Protein AF-0000000078813719 (afdb_homodimer)

Organism: NCBI:txid997873

pLDDT: mean 93.17, std 9.55, range [30.31, 98.88]

Nearest PDB structures (foldseek):
  2gb5-assembly1_B  TM=8.847E-01  e=6.668E-25  Escherichia coli K-12
  5isy-assembly1_C  TM=8.793E-01  e=5.304E-25  Escherichia coli K-12
  5isy-assembly1_A  TM=8.763E-01  e=8.263E-24  Escherichia coli K-12
  6o3p-assembly1_B  TM=8.408E-01  e=9.809E-20  Mus musculus
  6scx-assembly2_C-2  TM=8.408E-01  e=3.261E-19  Homo sapiens

Sequence (524 aa):
MNKTTQSWWFVFYKDQLLLEKKENGTFALPYGEIPPITIKEKTTVHTITTLEGKTCKSFSLSSPFEESAQYVMTGLRASYDYLPLSHYQAAGKAHEILHWDRNSRFCSACGTPMEQKEDIMKRCPKCGREVYPSISTAILVLVRKEDSLLLVHARNFKGTFNSLVAGFLETGETLEECVAREVKEETGLDVTNITYFGNQAWPYPSGLMVGFIADYAGGEIKLQEEELSSGDFYTRDNLPELPRKLSLARKMIDWWLECSHKMNKTTQSWWFVFYKDQLLLEKKENGTFALPYGEIPPITIKEKTTVHTITTLEGKTCKSFSLSSPFEESAQYVMTGLRASYDYLPLSHYQAAGKAHEILHWDRNSRFCSACGTPMEQKEDIMKRCPKCGREVYPSISTAILVLVRKEDSLLLVHARNFKGTFNSLVAGFLETGETLEECVAREVKEETGLDVTNITYFGNQAWPYPSGLMVGFIADYAGGEIKLQEEELSSGDFYTRDNLPELPRKLSLARKMIDWWLECSHK

InterPro domains:
  IPR000086 NUDIX hydrolase domain [PF00293] (138-255)
  IPR000086 NUDIX hydrolase domain [PS51462] (132-258)
  IPR015375 NADH pyrophosphatase-like, N-terminal [PF09296] (7-100)
  IPR015376 Zinc ribbon, NADH pyrophosphatase [PF09297] (102-132)
  IPR015797 NUDIX hydrolase-like domain superfamily [SSF55811] (2-105)
  IPR015797 NUDIX hydrolase-like domain superfamily [SSF55811] (89-255)
  IPR020084 NUDIX hydrolase, conserved site [PS00893] (167-188)
  IPR049734 NADH pyrophosphatase-like, C-terminal domain [cd03429] (136-257)
  IPR050241 NAD-capped RNA hydrolase NudC subfamily [PTHR42904] (69-241)

Foldseek 3Di:
DPPLFKEFEWEDAQQKTKWWQDPVRATHTDIGSDDPDDDDPPWDKFFFDDDPNGTYIYTYDPDDDDDDPTMDIDGLVVCPVGDDPSRSVVSLRRLLQRVQVVVQQADPVPGAGWADDDRFWIAHPPPGDIDGRDAWEKEFEWEDDQQWTKWFAWPPDPDPATFTQMDTDDPPDDNVVRVQVSCCQAFVFGWDPKAWDAKDFDPPPHYIYTYIYTYTDDGGTDGDVNTTDDMDIDGLVGHGHHDDPPDPRNVVVVVSNPPPSD/DPPLFKEFEWEDAQQKTKWWQDPVRATHTDIGSDDPDDDDPPWDKFFFDDDPNGTYIYTYDPDDDDDDPTMDIDGLVVCPVGDDPSRSVVSLRRLLQRVQVVVQQADPVPGAGWADDDRFWIAHPPPGDIDGRDAWEKEFEWEDDQQWTKWFAWPPDPDPATFTQMDTDDPPDDNVVRVQVSCCQAFVFGWDPKAWDAKDFDPPPHYIYTYIYIYTDDGGGDGDVNTTDDMDIDGLVGHGHHDDPPDPRNVVVVVSNPPPSD

Structure (mmCIF, N/CA/C/O backbone):
data_AF-0000000078813719-model_v1
#
loop_
_entity.id
_entity.type
_entity.pdbx_description
1 polymer 'NAD(+) diphosphatase'
#
loop_
_atom_site.group_PDB
_atom_site.id
_atom_site.type_symbol
_atom_site.label_atom_id
_atom_site.label_alt_id
_atom_site.label_comp_id
_atom_site.label_asym_id
_atom_site.label_entity_id
_atom_site.label_seq_id
_atom_site.pdbx_PDB_ins_code
_atom_site.Cartn_x
_atom_site.Cartn_y
_atom_site.Cartn_z
_atom_site.occupancy
_atom_site.B_iso_or_equiv
_atom_site.auth_seq_id
_atom_site.auth_comp_id
_atom_site.auth_asym_id
_atom_site.auth_atom_id
_atom_site.pdbx_PDB_model_num
ATOM 1 N N . MET A 1 1 ? -0.763 -40.312 16.656 1 30.31 1 MET A N 1
ATOM 2 C CA . MET A 1 1 ? -0.772 -40.5 15.219 1 30.31 1 MET A CA 1
ATOM 3 C C . MET A 1 1 ? -0.385 -39.219 14.492 1 30.31 1 MET A C 1
ATOM 5 O O . MET A 1 1 ? -1.029 -38.188 14.672 1 30.31 1 MET A O 1
ATOM 9 N N . ASN A 1 2 ? 0.839 -38.938 14.305 1 39.69 2 ASN A N 1
ATOM 10 C CA . ASN A 1 2 ? 1.366 -37.75 13.641 1 39.69 2 ASN A CA 1
ATOM 11 C C . ASN A 1 2 ? 0.624 -37.438 12.344 1 39.69 2 ASN A C 1
ATOM 13 O O . ASN A 1 2 ? 0.678 -38.25 11.398 1 39.69 2 ASN A O 1
ATOM 17 N N . LYS A 1 3 ? -0.653 -37 12.383 1 46.72 3 LYS A N 1
ATOM 18 C CA . LYS A 1 3 ? -1.603 -36.906 11.273 1 46.72 3 LYS A CA 1
ATOM 19 C C . LYS A 1 3 ? -0.916 -36.406 9.992 1 46.72 3 LYS A C 1
ATOM 21 O O . LYS A 1 3 ? -0.443 -35.281 9.922 1 46.72 3 LYS A O 1
ATOM 26 N N . THR A 1 4 ? -0.165 -37.25 9.352 1 57.34 4 THR A N 1
ATOM 27 C CA . THR A 1 4 ? 0.45 -37 8.055 1 57.34 4 THR A CA 1
ATOM 28 C C . THR A 1 4 ? -0.486 -36.188 7.16 1 57.34 4 THR A C 1
ATOM 30 O O . THR A 1 4 ? -1.502 -36.688 6.688 1 57.34 4 THR A O 1
ATOM 33 N N . THR A 1 5 ? -0.629 -34.812 7.258 1 81.25 5 THR A N 1
ATOM 34 C CA . THR A 1 5 ? -1.616 -33.969 6.602 1 81.25 5 THR A CA 1
ATOM 35 C C . THR A 1 5 ? -1.159 -33.594 5.191 1 81.25 5 THR A C 1
ATOM 37 O O . THR A 1 5 ? 0 -33.219 4.984 1 81.25 5 THR A O 1
ATOM 40 N N . GLN A 1 6 ? -1.973 -34.062 4.211 1 93.44 6 GLN A N 1
ATOM 41 C CA . GLN A 1 6 ? -1.755 -33.688 2.812 1 93.44 6 GLN A CA 1
ATOM 42 C C . GLN A 1 6 ? -1.818 -32.188 2.607 1 93.44 6 GLN A C 1
ATOM 44 O O . GLN A 1 6 ? -2.617 -31.5 3.25 1 93.44 6 GLN A O 1
ATOM 49 N N . SER A 1 7 ? -0.863 -31.688 1.796 1 96.38 7 SER A N 1
ATOM 50 C CA . SER A 1 7 ? -0.8 -30.25 1.528 1 96.38 7 SER A CA 1
ATOM 51 C C . SER A 1 7 ? -0.636 -29.969 0.038 1 96.38 7 SER A C 1
ATOM 53 O O . SER A 1 7 ? -0.148 -30.828 -0.707 1 96.38 7 SER A O 1
ATOM 55 N N . TRP A 1 8 ? -1.208 -28.875 -0.358 1 97.44 8 TRP A N 1
ATOM 56 C CA . TRP A 1 8 ? -0.778 -28.297 -1.631 1 97.44 8 TRP A CA 1
ATOM 57 C C . TRP A 1 8 ? 0.646 -27.766 -1.534 1 97.44 8 TRP A C 1
ATOM 59 O O . TRP A 1 8 ? 0.998 -27.094 -0.561 1 97.44 8 TRP A O 1
ATOM 69 N N . TRP A 1 9 ? 1.458 -28.094 -2.52 1 97.69 9 TRP A N 1
ATOM 70 C CA . TRP A 1 9 ? 2.85 -27.656 -2.492 1 97.69 9 TRP A CA 1
ATOM 71 C C . TRP A 1 9 ? 3.111 -26.609 -3.57 1 97.69 9 TRP A C 1
ATOM 73 O O . TRP A 1 9 ? 2.859 -26.844 -4.754 1 97.69 9 TRP A O 1
ATOM 83 N N . PHE A 1 10 ? 3.59 -25.484 -3.178 1 98.19 10 PHE A N 1
ATOM 84 C CA . PHE A 1 10 ? 4.016 -24.406 -4.062 1 98.19 10 PHE A CA 1
ATOM 85 C C . PHE A 1 10 ? 5.531 -24.266 -4.055 1 98.19 10 PHE A C 1
ATOM 87 O O . PHE A 1 10 ? 6.098 -23.641 -3.156 1 98.19 10 PHE A O 1
ATOM 94 N N . VAL A 1 11 ? 6.184 -24.812 -5.055 1 98.06 11 VAL A N 1
ATOM 95 C CA . VAL A 1 11 ? 7.641 -24.844 -5.129 1 98.06 11 VAL A CA 1
ATOM 96 C C . VAL A 1 11 ? 8.125 -23.891 -6.23 1 98.06 11 VAL A C 1
ATOM 98 O O . VAL A 1 11 ? 7.699 -24.016 -7.383 1 98.06 11 VAL A O 1
ATOM 101 N N . PHE A 1 12 ? 9.023 -23.016 -5.84 1 98 12 PHE A N 1
ATOM 102 C CA . PHE A 1 12 ? 9.453 -22 -6.797 1 98 12 PHE A CA 1
ATOM 103 C C . PHE A 1 12 ? 10.961 -22.047 -7 1 98 12 PHE A C 1
ATOM 105 O O . PHE A 1 12 ? 11.719 -22.281 -6.055 1 98 12 PHE A O 1
ATOM 112 N N . TYR A 1 13 ? 11.398 -21.844 -8.156 1 96.94 13 TYR A N 1
ATOM 113 C CA . TYR A 1 13 ? 12.719 -21.312 -8.484 1 96.94 13 TYR A CA 1
ATOM 114 C C . TYR A 1 13 ? 12.602 -19.938 -9.148 1 96.94 13 TYR A C 1
ATOM 116 O O . TYR A 1 13 ? 12.164 -19.844 -10.297 1 96.94 13 TYR A O 1
ATOM 124 N N . LYS A 1 14 ? 13.016 -18.922 -8.422 1 94.38 14 LYS A N 1
ATOM 125 C CA . LYS A 1 14 ? 12.734 -17.562 -8.859 1 94.38 14 LYS A CA 1
ATOM 126 C C . LYS A 1 14 ? 11.242 -17.359 -9.125 1 94.38 14 LYS A C 1
ATOM 128 O O . LYS A 1 14 ? 10.422 -17.531 -8.219 1 94.38 14 LYS A O 1
ATOM 133 N N . ASP A 1 15 ? 10.875 -17.125 -10.32 1 95.25 15 ASP A N 1
ATOM 134 C CA . ASP A 1 15 ? 9.461 -16.891 -10.609 1 95.25 15 ASP A CA 1
ATOM 135 C C . ASP A 1 15 ? 8.844 -18.109 -11.297 1 95.25 15 ASP A C 1
ATOM 137 O O . ASP A 1 15 ? 7.707 -18.062 -11.766 1 95.25 15 ASP A O 1
ATOM 141 N N . GLN A 1 16 ? 9.586 -19.25 -11.336 1 97.12 16 GLN A N 1
ATOM 142 C CA . GLN A 1 16 ? 9.102 -20.469 -11.961 1 97.12 16 GLN A CA 1
ATOM 143 C C . GLN A 1 16 ? 8.406 -21.359 -10.945 1 97.12 16 GLN A C 1
ATOM 145 O O . GLN A 1 16 ? 9.008 -21.766 -9.945 1 97.12 16 GLN A O 1
ATOM 150 N N . LEU A 1 17 ? 7.176 -21.703 -11.195 1 98.12 17 LEU A N 1
ATOM 151 C CA . LEU A 1 17 ? 6.336 -22.531 -10.336 1 98.12 17 LEU A CA 1
ATOM 152 C C . LEU A 1 17 ? 6.355 -23.984 -10.797 1 98.12 17 LEU A C 1
ATOM 154 O O . LEU A 1 17 ? 6.191 -24.25 -11.984 1 98.12 17 LEU A O 1
ATOM 158 N N . LEU A 1 18 ? 6.57 -24.891 -9.898 1 98 18 LEU A N 1
ATOM 159 C CA . LEU A 1 18 ? 6.559 -26.312 -10.203 1 98 18 LEU A CA 1
ATOM 160 C C . LEU A 1 18 ? 5.133 -26.828 -10.367 1 98 18 LEU A C 1
ATOM 162 O O . LEU A 1 18 ? 4.293 -26.625 -9.484 1 98 18 LEU A O 1
ATOM 166 N N . LEU A 1 19 ? 4.848 -27.453 -11.508 1 97.94 19 LEU A N 1
ATOM 167 C CA . LEU A 1 19 ? 3.551 -28.062 -11.766 1 97.94 19 LEU A CA 1
ATOM 168 C C . LEU A 1 19 ? 3.701 -29.562 -12.031 1 97.94 19 LEU A C 1
ATOM 170 O O . LEU A 1 19 ? 4.73 -30 -12.547 1 97.94 19 LEU A O 1
ATOM 174 N N . GLU A 1 20 ? 2.705 -30.281 -11.656 1 97.31 20 GLU A N 1
ATOM 175 C CA . GLU A 1 20 ? 2.627 -31.719 -11.938 1 97.31 20 GLU A CA 1
ATOM 176 C C . GLU A 1 20 ? 1.92 -31.969 -13.266 1 97.31 20 GLU A C 1
ATOM 178 O O . GLU A 1 20 ? 0.861 -31.406 -13.531 1 97.31 20 GLU A O 1
ATOM 183 N N . LYS A 1 21 ? 2.557 -32.844 -14.039 1 95.38 21 LYS A N 1
ATOM 184 C CA . LYS A 1 21 ? 1.933 -33.281 -15.289 1 95.38 21 LYS A CA 1
ATOM 185 C C . LYS A 1 21 ? 0.921 -34.375 -15.047 1 95.38 21 LYS A C 1
ATOM 187 O O . LYS A 1 21 ? 1.258 -35.406 -14.469 1 95.38 21 LYS A O 1
ATOM 192 N N . LYS A 1 22 ? -0.236 -34.156 -15.531 1 94.19 22 LYS A N 1
ATOM 193 C CA . LYS A 1 22 ? -1.257 -35.188 -15.406 1 94.19 22 LYS A CA 1
ATOM 194 C C . LYS A 1 22 ? -1.312 -36.062 -16.656 1 94.19 22 LYS A C 1
ATOM 196 O O . LYS A 1 22 ? -0.848 -35.656 -17.719 1 94.19 22 LYS A O 1
ATOM 201 N N . GLU A 1 23 ? -1.932 -37.188 -16.5 1 91.06 23 GLU A N 1
ATOM 202 C CA . GLU A 1 23 ? -2.014 -38.156 -17.578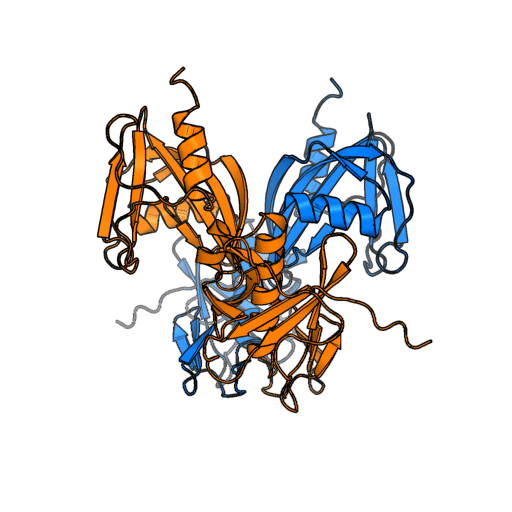 1 91.06 23 GLU A CA 1
ATOM 203 C C . GLU A 1 23 ? -2.809 -37.594 -18.766 1 91.06 23 GLU A C 1
ATOM 205 O O . GLU A 1 23 ? -2.529 -37.906 -19.922 1 91.06 23 GLU A O 1
ATOM 210 N N . ASN A 1 24 ? -3.707 -36.688 -18.484 1 92.5 24 ASN A N 1
ATOM 211 C CA . ASN A 1 24 ? -4.574 -36.156 -19.531 1 92.5 24 ASN A CA 1
ATOM 212 C C . ASN A 1 24 ? -3.936 -34.938 -20.219 1 92.5 24 ASN A C 1
ATOM 214 O O . ASN A 1 24 ? -4.586 -34.281 -21.016 1 92.5 24 ASN A O 1
ATOM 218 N N . GLY A 1 25 ? -2.695 -34.656 -19.828 1 90.38 25 GLY A N 1
ATOM 219 C CA . GLY A 1 25 ? -1.973 -33.594 -20.469 1 90.38 25 GLY A CA 1
ATOM 220 C C . GLY A 1 25 ? -2.156 -32.25 -19.781 1 90.38 25 GLY A C 1
ATOM 221 O O . GLY A 1 25 ? -1.637 -31.234 -20.25 1 90.38 25 GLY A O 1
ATOM 222 N N . THR A 1 26 ? -2.895 -32.281 -18.703 1 94.19 26 THR A N 1
ATOM 223 C CA . THR A 1 26 ? -3.113 -31.047 -17.969 1 94.19 26 THR A CA 1
ATOM 224 C C . THR A 1 26 ? -2.08 -30.891 -16.859 1 94.19 26 THR A C 1
ATOM 226 O O . THR A 1 26 ? -1.252 -31.781 -16.641 1 94.19 26 THR A O 1
ATOM 229 N N . PHE A 1 27 ? -2.107 -29.719 -16.281 1 96.5 27 PHE A N 1
ATOM 230 C CA . PHE A 1 27 ? -1.169 -29.422 -15.211 1 96.5 27 PHE A CA 1
ATOM 231 C C . PHE A 1 27 ? -1.911 -29.109 -13.914 1 96.5 27 PHE A C 1
ATOM 233 O O . PHE A 1 27 ? -3.041 -28.609 -13.945 1 96.5 27 PHE A O 1
ATOM 240 N N . ALA A 1 28 ? -1.252 -29.484 -12.844 1 96.88 28 ALA A N 1
ATOM 241 C CA . ALA A 1 28 ? -1.82 -29.203 -11.523 1 96.88 28 ALA A CA 1
ATOM 242 C C . ALA A 1 28 ? -0.726 -28.891 -10.508 1 96.88 28 ALA A C 1
ATOM 244 O O . ALA A 1 28 ? 0.449 -29.172 -10.742 1 96.88 28 ALA A O 1
ATOM 245 N N . LEU A 1 29 ? -1.163 -28.281 -9.461 1 97.44 29 LEU A N 1
ATOM 246 C CA . LEU A 1 29 ? -0.251 -28.141 -8.328 1 97.44 29 LEU A CA 1
ATOM 247 C C . LEU A 1 29 ? 0.015 -29.5 -7.676 1 97.44 29 LEU A C 1
ATOM 249 O O . LEU A 1 29 ? -0.9 -30.312 -7.527 1 97.44 29 LEU A O 1
ATOM 253 N N . PRO A 1 30 ? 1.304 -29.688 -7.305 1 97.25 30 PRO A N 1
ATOM 254 C CA . PRO A 1 30 ? 1.562 -30.906 -6.547 1 97.25 30 PRO A CA 1
ATOM 255 C C . PRO A 1 30 ? 0.772 -30.984 -5.242 1 97.25 30 PRO A C 1
ATOM 257 O O . PRO A 1 30 ? 0.613 -29.969 -4.562 1 97.25 30 PRO A O 1
ATOM 260 N N . TYR A 1 31 ? 0.268 -32.125 -5.02 1 96.44 31 TYR A N 1
ATOM 261 C CA . TYR A 1 31 ? -0.511 -32.406 -3.812 1 96.44 31 TYR A CA 1
ATOM 262 C C . TYR A 1 31 ? -0.101 -33.719 -3.168 1 96.44 31 TYR A C 1
ATOM 264 O O . TYR A 1 31 ? 0.052 -34.719 -3.855 1 96.44 31 TYR A O 1
ATOM 272 N N . GLY A 1 32 ? 0.22 -33.688 -1.808 1 95.31 32 GLY A N 1
ATOM 273 C CA . GLY A 1 32 ? 0.574 -34.906 -1.115 1 95.31 32 GLY A CA 1
ATOM 274 C C . GLY A 1 32 ? 1.182 -34.656 0.254 1 95.31 32 GLY A C 1
ATOM 275 O O . GLY A 1 32 ? 1.364 -33.531 0.666 1 95.31 32 GLY A O 1
ATOM 276 N N . GLU A 1 33 ? 1.46 -35.688 0.936 1 94.19 33 GLU A N 1
ATOM 277 C CA . GLU A 1 33 ? 2.084 -35.625 2.254 1 94.19 33 GLU A CA 1
ATOM 278 C C . GLU A 1 33 ? 3.566 -35.281 2.148 1 94.19 33 GLU A C 1
ATOM 280 O O . GLU A 1 33 ? 4.094 -34.531 2.969 1 94.19 33 GLU A O 1
ATOM 285 N N . ILE A 1 34 ? 4.062 -35.844 1.1 1 93.88 34 ILE A N 1
ATOM 286 C CA . ILE A 1 34 ? 5.488 -35.625 0.856 1 93.88 34 ILE A CA 1
ATOM 287 C C . ILE A 1 34 ? 5.68 -34.531 -0.19 1 93.88 34 ILE A C 1
ATOM 289 O O . ILE A 1 34 ? 4.965 -34.5 -1.193 1 93.88 34 ILE A O 1
ATOM 293 N N . PRO A 1 35 ? 6.68 -33.656 0.04 1 95.12 35 PRO A N 1
ATOM 294 C CA . PRO A 1 35 ? 6.961 -32.656 -0.988 1 95.12 35 PRO A CA 1
ATOM 295 C C . PRO A 1 35 ? 7.359 -33.281 -2.326 1 95.12 35 PRO A C 1
ATOM 297 O O . PRO A 1 35 ? 7.949 -34.344 -2.357 1 95.12 35 PRO A O 1
ATOM 300 N N . PRO A 1 36 ? 6.996 -32.625 -3.369 1 94.75 36 PRO A N 1
ATOM 301 C CA . PRO A 1 36 ? 7.316 -33.156 -4.695 1 94.75 36 PRO A CA 1
ATOM 302 C C . PRO A 1 36 ? 8.82 -33.219 -4.961 1 94.75 36 PRO A C 1
ATOM 304 O O . PRO A 1 36 ? 9.266 -34 -5.793 1 94.75 36 PRO A O 1
ATOM 307 N N . ILE A 1 37 ? 9.57 -32.312 -4.414 1 93.44 37 ILE A N 1
ATOM 308 C CA . ILE A 1 37 ? 11.031 -32.25 -4.496 1 93.44 37 ILE A CA 1
ATOM 309 C C . ILE A 1 37 ? 11.625 -32.281 -3.092 1 93.44 37 ILE A C 1
ATOM 311 O O . ILE A 1 37 ? 11.109 -31.641 -2.176 1 93.44 37 ILE A O 1
ATOM 315 N N . THR A 1 38 ? 12.703 -32.969 -2.98 1 92.19 38 THR A N 1
ATOM 316 C CA . THR A 1 38 ? 13.375 -33.062 -1.686 1 92.19 38 THR A CA 1
ATOM 317 C C . THR A 1 38 ? 13.773 -31.672 -1.197 1 92.19 38 THR A C 1
ATOM 319 O O . THR A 1 38 ? 14.359 -30.891 -1.947 1 92.19 38 THR A O 1
ATOM 322 N N . ILE A 1 39 ? 13.484 -31.422 -0.002 1 93.38 39 ILE A N 1
ATOM 323 C CA . ILE A 1 39 ? 13.805 -30.141 0.608 1 93.38 39 ILE A CA 1
ATOM 324 C C . ILE A 1 39 ? 15.227 -30.156 1.153 1 93.38 39 ILE A C 1
ATOM 326 O O . ILE A 1 39 ? 15.562 -31 1.995 1 93.38 39 ILE A O 1
ATOM 330 N N . LYS A 1 40 ? 16 -29.281 0.653 1 91.56 40 LYS A N 1
ATOM 331 C CA . LYS A 1 40 ? 17.391 -29.188 1.118 1 91.56 40 LYS A CA 1
ATOM 332 C C . LYS A 1 40 ? 17.453 -28.719 2.568 1 91.56 40 LYS A C 1
ATOM 334 O O . LYS A 1 40 ? 16.531 -28.062 3.053 1 91.56 40 LYS A O 1
ATOM 339 N N . GLU A 1 41 ? 18.625 -28.922 3.1 1 89.25 41 GLU A N 1
ATOM 340 C CA . GLU A 1 41 ? 18.859 -28.5 4.477 1 89.25 41 GLU A CA 1
ATOM 341 C C . GLU A 1 41 ? 18.781 -26.984 4.605 1 89.25 41 GLU A C 1
ATOM 343 O O . GLU A 1 41 ? 19.234 -26.25 3.715 1 89.25 41 GLU A O 1
ATOM 348 N N . LYS A 1 42 ? 18.125 -26.453 5.613 1 87.94 42 LYS A N 1
ATOM 349 C CA . LYS A 1 42 ? 18.062 -25.031 5.973 1 87.94 42 LYS A CA 1
ATOM 350 C C . LYS A 1 42 ? 17.031 -24.297 5.133 1 87.94 42 LYS A C 1
ATOM 352 O O . LYS A 1 42 ? 16.906 -23.078 5.23 1 87.94 42 LYS A O 1
ATOM 357 N N . THR A 1 43 ? 16.391 -25.094 4.203 1 91.56 43 THR A N 1
ATOM 358 C CA . THR A 1 43 ? 15.312 -24.469 3.438 1 91.56 43 THR A CA 1
ATOM 359 C C . THR A 1 43 ? 14.109 -24.203 4.328 1 91.56 43 THR A C 1
ATOM 361 O O . THR A 1 43 ? 13.648 -25.078 5.055 1 91.56 43 THR A O 1
ATOM 364 N N . THR A 1 44 ? 13.664 -22.984 4.289 1 91.56 44 THR A N 1
ATOM 365 C CA . THR A 1 44 ? 12.477 -22.625 5.047 1 91.56 44 THR A CA 1
ATOM 366 C C . THR A 1 44 ? 11.211 -23.016 4.293 1 91.56 44 THR A C 1
ATOM 368 O O . THR A 1 44 ? 11.039 -22.641 3.129 1 91.56 44 THR A O 1
ATOM 371 N N . VAL A 1 45 ? 10.352 -23.781 4.891 1 94.81 45 VAL A N 1
ATOM 372 C CA . VAL A 1 45 ? 9.039 -24.109 4.352 1 94.81 45 VAL A CA 1
ATOM 373 C C . VAL A 1 45 ? 7.969 -23.281 5.047 1 94.81 45 VAL A C 1
ATOM 375 O O . VAL A 1 45 ? 7.871 -23.281 6.273 1 94.81 45 VAL A O 1
ATOM 378 N N . HIS A 1 46 ? 7.191 -22.578 4.266 1 95.56 46 HIS A N 1
ATOM 379 C CA . HIS A 1 46 ? 6.156 -21.719 4.824 1 95.56 46 HIS A CA 1
ATOM 380 C C . HIS A 1 46 ? 4.777 -22.359 4.703 1 95.56 46 HIS A C 1
ATOM 382 O O . HIS A 1 46 ? 4.461 -22.953 3.674 1 95.56 46 HIS A O 1
ATOM 388 N N . THR A 1 47 ? 3.994 -22.281 5.703 1 93.5 47 THR A N 1
ATOM 389 C CA . THR A 1 47 ? 2.555 -22.5 5.598 1 93.5 47 THR A CA 1
ATOM 390 C C . THR A 1 47 ? 1.833 -21.188 5.27 1 93.5 47 THR A C 1
ATOM 392 O O . THR A 1 47 ? 1.825 -20.266 6.078 1 93.5 47 THR A O 1
ATOM 395 N N . ILE A 1 48 ? 1.214 -21.078 4.195 1 90.12 48 ILE A N 1
ATOM 396 C CA . ILE A 1 48 ? 0.828 -19.781 3.678 1 90.12 48 ILE A CA 1
ATOM 397 C C . ILE A 1 48 ? -0.677 -19.578 3.842 1 90.12 48 ILE A C 1
ATOM 399 O O . ILE A 1 48 ? -1.126 -18.531 4.293 1 90.12 48 ILE A O 1
ATOM 403 N N . THR A 1 49 ? -1.466 -20.453 3.4 1 85.06 49 THR A N 1
ATOM 404 C CA . THR A 1 49 ? -2.92 -20.344 3.412 1 85.06 49 THR A CA 1
ATOM 405 C C . THR A 1 49 ? -3.58 -21.703 3.299 1 85.06 49 THR A C 1
ATOM 407 O O . THR A 1 49 ? -2.91 -22.734 3.414 1 85.06 49 THR A O 1
ATOM 410 N N . THR A 1 50 ? -4.887 -21.609 3.254 1 90.56 50 THR A N 1
ATOM 411 C CA . THR A 1 50 ? -5.676 -22.812 2.965 1 90.56 50 THR A CA 1
ATOM 412 C C . THR A 1 50 ? -6.363 -22.688 1.608 1 90.56 50 THR A C 1
ATOM 414 O O . THR A 1 50 ? -6.805 -21.594 1.226 1 90.56 50 THR A O 1
ATOM 417 N N . LEU A 1 51 ? -6.234 -23.688 0.897 1 93.06 51 LEU A N 1
ATOM 418 C CA . LEU A 1 51 ? -6.906 -23.781 -0.394 1 93.06 51 LEU A CA 1
ATOM 419 C C . LEU A 1 51 ? -7.77 -25.047 -0.458 1 93.06 51 LEU A C 1
ATOM 421 O O . LEU A 1 51 ? -7.266 -26.156 -0.297 1 93.06 51 LEU A O 1
ATOM 425 N N . GLU A 1 52 ? -9.023 -24.766 -0.65 1 92.44 52 GLU A N 1
ATOM 426 C CA . GLU A 1 52 ? -9.969 -25.875 -0.703 1 92.44 52 GLU A CA 1
ATOM 427 C C . GLU A 1 52 ? -9.883 -26.734 0.556 1 92.44 52 GLU A C 1
ATOM 429 O O . GLU A 1 52 ? -9.852 -27.969 0.473 1 92.44 52 GLU A O 1
ATOM 434 N N . GLY A 1 53 ? -9.727 -26.062 1.615 1 91.12 53 GLY A N 1
ATOM 435 C CA . GLY A 1 53 ? -9.734 -26.719 2.918 1 91.12 53 GLY A CA 1
ATOM 436 C C . GLY A 1 53 ? -8.43 -27.406 3.248 1 91.12 53 GLY A C 1
ATOM 437 O O . GLY A 1 53 ? -8.312 -28.047 4.297 1 91.12 53 GLY A O 1
ATOM 438 N N . LYS A 1 54 ? -7.484 -27.328 2.396 1 94.75 54 LYS A N 1
ATOM 439 C CA . LYS A 1 54 ? -6.199 -28 2.607 1 94.75 54 LYS A CA 1
ATOM 440 C C . LYS A 1 54 ? -5.086 -26.969 2.83 1 94.75 54 LYS A C 1
ATOM 442 O O . LYS A 1 54 ? -5.117 -25.875 2.27 1 94.75 54 LYS A O 1
ATOM 447 N N . THR A 1 55 ? -4.145 -27.422 3.572 1 95.19 55 THR A N 1
ATOM 448 C CA . THR A 1 55 ? -3.006 -26.562 3.877 1 95.19 55 THR A CA 1
ATOM 449 C C . THR A 1 55 ? -2.15 -26.344 2.633 1 95.19 55 THR A C 1
ATOM 451 O O . THR A 1 55 ? -1.984 -27.25 1.814 1 95.19 55 THR A O 1
ATOM 454 N N . CYS A 1 56 ? -1.649 -25.156 2.521 1 96.81 56 CYS A N 1
ATOM 455 C CA . CYS A 1 56 ? -0.722 -24.797 1.454 1 96.81 56 CYS A CA 1
ATOM 456 C C . CYS A 1 56 ? 0.68 -24.562 2.004 1 96.81 56 CYS A C 1
ATOM 458 O O . CYS A 1 56 ? 0.864 -23.766 2.932 1 96.81 56 CYS A O 1
ATOM 460 N N . LYS A 1 57 ? 1.618 -25.234 1.462 1 96.88 57 LYS A N 1
ATOM 461 C CA . LYS A 1 57 ? 3.016 -25.078 1.848 1 96.88 57 LYS A CA 1
ATOM 462 C C . LYS A 1 57 ? 3.861 -24.609 0.668 1 96.88 57 LYS A C 1
ATOM 464 O O . LYS A 1 57 ? 3.578 -24.953 -0.481 1 96.88 57 LYS A O 1
ATOM 469 N N . SER A 1 58 ? 4.887 -23.844 0.96 1 97.5 58 SER A N 1
ATOM 470 C CA . SER A 1 58 ? 5.691 -23.266 -0.112 1 97.5 58 SER A CA 1
ATOM 471 C C . SER A 1 58 ? 7.164 -23.188 0.277 1 97.5 58 SER A C 1
ATOM 473 O O . SER A 1 58 ? 7.496 -22.938 1.436 1 97.5 58 SER A O 1
ATOM 475 N N . PHE A 1 59 ? 8.031 -23.391 -0.659 1 97.38 59 PHE A N 1
ATOM 476 C CA . PHE A 1 59 ? 9.453 -23.172 -0.461 1 97.38 59 PHE A CA 1
ATOM 477 C C . PHE A 1 59 ? 10.148 -22.891 -1.788 1 97.38 59 PHE A C 1
ATOM 479 O O . PHE A 1 59 ? 9.578 -23.125 -2.855 1 97.38 59 PHE A O 1
ATOM 486 N N . SER A 1 60 ? 11.32 -22.391 -1.692 1 97.06 60 SER A N 1
ATOM 487 C CA . SER A 1 60 ? 12.094 -22.016 -2.871 1 97.06 60 SER A CA 1
ATOM 488 C C . SER A 1 60 ? 13.266 -22.969 -3.084 1 97.06 60 SER A C 1
ATOM 490 O O . SER A 1 60 ? 13.898 -23.422 -2.121 1 97.06 60 SER A O 1
ATOM 492 N N . LEU A 1 61 ? 13.523 -23.219 -4.34 1 95.81 61 LEU A N 1
ATOM 493 C CA . LEU A 1 61 ? 14.719 -23.953 -4.715 1 95.81 61 LEU A CA 1
ATOM 494 C C . LEU A 1 61 ? 15.914 -23.016 -4.863 1 95.81 61 LEU A C 1
ATOM 496 O O . LEU A 1 61 ? 15.758 -21.875 -5.305 1 95.81 61 LEU A O 1
ATOM 500 N N . SER A 1 62 ? 17.094 -23.516 -4.566 1 92.56 62 SER A N 1
ATOM 501 C CA . SER A 1 62 ? 18.312 -22.719 -4.672 1 92.56 62 SER A CA 1
ATOM 502 C C . SER A 1 62 ? 18.953 -22.875 -6.047 1 92.56 62 SER A C 1
ATOM 504 O O . SER A 1 62 ? 19.859 -22.109 -6.41 1 92.56 62 SER A O 1
ATOM 506 N N . SER A 1 63 ? 18.531 -23.875 -6.801 1 92.44 63 SER A N 1
ATOM 507 C CA . SER A 1 63 ? 19.031 -24.141 -8.148 1 92.44 63 SER A CA 1
ATOM 508 C C . SER A 1 63 ? 17.891 -24.516 -9.094 1 92.44 63 SER A C 1
ATOM 510 O O . SER A 1 63 ? 16.812 -24.922 -8.648 1 92.44 63 SER A O 1
ATOM 512 N N . PRO A 1 64 ? 18.141 -24.375 -10.328 1 91.62 64 PRO A N 1
ATOM 513 C CA . PRO A 1 64 ? 17.094 -24.719 -11.297 1 91.62 64 PRO A CA 1
ATOM 514 C C . PRO A 1 64 ? 16.672 -26.188 -11.219 1 91.62 64 PRO A C 1
ATOM 516 O O . PRO A 1 64 ? 17.5 -27.062 -10.93 1 91.62 64 PRO A O 1
ATOM 519 N N . PHE A 1 65 ? 15.453 -26.375 -11.438 1 90.69 65 PHE A N 1
ATOM 520 C CA . PHE A 1 65 ? 14.898 -27.719 -11.484 1 90.69 65 PHE A CA 1
ATOM 521 C C . PHE A 1 65 ? 14.914 -28.25 -12.906 1 90.69 65 PHE A C 1
ATOM 523 O O . PHE A 1 65 ? 14.5 -27.562 -13.844 1 90.69 65 PHE A O 1
ATOM 530 N N . GLU A 1 66 ? 15.477 -29.469 -13.031 1 89 66 GLU A N 1
ATOM 531 C CA . GLU A 1 66 ? 15.414 -30.141 -14.328 1 89 66 GLU A CA 1
ATOM 532 C C . GLU A 1 66 ? 14.07 -30.828 -14.531 1 89 66 GLU A C 1
ATOM 534 O O . GLU A 1 66 ? 13.633 -31.625 -13.695 1 89 66 GLU A O 1
ATOM 539 N N . GLU A 1 67 ? 13.484 -30.422 -15.625 1 87.19 67 GLU A N 1
ATOM 540 C CA . GLU A 1 67 ? 12.18 -31 -15.93 1 87.19 67 GLU A CA 1
ATOM 541 C C . GLU A 1 67 ? 12.234 -32.531 -15.945 1 87.19 67 GLU A C 1
ATOM 543 O O . GLU A 1 67 ? 13.227 -33.125 -16.391 1 87.19 67 GLU A O 1
ATOM 548 N N . SER A 1 68 ? 11.125 -33.125 -15.367 1 90.06 68 SER A N 1
ATOM 549 C CA . SER A 1 68 ? 10.977 -34.594 -15.352 1 90.06 68 SER A CA 1
ATOM 550 C C . SER A 1 68 ? 9.688 -35.031 -16.047 1 90.06 68 SER A C 1
ATOM 552 O O . SER A 1 68 ? 8.969 -34.188 -16.594 1 90.06 68 SER A O 1
ATOM 554 N N . ALA A 1 69 ? 9.469 -36.344 -16.078 1 91.31 69 ALA A N 1
ATOM 555 C CA . ALA A 1 69 ? 8.227 -36.875 -16.641 1 91.31 69 ALA A CA 1
ATOM 556 C C . ALA A 1 69 ? 7.02 -36.469 -15.812 1 91.31 69 ALA A C 1
ATOM 558 O O . ALA A 1 69 ? 5.91 -36.344 -16.344 1 91.31 69 ALA A O 1
ATOM 559 N N . GLN A 1 70 ? 7.32 -36.094 -14.602 1 94.38 70 GLN A N 1
ATOM 560 C CA . GLN A 1 70 ? 6.215 -35.844 -13.688 1 94.38 70 GLN A CA 1
ATOM 561 C C . GLN A 1 70 ? 6.035 -34.344 -13.43 1 94.38 70 GLN A C 1
ATOM 563 O O . GLN A 1 70 ? 4.918 -33.906 -13.188 1 94.38 70 GLN A O 1
ATOM 568 N N . TYR A 1 71 ? 7.133 -33.656 -13.453 1 96.12 71 TYR A N 1
ATOM 569 C CA . TYR A 1 71 ? 7.078 -32.25 -13.023 1 96.12 71 TYR A CA 1
ATOM 570 C C . TYR A 1 71 ? 7.695 -31.328 -14.07 1 96.12 71 TYR A C 1
ATOM 572 O O . TYR A 1 71 ? 8.664 -31.703 -14.734 1 96.12 71 TYR A O 1
ATOM 580 N N . VAL A 1 72 ? 7.109 -30.172 -14.195 1 95.75 72 VAL A N 1
ATOM 581 C CA . VAL A 1 72 ? 7.613 -29.125 -15.086 1 95.75 72 VAL A CA 1
ATOM 582 C C . VAL A 1 72 ? 7.547 -27.766 -14.383 1 95.75 72 VAL A C 1
ATOM 584 O O . VAL A 1 72 ? 6.766 -27.594 -13.445 1 95.75 72 VAL A O 1
ATOM 587 N N . MET A 1 73 ? 8.352 -26.875 -14.789 1 96.19 73 MET A N 1
ATOM 588 C CA . MET A 1 73 ? 8.297 -25.516 -14.258 1 96.19 73 MET A CA 1
ATOM 589 C C . MET A 1 73 ? 7.707 -24.547 -15.289 1 96.19 73 MET A C 1
ATOM 591 O O . MET A 1 73 ? 7.996 -24.656 -16.484 1 96.19 73 MET A O 1
ATOM 595 N N . THR A 1 74 ? 6.891 -23.703 -14.836 1 95.75 74 THR A N 1
ATOM 596 C CA . THR A 1 74 ? 6.312 -22.641 -15.656 1 95.75 74 THR A CA 1
ATOM 597 C C . THR A 1 74 ? 6.32 -21.312 -14.906 1 95.75 74 THR A C 1
ATOM 599 O O . THR A 1 74 ? 6.25 -21.281 -13.672 1 95.75 74 THR A O 1
ATOM 602 N N . GLY A 1 75 ? 6.492 -20.172 -15.633 1 96.38 75 GLY A N 1
ATOM 603 C CA . GLY A 1 75 ? 6.383 -18.875 -14.977 1 96.38 75 GLY A CA 1
ATOM 604 C C . GLY A 1 75 ? 5.07 -18.703 -14.242 1 96.38 75 GLY A C 1
ATOM 605 O O . GLY A 1 75 ? 4.02 -19.156 -14.703 1 96.38 75 GLY A O 1
ATOM 606 N N . LEU A 1 76 ? 5.133 -18 -13.125 1 96.81 76 LEU A N 1
ATOM 607 C CA . LEU A 1 76 ? 3.924 -17.781 -12.344 1 96.81 76 LEU A CA 1
ATOM 608 C C . LEU A 1 76 ? 2.832 -17.141 -13.195 1 96.81 76 LEU A C 1
ATOM 610 O O . LEU A 1 76 ? 1.686 -17.594 -13.18 1 96.81 76 LEU A O 1
ATOM 614 N N . ARG A 1 77 ? 3.154 -16.141 -13.961 1 93.44 77 ARG A N 1
ATOM 615 C CA . ARG A 1 77 ? 2.152 -15.477 -14.781 1 93.44 77 ARG A CA 1
ATOM 616 C C . ARG A 1 77 ? 1.562 -16.438 -15.812 1 93.44 77 ARG A C 1
ATOM 618 O O . ARG A 1 77 ? 0.344 -16.484 -16 1 93.44 77 ARG A O 1
ATOM 625 N N . ALA A 1 78 ? 2.416 -17.203 -16.453 1 93.69 78 ALA A N 1
ATOM 626 C CA . ALA A 1 78 ? 2 -18.156 -17.484 1 93.69 78 ALA A CA 1
ATOM 627 C C . ALA A 1 78 ? 1.146 -19.266 -16.875 1 93.69 78 ALA A C 1
ATOM 629 O O . ALA A 1 78 ? 0.305 -19.844 -17.562 1 93.69 78 ALA A O 1
ATOM 630 N N . SER A 1 79 ? 1.315 -19.578 -15.641 1 96.31 79 SER A N 1
ATOM 631 C CA . SER A 1 79 ? 0.591 -20.656 -14.984 1 96.31 79 SER A CA 1
ATOM 632 C C . SER A 1 79 ? -0.907 -20.375 -14.938 1 96.31 79 SER A C 1
ATOM 634 O O . SER A 1 79 ? -1.71 -21.281 -14.711 1 96.31 79 SER A O 1
ATOM 636 N N . TYR A 1 80 ? -1.275 -19.141 -15.141 1 94.19 80 TYR A N 1
ATOM 637 C CA . TYR A 1 80 ? -2.678 -18.75 -15.195 1 94.19 80 TYR A CA 1
ATOM 638 C C . TYR A 1 80 ? -3.43 -19.547 -16.25 1 94.19 80 TYR A C 1
ATOM 640 O O . TYR A 1 80 ? -4.605 -19.875 -16.062 1 94.19 80 TYR A O 1
ATOM 648 N N . ASP A 1 81 ? -2.75 -19.859 -17.328 1 93.44 81 ASP A N 1
ATOM 649 C CA . ASP A 1 81 ? -3.365 -20.562 -18.453 1 93.44 81 ASP A CA 1
ATOM 650 C C . ASP A 1 81 ? -3.615 -22.031 -18.109 1 93.44 81 ASP A C 1
ATOM 652 O O . ASP A 1 81 ? -4.359 -22.719 -18.812 1 93.44 81 ASP A O 1
ATOM 656 N N . TYR A 1 82 ? -3.029 -22.5 -17 1 94.75 82 TYR A N 1
ATOM 657 C CA . TYR A 1 82 ? -3.039 -23.938 -16.75 1 94.75 82 TYR A CA 1
ATOM 658 C C . TYR A 1 82 ? -3.795 -24.266 -15.469 1 94.75 82 TYR A C 1
ATOM 660 O O . TYR A 1 82 ? -4.301 -25.375 -15.305 1 94.75 82 TYR A O 1
ATOM 668 N N . LEU A 1 83 ? -3.893 -23.312 -14.586 1 96.69 83 LEU A N 1
ATOM 669 C CA . LEU A 1 83 ? -4.445 -23.578 -13.258 1 96.69 83 LEU A CA 1
ATOM 670 C C . LEU A 1 83 ? -5.824 -22.938 -13.109 1 96.69 83 LEU A C 1
ATOM 672 O O . LEU A 1 83 ? -6.094 -21.891 -13.703 1 96.69 83 LEU A O 1
ATOM 676 N N . PRO A 1 84 ? -6.648 -23.656 -12.297 1 95.31 84 PRO A N 1
ATOM 677 C CA . PRO A 1 84 ? -7.828 -22.906 -11.859 1 95.31 84 PRO A CA 1
ATOM 678 C C . PRO A 1 84 ? -7.477 -21.594 -11.164 1 95.31 84 PRO A C 1
ATOM 680 O O . PRO A 1 84 ? -6.41 -21.484 -10.547 1 95.31 84 PRO A O 1
ATOM 683 N N . LEU A 1 85 ? -8.359 -20.641 -11.242 1 94.12 85 LEU A N 1
ATOM 684 C CA . LEU A 1 85 ? -8.109 -19.297 -10.742 1 94.12 85 LEU A CA 1
ATOM 685 C C . LEU A 1 85 ? -7.684 -19.328 -9.273 1 94.12 85 LEU A C 1
ATOM 687 O O . LEU A 1 85 ? -6.727 -18.656 -8.891 1 94.12 85 LEU A O 1
ATOM 691 N N . SER A 1 86 ? -8.344 -20.094 -8.445 1 95.19 86 SER A N 1
ATOM 692 C CA . SER A 1 86 ? -8.039 -20.141 -7.02 1 95.19 86 SER A CA 1
ATOM 693 C C . SER A 1 86 ? -6.633 -20.672 -6.773 1 95.19 86 SER A C 1
ATOM 695 O O . SER A 1 86 ? -5.941 -20.219 -5.863 1 95.19 86 SER A O 1
ATOM 697 N N . HIS A 1 87 ? -6.207 -21.641 -7.594 1 97.12 87 HIS A N 1
ATOM 698 C CA . HIS A 1 87 ? -4.863 -22.203 -7.48 1 97.12 87 HIS A CA 1
ATOM 699 C C . HIS A 1 87 ? -3.807 -21.188 -7.91 1 97.12 87 HIS A C 1
ATOM 701 O O . HIS A 1 87 ? -2.775 -21.047 -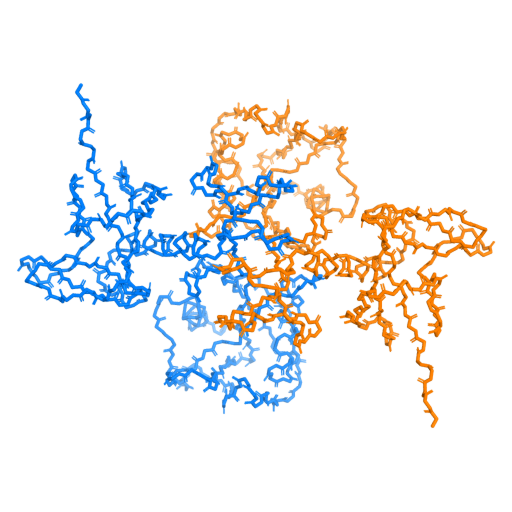7.25 1 97.12 87 HIS A O 1
ATOM 707 N N . TYR A 1 88 ? -4.145 -20.531 -8.984 1 96.38 88 TYR A N 1
ATOM 708 C CA . TYR A 1 88 ? -3.258 -19.484 -9.477 1 96.38 88 TYR A CA 1
ATOM 709 C C . TYR A 1 88 ? -3.082 -18.391 -8.43 1 96.38 88 TYR A C 1
ATOM 711 O O . TYR A 1 88 ? -1.963 -17.938 -8.172 1 96.38 88 TYR A O 1
ATOM 719 N N . GLN A 1 89 ? -4.152 -17.969 -7.812 1 95.62 89 GLN A N 1
ATOM 720 C CA . GLN A 1 89 ? -4.129 -16.922 -6.801 1 95.62 89 GLN A CA 1
ATOM 721 C C . GLN A 1 89 ? -3.346 -17.359 -5.566 1 95.62 89 GLN A C 1
ATOM 723 O O . GLN A 1 89 ? -2.582 -16.578 -4.996 1 95.62 89 GLN A O 1
ATOM 728 N N . ALA A 1 90 ? -3.516 -18.594 -5.172 1 96.81 90 ALA A N 1
ATOM 729 C CA . ALA A 1 90 ? -2.75 -19.125 -4.055 1 96.81 90 ALA A CA 1
ATOM 730 C C . ALA A 1 90 ? -1.259 -19.156 -4.375 1 96.81 90 ALA A C 1
ATOM 732 O O . ALA A 1 90 ? -0.424 -18.891 -3.508 1 96.81 90 ALA A O 1
ATOM 733 N N . ALA A 1 91 ? -0.947 -19.531 -5.59 1 97.88 91 ALA A N 1
ATOM 734 C CA . ALA A 1 91 ? 0.447 -19.531 -6.027 1 97.88 91 ALA A CA 1
ATOM 735 C C . ALA A 1 91 ? 1.036 -18.125 -5.949 1 97.88 91 ALA A C 1
ATOM 737 O O . ALA A 1 91 ? 2.191 -17.953 -5.555 1 97.88 91 ALA A O 1
ATOM 738 N N . GLY A 1 92 ? 0.215 -17.172 -6.367 1 97.44 92 GLY A N 1
ATOM 739 C CA . GLY A 1 92 ? 0.65 -15.789 -6.242 1 97.44 92 GLY A CA 1
ATOM 740 C C . GLY A 1 92 ? 0.975 -15.391 -4.816 1 97.44 92 GLY A C 1
ATOM 741 O O . GLY A 1 92 ? 2.014 -14.781 -4.555 1 97.44 92 GLY A O 1
ATOM 742 N N . LYS A 1 93 ? 0.129 -15.742 -3.939 1 97.25 93 LYS A N 1
ATOM 743 C CA . LYS A 1 93 ? 0.351 -15.461 -2.523 1 97.25 93 LYS A CA 1
ATOM 744 C C . LYS A 1 93 ? 1.631 -16.125 -2.027 1 97.25 93 LYS A C 1
ATOM 746 O O . LYS A 1 93 ? 2.414 -15.516 -1.3 1 97.25 93 LYS A O 1
ATOM 751 N N . ALA A 1 94 ? 1.822 -17.359 -2.41 1 97.31 94 ALA A N 1
ATOM 752 C CA . ALA A 1 94 ? 3.031 -18.094 -2.039 1 97.31 94 ALA A CA 1
ATOM 753 C C . ALA A 1 94 ? 4.281 -17.375 -2.527 1 97.31 94 ALA A C 1
ATOM 755 O O . ALA A 1 94 ? 5.254 -17.219 -1.783 1 97.31 94 ALA A O 1
ATOM 756 N N . HIS A 1 95 ? 4.199 -16.938 -3.746 1 97.88 95 HIS A N 1
ATOM 757 C CA . HIS A 1 95 ? 5.328 -16.234 -4.336 1 97.88 95 HIS A CA 1
ATOM 758 C C . HIS A 1 95 ? 5.648 -14.969 -3.559 1 97.88 95 HIS A C 1
ATOM 760 O O . HIS A 1 95 ? 6.82 -14.656 -3.322 1 97.88 95 HIS A O 1
ATOM 766 N N . GLU A 1 96 ? 4.645 -14.242 -3.178 1 97.69 96 GLU A N 1
ATOM 767 C CA . GLU A 1 96 ? 4.82 -13.016 -2.41 1 97.69 96 GLU A CA 1
ATOM 768 C C . GLU A 1 96 ? 5.469 -13.297 -1.059 1 97.69 96 GLU A C 1
ATOM 770 O O . GLU A 1 96 ? 6.348 -12.555 -0.618 1 97.69 96 GLU A O 1
ATOM 775 N N . ILE A 1 97 ? 5.055 -14.344 -0.403 1 96.94 97 ILE A N 1
ATOM 776 C CA . ILE A 1 97 ? 5.59 -14.703 0.904 1 96.94 97 ILE A CA 1
ATOM 777 C C . ILE A 1 97 ? 7.059 -15.109 0.767 1 96.94 97 ILE A C 1
ATOM 779 O O . ILE A 1 97 ? 7.895 -14.719 1.587 1 96.94 97 ILE A O 1
ATOM 783 N N . LEU A 1 98 ? 7.367 -15.875 -0.251 1 97 98 LEU A N 1
ATOM 784 C CA . LEU A 1 98 ? 8.75 -16.266 -0.486 1 97 98 LEU A CA 1
ATOM 785 C C . LEU A 1 98 ? 9.617 -15.055 -0.791 1 97 98 LEU A C 1
ATOM 787 O O . LEU A 1 98 ? 10.773 -14.984 -0.359 1 97 98 LEU A O 1
ATOM 791 N N . HIS A 1 99 ? 9.062 -14.156 -1.56 1 96.88 99 HIS A N 1
ATOM 792 C CA . HIS A 1 99 ? 9.758 -12.906 -1.83 1 96.88 99 HIS A CA 1
ATOM 793 C C . HIS A 1 99 ? 10.07 -12.156 -0.539 1 96.88 99 HIS A C 1
ATOM 795 O O . HIS A 1 99 ? 11.203 -11.703 -0.335 1 96.88 99 HIS A O 1
ATOM 801 N N . TRP A 1 100 ? 9.117 -12.039 0.287 1 97 100 TRP A N 1
ATOM 802 C CA . TRP A 1 100 ? 9.289 -11.398 1.586 1 97 100 TRP A CA 1
ATOM 803 C C . TRP A 1 100 ? 10.375 -12.102 2.4 1 97 100 TRP A C 1
ATOM 805 O O . TRP A 1 100 ? 11.234 -11.453 2.99 1 97 100 TRP A O 1
ATOM 815 N N . ASP A 1 101 ? 10.273 -13.383 2.432 1 96.19 101 ASP A N 1
ATOM 816 C CA . ASP A 1 101 ? 11.227 -14.156 3.221 1 96.19 101 ASP A CA 1
ATOM 817 C C . ASP A 1 101 ? 12.664 -13.867 2.785 1 96.19 101 ASP A C 1
ATOM 819 O O . ASP A 1 101 ? 13.531 -13.617 3.623 1 96.19 101 ASP A O 1
ATOM 823 N N . ARG A 1 102 ? 12.906 -13.82 1.537 1 95.31 102 ARG A N 1
ATOM 824 C CA . ARG A 1 102 ? 14.258 -13.625 1.009 1 95.31 102 ARG A CA 1
ATOM 825 C C . ARG A 1 102 ? 14.719 -12.188 1.188 1 95.31 102 ARG A C 1
ATOM 827 O O . ARG A 1 102 ? 15.914 -11.906 1.183 1 95.31 102 ARG A O 1
ATOM 834 N N . ASN A 1 103 ? 13.75 -11.297 1.407 1 96.19 103 ASN A N 1
ATOM 835 C CA . ASN A 1 103 ? 14.078 -9.875 1.477 1 96.19 103 ASN A CA 1
ATOM 836 C C . ASN A 1 103 ? 13.891 -9.328 2.887 1 96.19 103 ASN A C 1
ATOM 838 O O . ASN A 1 103 ? 13.719 -8.117 3.07 1 96.19 103 ASN A O 1
ATOM 842 N N . SER A 1 104 ? 13.844 -10.156 3.855 1 97.44 104 SER A N 1
ATOM 843 C CA . SER A 1 104 ? 13.734 -9.75 5.25 1 97.44 104 SER A CA 1
ATOM 844 C C . SER A 1 104 ? 14.672 -10.555 6.145 1 97.44 104 SER A C 1
ATOM 846 O O . SER A 1 104 ? 14.328 -10.883 7.281 1 97.44 104 SER A O 1
ATOM 848 N N . ARG A 1 105 ? 15.789 -10.883 5.617 1 97.62 105 ARG A N 1
ATOM 849 C CA . ARG A 1 105 ? 16.75 -11.711 6.332 1 97.62 105 ARG A CA 1
ATOM 850 C C . ARG A 1 105 ? 17.547 -10.891 7.344 1 97.62 105 ARG A C 1
ATOM 852 O O . ARG A 1 105 ? 18 -11.422 8.359 1 97.62 105 ARG A O 1
ATOM 859 N N . PHE A 1 106 ? 17.734 -9.664 7.043 1 98.75 106 PHE A N 1
ATOM 860 C CA . PHE A 1 106 ? 18.453 -8.75 7.93 1 98.75 106 PHE A CA 1
ATOM 861 C C . PHE A 1 106 ? 17.578 -7.531 8.258 1 98.75 106 PHE A C 1
ATOM 863 O O . PHE A 1 106 ? 16.766 -7.105 7.441 1 98.75 106 PHE A O 1
ATOM 870 N N . CYS A 1 107 ? 17.828 -7.02 9.445 1 98.56 107 CYS A N 1
ATOM 871 C CA . CYS A 1 107 ? 17.125 -5.805 9.852 1 98.56 107 CYS A CA 1
ATOM 872 C C . CYS A 1 107 ? 17.594 -4.605 9.031 1 98.56 107 CYS A C 1
ATOM 874 O O . CYS A 1 107 ? 18.781 -4.285 9.031 1 98.56 107 CYS A O 1
ATOM 876 N N . SER A 1 108 ? 16.719 -3.932 8.398 1 98.31 108 SER A N 1
ATOM 877 C CA . SER A 1 108 ? 17.078 -2.818 7.531 1 98.31 108 SER A CA 1
ATOM 878 C C . SER A 1 108 ? 17.484 -1.594 8.344 1 98.31 108 SER A C 1
ATOM 880 O O . SER A 1 108 ? 18.078 -0.65 7.801 1 98.31 108 SER A O 1
ATOM 882 N N . ALA A 1 109 ? 17.219 -1.568 9.617 1 97.75 109 ALA A N 1
ATOM 883 C CA . ALA A 1 109 ? 17.562 -0.44 10.477 1 97.75 109 ALA A CA 1
ATOM 884 C C . ALA A 1 109 ? 18.938 -0.624 11.094 1 97.75 109 ALA A C 1
ATOM 886 O O . ALA A 1 109 ? 19.688 0.344 11.266 1 97.75 109 ALA A O 1
ATOM 887 N N . CYS A 1 110 ? 19.375 -1.903 11.422 1 98.19 110 CYS A N 1
ATOM 888 C CA . CYS A 1 110 ? 20.594 -2.025 12.195 1 98.19 110 CYS A CA 1
ATOM 889 C C . CYS A 1 110 ? 21.484 -3.133 11.633 1 98.19 110 CYS A C 1
ATOM 891 O O . CYS A 1 110 ? 22.562 -3.398 12.172 1 98.19 110 CYS A O 1
ATOM 893 N N . GLY A 1 111 ? 21 -3.906 10.672 1 98.19 111 GLY A N 1
ATOM 894 C CA . GLY A 1 111 ? 21.844 -4.863 9.977 1 98.19 111 GLY A CA 1
ATOM 895 C C . GLY A 1 111 ? 21.875 -6.23 10.633 1 98.19 111 GLY A C 1
ATOM 896 O O . GLY A 1 111 ? 22.5 -7.16 10.117 1 98.19 111 GLY A O 1
ATOM 897 N N . THR A 1 112 ? 21.125 -6.359 11.734 1 98.62 112 THR A N 1
ATOM 898 C CA . THR A 1 112 ? 21.109 -7.609 12.484 1 98.62 112 THR A CA 1
ATOM 899 C C . THR A 1 112 ? 20.266 -8.664 11.766 1 98.62 112 THR A C 1
ATOM 901 O O . THR A 1 112 ? 19.203 -8.352 11.219 1 98.62 112 THR A O 1
ATOM 904 N N . PRO A 1 113 ? 20.75 -9.961 11.711 1 98.38 113 PRO A N 1
ATOM 905 C CA . PRO A 1 113 ? 19.906 -11.016 11.148 1 98.38 113 PRO A CA 1
ATOM 906 C C . PRO A 1 113 ? 18.547 -11.117 11.844 1 98.38 113 PRO A C 1
ATOM 908 O O . PRO A 1 113 ? 18.484 -11.102 13.078 1 98.38 113 PRO A O 1
ATOM 911 N N . MET A 1 114 ? 17.547 -11.289 11.078 1 98.12 114 MET A N 1
ATOM 912 C CA . MET A 1 114 ? 16.188 -11.32 11.602 1 98.12 114 MET A CA 1
ATOM 913 C C . MET A 1 114 ? 15.82 -12.719 12.094 1 98.12 114 MET A C 1
ATOM 915 O O . MET A 1 114 ? 16.422 -13.703 11.656 1 98.12 114 MET A O 1
ATOM 919 N N . GLU A 1 115 ? 14.852 -12.758 12.977 1 97.69 115 GLU A N 1
ATOM 920 C CA . GLU A 1 115 ? 14.328 -14.023 13.477 1 97.69 115 GLU A CA 1
ATOM 921 C C . GLU A 1 115 ? 12.859 -14.195 13.102 1 97.69 115 GLU A C 1
ATOM 923 O O . GLU A 1 115 ? 12.055 -13.281 13.281 1 97.69 115 GLU A O 1
ATOM 928 N N . GLN A 1 116 ? 12.523 -15.383 12.617 1 95.31 116 GLN A N 1
ATOM 929 C CA . GLN A 1 116 ? 11.125 -15.703 12.336 1 95.31 116 GLN A CA 1
ATOM 930 C C . GLN A 1 116 ? 10.32 -15.836 13.625 1 95.31 116 GLN A C 1
ATOM 932 O O . GLN A 1 116 ? 10.656 -16.641 14.492 1 95.31 116 GLN A O 1
ATOM 937 N N . LYS A 1 117 ? 9.258 -15.055 13.781 1 94.75 117 LYS A N 1
ATOM 938 C CA . LYS A 1 117 ? 8.43 -15.117 14.992 1 94.75 117 LYS A CA 1
ATOM 939 C C . LYS A 1 117 ? 7.051 -15.688 14.68 1 94.75 117 LYS A C 1
ATOM 941 O O . LYS A 1 117 ? 6.465 -16.375 15.516 1 94.75 117 LYS A O 1
ATOM 946 N N . GLU A 1 118 ? 6.473 -15.359 13.586 1 91.62 118 GLU A N 1
ATOM 947 C CA . GLU A 1 118 ? 5.211 -15.883 13.078 1 91.62 118 GLU A CA 1
ATOM 948 C C . GLU A 1 118 ? 5.32 -16.234 11.594 1 91.62 118 GLU A C 1
ATOM 950 O O . GLU A 1 118 ? 6.344 -15.977 10.961 1 91.62 118 GLU A O 1
ATOM 955 N N . ASP A 1 119 ? 4.293 -16.859 11.102 1 88.31 119 ASP A N 1
ATOM 956 C CA . ASP A 1 119 ? 4.297 -17.297 9.711 1 88.31 119 ASP A CA 1
ATOM 957 C C . ASP A 1 119 ? 4.633 -16.141 8.766 1 88.31 119 ASP A C 1
ATOM 959 O O . ASP A 1 119 ? 5.305 -16.328 7.754 1 88.31 119 ASP A O 1
ATOM 963 N N . ILE A 1 120 ? 4.191 -15 9.164 1 92.31 120 ILE A N 1
ATOM 964 C CA . ILE A 1 120 ? 4.387 -13.883 8.242 1 92.31 120 ILE A CA 1
ATOM 965 C C . ILE A 1 120 ? 4.988 -12.695 8.984 1 92.31 120 ILE A C 1
ATOM 967 O O . ILE A 1 120 ? 4.621 -11.547 8.734 1 92.31 120 ILE A O 1
ATOM 971 N N . MET A 1 121 ? 5.824 -12.938 9.992 1 96 121 MET A N 1
ATOM 972 C CA . MET A 1 121 ? 6.434 -11.852 10.742 1 96 121 MET A CA 1
ATOM 973 C C . MET A 1 121 ? 7.832 -12.234 11.219 1 96 121 MET A C 1
ATOM 975 O O . MET A 1 121 ? 8.031 -13.336 11.742 1 96 121 MET A O 1
ATOM 979 N N . LYS A 1 122 ? 8.758 -11.406 11.008 1 97.81 122 LYS A N 1
ATOM 980 C CA . LYS A 1 122 ? 10.109 -11.516 11.555 1 97.81 122 LYS A CA 1
ATOM 981 C C . LYS A 1 122 ? 10.414 -10.352 12.492 1 97.81 122 LYS A C 1
ATOM 983 O O . LYS A 1 122 ? 9.828 -9.273 12.367 1 97.81 122 LYS A O 1
ATOM 988 N N . ARG A 1 123 ? 11.242 -10.562 13.398 1 98.38 123 ARG A N 1
ATOM 989 C CA . ARG A 1 123 ? 11.602 -9.547 14.383 1 98.38 123 ARG A CA 1
ATOM 990 C C . ARG A 1 123 ? 13.109 -9.477 14.578 1 98.38 123 ARG A C 1
ATOM 992 O O . ARG A 1 123 ? 13.781 -10.508 14.633 1 98.38 123 ARG A O 1
ATOM 999 N N . CYS A 1 124 ? 13.656 -8.312 14.633 1 98.56 124 CYS A N 1
ATOM 1000 C CA . CYS A 1 124 ? 15.07 -8.125 14.945 1 98.56 124 CYS A CA 1
ATOM 1001 C C . CYS A 1 124 ? 15.328 -8.352 16.438 1 98.56 124 CYS A C 1
ATOM 1003 O O . CYS A 1 124 ? 14.75 -7.684 17.281 1 98.56 124 CYS A O 1
ATOM 1005 N N . PRO A 1 125 ? 16.141 -9.242 16.734 1 98.38 125 PRO A N 1
ATOM 1006 C CA . PRO A 1 125 ? 16.406 -9.492 18.156 1 98.38 125 PRO A CA 1
ATOM 1007 C C . PRO A 1 125 ? 17.188 -8.359 18.812 1 98.38 125 PRO A C 1
ATOM 1009 O O . PRO A 1 125 ? 17.266 -8.289 20.047 1 98.38 125 PRO A O 1
ATOM 1012 N N . LYS A 1 126 ? 17.766 -7.539 18.047 1 98.12 126 LYS A N 1
ATOM 1013 C CA . LYS A 1 126 ? 18.578 -6.457 18.594 1 98.12 126 LYS A CA 1
ATOM 1014 C C . LYS A 1 126 ? 17.734 -5.215 18.859 1 98.12 126 LYS A C 1
ATOM 1016 O O . LYS A 1 126 ? 17.656 -4.727 19.984 1 98.12 126 LYS A O 1
ATOM 1021 N N . CYS A 1 127 ? 17.047 -4.684 17.891 1 97.56 127 CYS A N 1
ATOM 1022 C CA . CYS A 1 127 ? 16.359 -3.408 18.078 1 97.56 127 CYS A CA 1
ATOM 1023 C C . CYS A 1 127 ? 14.859 -3.617 18.25 1 97.56 127 CYS A C 1
ATOM 1025 O O . CYS A 1 127 ? 14.125 -2.67 18.531 1 97.56 127 CYS A O 1
ATOM 1027 N N . GLY A 1 128 ? 14.352 -4.805 17.938 1 97.56 128 GLY A N 1
ATOM 1028 C CA . GLY A 1 128 ? 12.953 -5.121 18.203 1 97.56 128 GLY A CA 1
ATOM 1029 C C . GLY A 1 128 ? 12.047 -4.84 17.016 1 97.56 128 GLY A C 1
ATOM 1030 O O . GLY A 1 128 ? 10.852 -5.129 17.062 1 97.56 128 GLY A O 1
ATOM 1031 N N . ARG A 1 129 ? 12.562 -4.426 15.938 1 96.56 129 ARG A N 1
ATOM 1032 C CA . ARG A 1 129 ? 11.758 -4.094 14.766 1 96.56 129 ARG A CA 1
ATOM 1033 C C . ARG A 1 129 ? 11.078 -5.336 14.195 1 96.56 129 ARG A C 1
ATOM 1035 O O . ARG A 1 129 ? 11.695 -6.398 14.094 1 96.56 129 ARG A O 1
ATOM 1042 N N . GLU A 1 130 ? 9.789 -5.152 13.883 1 97.38 130 GLU A N 1
ATOM 1043 C CA . GLU A 1 130 ? 9.008 -6.207 13.242 1 97.38 130 GLU A CA 1
ATOM 1044 C C . GLU A 1 130 ? 8.82 -5.934 11.75 1 97.38 130 GLU A C 1
ATOM 1046 O O . GLU A 1 130 ? 8.625 -4.785 11.344 1 97.38 130 GLU A O 1
ATOM 1051 N N . VAL A 1 131 ? 8.953 -6.98 10.992 1 97.25 131 VAL A N 1
ATOM 1052 C CA . VAL A 1 131 ? 8.797 -6.84 9.555 1 97.25 131 VAL A CA 1
ATOM 1053 C C . VAL A 1 131 ? 7.773 -7.848 9.039 1 97.25 131 VAL A C 1
ATOM 1055 O O . VAL A 1 131 ? 7.855 -9.039 9.352 1 97.25 131 VAL A O 1
ATOM 1058 N N . TYR A 1 132 ? 6.797 -7.367 8.32 1 97 132 TYR A N 1
ATOM 1059 C CA . TYR A 1 132 ? 5.738 -8.141 7.676 1 97 132 TYR A CA 1
ATOM 1060 C C . TYR A 1 132 ? 5.879 -8.094 6.16 1 97 132 TYR A C 1
ATOM 1062 O O . TYR A 1 132 ? 6.637 -7.285 5.625 1 97 132 TYR A O 1
ATOM 1070 N N . PRO A 1 133 ? 5.184 -9.047 5.434 1 96.38 133 PRO A N 1
ATOM 1071 C CA . PRO A 1 133 ? 5.191 -8.914 3.973 1 96.38 133 PRO A CA 1
ATOM 1072 C C . PRO A 1 133 ? 4.719 -7.547 3.498 1 96.38 133 PRO A C 1
ATOM 1074 O O . PRO A 1 133 ? 3.682 -7.055 3.951 1 96.38 133 PRO A O 1
ATOM 1077 N N . SER A 1 134 ? 5.523 -6.961 2.65 1 94.81 134 SER A N 1
ATOM 1078 C CA . SER A 1 134 ? 5.195 -5.629 2.156 1 94.81 134 SER A CA 1
ATOM 1079 C C . SER A 1 134 ? 4.461 -5.699 0.821 1 94.81 134 SER A C 1
ATOM 1081 O O . SER A 1 134 ? 4.785 -6.531 -0.029 1 94.81 134 SER A O 1
ATOM 1083 N N . ILE A 1 135 ? 3.492 -4.91 0.638 1 97.44 135 ILE A N 1
ATOM 1084 C CA . ILE A 1 135 ? 2.717 -4.805 -0.594 1 97.44 135 ILE A CA 1
ATOM 1085 C C . ILE A 1 135 ? 2.889 -3.408 -1.19 1 97.44 135 ILE A C 1
ATOM 1087 O O . ILE A 1 135 ? 2.555 -2.408 -0.551 1 97.44 135 ILE A O 1
ATOM 1091 N N . SER A 1 136 ? 3.457 -3.332 -2.396 1 97.62 136 SER A N 1
ATOM 1092 C CA . SER A 1 136 ? 3.605 -2.055 -3.086 1 97.62 136 SER A CA 1
ATOM 1093 C C . SER A 1 136 ? 2.334 -1.684 -3.842 1 97.62 136 SER A C 1
ATOM 1095 O O . SER A 1 136 ? 1.927 -2.391 -4.766 1 97.62 136 SER A O 1
ATOM 1097 N N . THR A 1 137 ? 1.763 -0.597 -3.49 1 98.38 137 THR A N 1
ATOM 1098 C CA . THR A 1 137 ? 0.523 -0.16 -4.125 1 98.38 137 THR A CA 1
ATOM 1099 C C . THR A 1 137 ? 0.816 0.687 -5.359 1 98.38 137 THR A C 1
ATOM 1101 O O . THR A 1 137 ? 1.636 1.606 -5.309 1 98.38 137 THR A O 1
ATOM 1104 N N . ALA A 1 138 ? 0.227 0.354 -6.445 1 98.25 138 ALA A N 1
ATOM 1105 C CA . ALA A 1 138 ? 0.297 1.112 -7.691 1 98.25 138 ALA A CA 1
ATOM 1106 C C . ALA A 1 138 ? -1.096 1.346 -8.273 1 98.25 138 ALA A C 1
ATOM 1108 O O . ALA A 1 138 ? -2.047 0.644 -7.918 1 98.25 138 ALA A O 1
ATOM 1109 N N . ILE A 1 139 ? -1.207 2.381 -9.094 1 98.62 139 ILE A N 1
ATOM 1110 C CA . ILE A 1 139 ? -2.49 2.658 -9.734 1 98.62 139 ILE A CA 1
ATOM 1111 C C . ILE A 1 139 ? -2.414 2.311 -11.219 1 98.62 139 ILE A C 1
ATOM 1113 O O . ILE A 1 139 ? -1.324 2.242 -11.797 1 98.62 139 ILE A O 1
ATOM 1117 N N . LEU A 1 140 ? -3.551 2.016 -11.758 1 97.5 140 LEU A N 1
ATOM 1118 C CA . LEU A 1 140 ? -3.855 1.989 -13.188 1 97.5 140 LEU A CA 1
ATOM 1119 C C . LEU A 1 140 ? -5.008 2.934 -13.516 1 97.5 140 LEU A C 1
ATOM 1121 O O . LEU A 1 140 ? -5.965 3.039 -12.742 1 97.5 140 LEU A O 1
ATOM 1125 N N . VAL A 1 141 ? -4.883 3.566 -14.719 1 98.69 141 VAL A N 1
ATOM 1126 C CA . VAL A 1 141 ? -5.977 4.492 -14.992 1 98.69 141 VAL A CA 1
ATOM 1127 C C . VAL A 1 141 ? -6.367 4.402 -16.469 1 98.69 141 VAL A C 1
ATOM 1129 O O . VAL A 1 141 ? -5.504 4.434 -17.344 1 98.69 141 VAL A O 1
ATOM 1132 N N . LEU A 1 142 ? -7.574 4.148 -16.688 1 98.38 142 LEU A N 1
ATOM 1133 C CA . LEU A 1 142 ? -8.188 4.262 -18.016 1 98.38 142 LEU A CA 1
ATOM 1134 C C . LEU A 1 142 ? -8.648 5.691 -18.281 1 98.38 142 LEU A C 1
ATOM 1136 O O . LEU A 1 142 ? -9.602 6.164 -17.656 1 98.38 142 LEU A O 1
ATOM 1140 N N . VAL A 1 143 ? -7.977 6.398 -19.125 1 98.38 143 VAL A N 1
ATOM 1141 C CA . VAL A 1 143 ? -8.297 7.785 -19.453 1 98.38 143 VAL A CA 1
ATOM 1142 C C . VAL A 1 143 ? -9.172 7.832 -20.703 1 98.38 143 VAL A C 1
ATOM 1144 O O . VAL A 1 143 ? -8.742 7.418 -21.781 1 98.38 143 VAL A O 1
ATOM 1147 N N . ARG A 1 144 ? -10.258 8.391 -20.531 1 97.19 144 ARG A N 1
ATOM 1148 C CA . ARG A 1 144 ? -11.219 8.484 -21.625 1 97.19 144 ARG A CA 1
ATOM 1149 C C . ARG A 1 144 ? -11.203 9.875 -22.25 1 97.19 144 ARG A C 1
ATOM 1151 O O . ARG A 1 144 ? -11.062 10.883 -21.547 1 97.19 144 ARG A O 1
ATOM 1158 N N . LYS A 1 145 ? -11.359 9.906 -23.516 1 96.5 145 LYS A N 1
ATOM 1159 C CA . LYS A 1 145 ? -11.57 11.109 -24.312 1 96.5 145 LYS A CA 1
ATOM 1160 C C . LYS A 1 145 ? -12.609 10.875 -25.406 1 96.5 145 LYS A C 1
ATOM 1162 O O . LYS A 1 145 ? -12.297 10.289 -26.453 1 96.5 145 LYS A O 1
ATOM 1167 N N . GLU A 1 146 ? -13.891 11.391 -25.109 1 91.31 146 GLU A N 1
ATOM 1168 C CA . GLU A 1 146 ? -14.977 11.125 -26.062 1 91.31 146 GLU A CA 1
ATOM 1169 C C . GLU A 1 146 ? -15.117 9.633 -26.328 1 91.31 146 GLU A C 1
ATOM 1171 O O . GLU A 1 146 ? -15.289 8.836 -25.406 1 91.31 146 GLU A O 1
ATOM 1176 N N . ASP A 1 147 ? -14.859 9.188 -27.547 1 91.25 147 ASP A N 1
ATOM 1177 C CA . ASP A 1 147 ? -15.039 7.777 -27.906 1 91.25 147 ASP A CA 1
ATOM 1178 C C . ASP A 1 147 ? -13.695 7.066 -28 1 91.25 147 ASP A C 1
ATOM 1180 O O . ASP A 1 147 ? -13.539 6.137 -28.797 1 91.25 147 ASP A O 1
ATOM 1184 N N . SER A 1 148 ? -12.781 7.551 -27.25 1 96.25 148 SER A N 1
ATOM 1185 C CA . SER A 1 148 ? -11.445 6.957 -27.297 1 96.25 148 SER A CA 1
ATOM 1186 C C . SER A 1 148 ? -10.875 6.773 -25.891 1 96.25 148 SER A C 1
ATOM 1188 O O . SER A 1 148 ? -11.391 7.34 -24.922 1 96.25 148 SER A O 1
ATOM 1190 N N . LEU A 1 149 ? -9.93 5.875 -25.812 1 96.5 149 LEU A N 1
ATOM 1191 C CA . LEU A 1 149 ? -9.203 5.723 -24.562 1 96.5 149 LEU A CA 1
ATOM 1192 C C . LEU A 1 149 ? -7.695 5.801 -24.797 1 96.5 149 LEU A C 1
ATOM 1194 O O . LEU A 1 149 ? -7.211 5.418 -25.859 1 96.5 149 LEU A O 1
ATOM 1198 N N . LEU A 1 150 ? -6.988 6.32 -23.828 1 97.25 150 LEU A N 1
ATOM 1199 C CA . LEU A 1 150 ? -5.535 6.445 -23.891 1 97.25 150 LEU A CA 1
ATOM 1200 C C . LEU A 1 150 ? -4.863 5.105 -23.625 1 97.25 150 LEU A C 1
ATOM 1202 O O . LEU A 1 150 ? -5.137 4.453 -22.625 1 97.25 150 LEU A O 1
ATOM 1206 N N . LEU A 1 151 ? -4.074 4.613 -24.531 1 96.62 151 LEU A N 1
ATOM 1207 C CA . LEU A 1 151 ? -3.232 3.434 -24.344 1 96.62 151 LEU A CA 1
ATOM 1208 C C . LEU A 1 151 ? -1.765 3.77 -24.594 1 96.62 151 LEU A C 1
ATOM 1210 O O . LEU A 1 151 ? -1.44 4.551 -25.484 1 96.62 151 LEU A O 1
ATOM 1214 N N . VAL A 1 152 ? -0.967 3.186 -23.703 1 94.38 152 VAL A N 1
ATOM 1215 C CA . VAL A 1 152 ? 0.458 3.494 -23.766 1 94.38 152 VAL A CA 1
ATOM 1216 C C . VAL A 1 152 ? 1.264 2.197 -23.828 1 94.38 152 VAL A C 1
ATOM 1218 O O . VAL A 1 152 ? 0.777 1.14 -23.422 1 94.38 152 VAL A O 1
ATOM 1221 N N . HIS A 1 153 ? 2.455 2.285 -24.312 1 91.75 153 HIS A N 1
ATOM 1222 C CA . HIS A 1 153 ? 3.41 1.183 -24.359 1 91.75 153 HIS A CA 1
ATOM 1223 C C . HIS A 1 153 ? 4.668 1.51 -23.562 1 91.75 153 HIS A C 1
ATOM 1225 O O . HIS A 1 153 ? 5.332 2.514 -23.828 1 91.75 153 HIS A O 1
ATOM 1231 N N . ALA A 1 154 ? 4.902 0.637 -22.641 1 81.25 154 ALA A N 1
ATOM 1232 C CA . ALA A 1 154 ? 6.082 0.86 -21.812 1 81.25 154 ALA A CA 1
ATOM 1233 C C . ALA A 1 154 ? 7.359 0.531 -22.578 1 81.25 154 ALA A C 1
ATOM 1235 O O . ALA A 1 154 ? 7.414 -0.459 -23.312 1 81.25 154 ALA A O 1
ATOM 1236 N N . ARG A 1 155 ? 8.336 1.293 -22.391 1 74.12 155 ARG A N 1
ATOM 1237 C CA . ARG A 1 155 ? 9.586 1.145 -23.141 1 74.12 155 ARG A CA 1
ATOM 1238 C C . ARG A 1 155 ? 10.281 -0.166 -22.781 1 74.12 155 ARG A C 1
ATOM 1240 O O . ARG A 1 155 ? 10.789 -0.861 -23.656 1 74.12 155 ARG A O 1
ATOM 1247 N N . ASN A 1 156 ? 10.25 -0.499 -21.516 1 66.81 156 ASN A N 1
ATOM 1248 C CA . ASN A 1 156 ? 11.008 -1.669 -21.094 1 66.81 156 ASN A CA 1
ATOM 1249 C C . ASN A 1 156 ? 10.172 -2.941 -21.172 1 66.81 156 ASN A C 1
ATOM 1251 O O . ASN A 1 156 ? 10.633 -4.02 -20.781 1 66.81 156 ASN A O 1
ATOM 1255 N N . PHE A 1 157 ? 9.031 -2.725 -21.688 1 65.06 157 PHE A N 1
ATOM 1256 C CA . PHE A 1 157 ? 8.18 -3.9 -21.828 1 65.06 157 PHE A CA 1
ATOM 1257 C C . PHE A 1 157 ? 8.453 -4.617 -23.141 1 65.06 157 PHE A C 1
ATOM 1259 O O . PHE A 1 157 ? 8.43 -3.994 -24.203 1 65.06 157 PHE A O 1
ATOM 1266 N N . LYS A 1 158 ? 8.797 -5.816 -23.047 1 62.16 158 LYS A N 1
ATOM 1267 C CA . LYS A 1 158 ? 9.172 -6.621 -24.188 1 62.16 158 LYS A CA 1
ATOM 1268 C C . LYS A 1 158 ? 7.965 -6.941 -25.062 1 62.16 158 LYS A C 1
ATOM 1270 O O . LYS A 1 158 ? 8.109 -7.258 -26.25 1 62.16 158 LYS A O 1
ATOM 1275 N N . GLY A 1 159 ? 6.879 -6.762 -24.422 1 68.75 159 GLY A N 1
ATOM 1276 C CA . GLY A 1 159 ? 5.711 -7.117 -25.219 1 68.75 159 GLY A CA 1
ATOM 1277 C C . GLY A 1 159 ? 5.254 -6 -26.141 1 68.75 159 GLY A C 1
ATOM 1278 O O . GLY A 1 159 ? 5.824 -4.906 -26.125 1 68.75 159 GLY A O 1
ATOM 1279 N N . THR A 1 160 ? 4.379 -6.344 -27.047 1 75.38 160 THR A N 1
ATOM 1280 C CA . THR A 1 160 ? 3.934 -5.426 -28.094 1 75.38 160 THR A CA 1
ATOM 1281 C C . THR A 1 160 ? 2.598 -4.785 -27.719 1 75.38 160 THR A C 1
ATOM 1283 O O . THR A 1 160 ? 2.092 -3.926 -28.438 1 75.38 160 THR A O 1
ATOM 1286 N N . PHE A 1 161 ? 2.229 -5.172 -26.547 1 85.69 161 PHE A N 1
ATOM 1287 C CA . PHE A 1 161 ? 0.877 -4.684 -26.281 1 85.69 161 PHE A CA 1
ATOM 1288 C C . PHE A 1 161 ? 0.912 -3.34 -25.562 1 85.69 161 PHE A C 1
ATOM 1290 O O . PHE A 1 161 ? 1.895 -3.012 -24.906 1 85.69 161 PHE A O 1
ATOM 1297 N N . ASN A 1 162 ? -0.129 -2.588 -25.828 1 90.62 162 ASN A N 1
ATOM 1298 C CA . ASN A 1 162 ? -0.363 -1.325 -25.141 1 90.62 162 ASN A CA 1
ATOM 1299 C C . ASN A 1 162 ? -1.252 -1.516 -23.906 1 90.62 162 ASN A C 1
ATOM 1301 O O . ASN A 1 162 ? -2.174 -2.334 -23.922 1 90.62 162 ASN A O 1
ATOM 1305 N N . SER A 1 163 ? -0.909 -0.798 -22.953 1 93.06 163 SER A N 1
ATOM 1306 C CA . SER A 1 163 ? -1.67 -0.902 -21.719 1 93.06 163 SER A CA 1
ATOM 1307 C C . SER A 1 163 ? -2.027 0.476 -21.172 1 93.06 163 SER A C 1
ATOM 1309 O O . SER A 1 163 ? -1.953 1.474 -21.891 1 93.06 163 SER A O 1
ATOM 1311 N N . LEU A 1 164 ? -2.6 0.462 -20.016 1 96.75 164 LEU A N 1
ATOM 1312 C CA . LEU A 1 164 ? -3.037 1.693 -19.359 1 96.75 164 LEU A CA 1
ATOM 1313 C C . LEU A 1 164 ? -1.872 2.377 -18.656 1 96.75 164 LEU A C 1
ATOM 1315 O O . LEU A 1 164 ? -0.865 1.735 -18.344 1 96.75 164 LEU A O 1
ATOM 1319 N N . VAL A 1 165 ? -1.998 3.689 -18.484 1 96.69 165 VAL A N 1
ATOM 1320 C CA . VAL A 1 165 ? -1.02 4.414 -17.672 1 96.69 165 VAL A CA 1
ATOM 1321 C C . VAL A 1 165 ? -1.003 3.854 -16.25 1 96.69 165 VAL A C 1
ATOM 1323 O O . VAL A 1 165 ? -2.057 3.582 -15.672 1 96.69 165 VAL A O 1
ATOM 1326 N N . ALA A 1 166 ? 0.141 3.594 -15.789 1 96.44 166 ALA A N 1
ATOM 1327 C CA . ALA A 1 166 ? 0.296 3.029 -14.453 1 96.44 166 ALA A CA 1
ATOM 1328 C C . ALA A 1 166 ? 1.49 3.645 -13.734 1 96.44 166 ALA A C 1
ATOM 1330 O O . ALA A 1 166 ? 2.402 4.18 -14.375 1 96.44 166 ALA A O 1
ATOM 1331 N N . GLY A 1 167 ? 1.466 3.59 -12.383 1 96.75 167 GLY A N 1
ATOM 1332 C CA . GLY A 1 167 ? 2.58 4.074 -11.586 1 96.75 167 GLY A CA 1
ATOM 1333 C C . GLY A 1 167 ? 2.402 3.82 -10.102 1 96.75 167 GLY A C 1
ATOM 1334 O O . GLY A 1 167 ? 1.274 3.699 -9.617 1 96.75 167 GLY A O 1
ATOM 1335 N N . PHE A 1 168 ? 3.498 3.904 -9.43 1 97.5 168 PHE A N 1
ATOM 1336 C CA . PHE A 1 168 ? 3.494 3.586 -8.008 1 97.5 168 PHE A CA 1
ATOM 1337 C C . PHE A 1 168 ? 3.002 4.773 -7.188 1 97.5 168 PHE A C 1
ATOM 1339 O O . PHE A 1 168 ? 3.283 5.926 -7.523 1 97.5 168 PHE A O 1
ATOM 1346 N N . LEU A 1 169 ? 2.309 4.398 -6.117 1 98.19 169 LEU A N 1
ATOM 1347 C CA . LEU A 1 169 ? 1.916 5.387 -5.117 1 98.19 169 LEU A CA 1
ATOM 1348 C C . LEU A 1 169 ? 3.139 5.934 -4.387 1 98.19 169 LEU A C 1
ATOM 1350 O O . LEU A 1 169 ? 4.039 5.176 -4.02 1 98.19 169 LEU A O 1
ATOM 1354 N N . GLU A 1 170 ? 3.205 7.238 -4.184 1 96.5 170 GLU A N 1
ATOM 1355 C CA . GLU A 1 170 ? 4.27 7.871 -3.412 1 96.5 170 GLU A CA 1
ATOM 1356 C C . GLU A 1 170 ? 3.76 8.344 -2.053 1 96.5 170 GLU A C 1
ATOM 1358 O O . GLU A 1 170 ? 2.553 8.516 -1.861 1 96.5 170 GLU A O 1
ATOM 1363 N N . THR A 1 171 ? 4.633 8.562 -1.162 1 96.44 171 THR A N 1
ATOM 1364 C CA . THR A 1 171 ? 4.281 8.992 0.184 1 96.44 171 THR A CA 1
ATOM 1365 C C . THR A 1 171 ? 3.512 10.312 0.141 1 96.44 171 THR A C 1
ATOM 1367 O O . THR A 1 171 ? 3.828 11.195 -0.658 1 96.44 171 THR A O 1
ATOM 1370 N N . GLY A 1 172 ? 2.527 10.398 0.974 1 95.75 172 GLY A N 1
ATOM 1371 C CA . GLY A 1 172 ? 1.845 11.664 1.206 1 95.75 172 GLY A CA 1
ATOM 1372 C C . GLY A 1 172 ? 0.735 11.938 0.208 1 95.75 172 GLY A C 1
ATOM 1373 O O . GLY A 1 172 ? 0.047 12.953 0.298 1 95.75 172 GLY A O 1
ATOM 1374 N N . GLU A 1 173 ? 0.524 11.125 -0.741 1 95.88 173 GLU A N 1
ATOM 1375 C CA . GLU A 1 173 ? -0.53 11.422 -1.708 1 95.88 173 GLU A CA 1
ATOM 1376 C C . GLU A 1 173 ? -1.657 10.391 -1.623 1 95.88 173 GLU A C 1
ATOM 1378 O O . GLU A 1 173 ? -1.467 9.297 -1.092 1 95.88 173 GLU A O 1
ATOM 1383 N N . THR A 1 174 ? -2.848 10.789 -2.084 1 97.88 174 THR A N 1
ATOM 1384 C CA . THR A 1 174 ? -3.969 9.875 -2.256 1 97.88 174 THR A CA 1
ATOM 1385 C C . THR A 1 174 ? -3.834 9.094 -3.562 1 97.88 174 THR A C 1
ATOM 1387 O O . THR A 1 174 ? -2.998 9.422 -4.406 1 97.88 174 THR A O 1
ATOM 1390 N N . LEU A 1 175 ? -4.633 8.07 -3.676 1 98.81 175 LEU A N 1
ATOM 1391 C CA . LEU A 1 175 ? -4.641 7.297 -4.914 1 98.81 175 LEU A CA 1
ATOM 1392 C C . LEU A 1 175 ? -5.027 8.172 -6.102 1 98.81 175 LEU A C 1
ATOM 1394 O O . LEU A 1 175 ? -4.426 8.07 -7.172 1 98.81 175 LEU A O 1
ATOM 1398 N N . GLU A 1 176 ? -6.016 9.039 -5.941 1 98.81 176 GLU A N 1
ATOM 1399 C CA . GLU A 1 176 ? -6.465 9.922 -7.008 1 98.81 176 GLU A CA 1
ATOM 1400 C C . GLU A 1 176 ? -5.379 10.922 -7.391 1 98.81 176 GLU A C 1
ATOM 1402 O O . GLU A 1 176 ? -5.191 11.227 -8.57 1 98.81 176 GLU A O 1
ATOM 1407 N N . GLU A 1 177 ? -4.68 11.453 -6.348 1 97.88 177 GLU A N 1
ATOM 1408 C CA . GLU A 1 177 ? -3.549 12.336 -6.633 1 97.88 177 GLU A CA 1
ATOM 1409 C C . GLU A 1 177 ? -2.463 11.609 -7.414 1 97.88 177 GLU A C 1
ATOM 1411 O O . GLU A 1 177 ? -1.834 12.188 -8.305 1 97.88 177 GLU A O 1
ATOM 1416 N N . CYS A 1 178 ? -2.205 10.375 -7.051 1 98.5 178 CYS A N 1
ATOM 1417 C CA . CYS A 1 178 ? -1.247 9.547 -7.777 1 98.5 178 CYS A CA 1
ATOM 1418 C C . CYS A 1 178 ? -1.65 9.398 -9.242 1 98.5 178 CYS A C 1
ATOM 1420 O O . CYS A 1 178 ? -0.809 9.508 -10.133 1 98.5 178 CYS A O 1
ATOM 1422 N N . VAL A 1 179 ? -2.945 9.18 -9.492 1 98.75 179 VAL A N 1
ATOM 1423 C CA . VAL A 1 179 ? -3.465 9.062 -10.852 1 98.75 179 VAL A CA 1
ATOM 1424 C C . VAL A 1 179 ? -3.139 10.328 -11.633 1 98.75 179 VAL A C 1
ATOM 1426 O O . VAL A 1 179 ? -2.547 10.266 -12.719 1 98.75 179 VAL A O 1
ATOM 1429 N N . ALA A 1 180 ? -3.516 11.445 -11.078 1 98.56 180 ALA A N 1
ATOM 1430 C CA . ALA A 1 180 ? -3.299 12.711 -11.766 1 98.56 180 ALA A CA 1
ATOM 1431 C C . ALA A 1 180 ? -1.813 12.953 -12.016 1 98.56 180 ALA A C 1
ATOM 1433 O O . ALA A 1 180 ? -1.427 13.391 -13.109 1 98.56 180 ALA A O 1
ATOM 1434 N N . ARG A 1 181 ? -0.979 12.68 -11.039 1 96.88 181 ARG A N 1
ATOM 1435 C CA . ARG A 1 181 ? 0.458 12.906 -11.164 1 96.88 181 ARG A CA 1
ATOM 1436 C C . ARG A 1 181 ? 1.058 12.023 -12.25 1 96.88 181 ARG A C 1
ATOM 1438 O O . ARG A 1 181 ? 1.756 12.516 -13.141 1 96.88 181 ARG A O 1
ATOM 1445 N N . GLU A 1 182 ? 0.807 10.695 -12.195 1 97.56 182 GLU A N 1
ATOM 1446 C CA . GLU A 1 182 ? 1.411 9.75 -13.125 1 97.56 182 GLU A CA 1
ATOM 1447 C C . GLU A 1 182 ? 0.969 10.031 -14.562 1 97.56 182 GLU A C 1
ATOM 1449 O O . GLU A 1 182 ? 1.764 9.914 -15.492 1 97.56 182 GLU A O 1
ATOM 1454 N N . VAL A 1 183 ? -0.33 10.367 -14.781 1 98.06 183 VAL A N 1
ATOM 1455 C CA . VAL A 1 183 ? -0.807 10.688 -16.125 1 98.06 183 VAL A CA 1
ATOM 1456 C C . VAL A 1 183 ? -0.077 11.93 -16.641 1 98.06 183 VAL A C 1
ATOM 1458 O O . VAL A 1 183 ? 0.386 11.945 -17.797 1 98.06 183 VAL A O 1
ATOM 1461 N N . LYS A 1 184 ? 0.029 12.953 -15.766 1 97.75 184 LYS A N 1
ATOM 1462 C CA . LYS A 1 184 ? 0.719 14.172 -16.156 1 97.75 184 LYS A CA 1
ATOM 1463 C C . LYS A 1 184 ? 2.188 13.898 -16.484 1 97.75 184 LYS A C 1
ATOM 1465 O O . LYS A 1 184 ? 2.699 14.336 -17.516 1 97.75 184 LYS A O 1
ATOM 1470 N N . GLU A 1 185 ? 2.865 13.188 -15.641 1 95.62 185 GLU A N 1
ATOM 1471 C CA . GLU A 1 185 ? 4.289 12.914 -15.789 1 95.62 185 GLU A CA 1
ATOM 1472 C C . GLU A 1 185 ? 4.562 12.086 -17.047 1 95.62 185 GLU A C 1
ATOM 1474 O O . GLU A 1 185 ? 5.48 12.383 -17.797 1 95.62 185 GLU A O 1
ATOM 1479 N N . GLU A 1 186 ? 3.768 11.031 -17.266 1 95.69 186 GLU A N 1
ATOM 1480 C CA . GLU A 1 186 ? 4.074 10.062 -18.312 1 95.69 186 GLU A CA 1
ATOM 1481 C C . GLU A 1 186 ? 3.547 10.523 -19.656 1 95.69 186 GLU A C 1
ATOM 1483 O O . GLU A 1 186 ? 4.09 10.148 -20.703 1 95.69 186 GLU A O 1
ATOM 1488 N N . THR A 1 187 ? 2.436 11.375 -19.672 1 96.5 187 THR A N 1
ATOM 1489 C CA . THR A 1 187 ? 1.788 11.625 -20.953 1 96.5 187 THR A CA 1
ATOM 1490 C C . THR A 1 187 ? 1.61 13.125 -21.188 1 96.5 187 THR A C 1
ATOM 1492 O O . THR A 1 187 ? 1.267 13.555 -22.297 1 96.5 187 THR A O 1
ATOM 1495 N N . GLY A 1 188 ? 1.787 13.961 -20.125 1 96.88 188 GLY A N 1
ATOM 1496 C CA . GLY A 1 188 ? 1.599 15.398 -20.234 1 96.88 188 GLY A CA 1
ATOM 1497 C C . GLY A 1 188 ? 0.145 15.82 -20.125 1 96.88 188 GLY A C 1
ATOM 1498 O O . GLY A 1 188 ? -0.164 17.016 -20.156 1 96.88 188 GLY A O 1
ATOM 1499 N N . LEU A 1 189 ? -0.758 14.93 -19.922 1 97.88 189 LEU A N 1
ATOM 1500 C CA . LEU A 1 189 ? -2.188 15.219 -19.984 1 97.88 189 LEU A CA 1
ATOM 1501 C C . LEU A 1 189 ? -2.734 15.5 -18.578 1 97.88 189 LEU A C 1
ATOM 1503 O O . LEU A 1 189 ? -2.217 14.984 -17.594 1 97.88 189 LEU A O 1
ATOM 1507 N N . ASP A 1 190 ? -3.754 16.328 -18.516 1 98.31 190 ASP A N 1
ATOM 1508 C CA . ASP A 1 190 ? -4.543 16.516 -17.297 1 98.31 190 ASP A CA 1
ATOM 1509 C C . ASP A 1 190 ? -5.805 15.664 -17.328 1 98.31 190 ASP A C 1
ATOM 1511 O O . ASP A 1 190 ? -6.383 15.422 -18.391 1 98.31 190 ASP A O 1
ATOM 1515 N N . VAL A 1 191 ? -6.238 15.227 -16.156 1 98.62 191 VAL A N 1
ATOM 1516 C CA . VAL A 1 191 ? -7.434 14.391 -16.078 1 98.62 191 VAL A CA 1
ATOM 1517 C C . VAL A 1 191 ? -8.367 14.922 -14.984 1 98.62 191 VAL A C 1
ATOM 1519 O O . VAL A 1 191 ? -7.938 15.68 -14.109 1 98.62 191 VAL A O 1
ATOM 1522 N N . THR A 1 192 ? -9.617 14.562 -15.086 1 98.38 192 THR A N 1
ATOM 1523 C CA . THR A 1 192 ? -10.656 14.898 -14.117 1 98.38 192 THR A CA 1
ATOM 1524 C C . THR A 1 192 ? -11.625 13.734 -13.938 1 98.38 192 THR A C 1
ATOM 1526 O O . THR A 1 192 ? -11.469 12.688 -14.578 1 98.38 192 THR A O 1
ATOM 1529 N N . ASN A 1 193 ? -12.508 13.852 -12.977 1 98.19 193 ASN A N 1
ATOM 1530 C CA . ASN A 1 193 ? -13.523 12.844 -12.719 1 98.19 193 ASN A CA 1
ATOM 1531 C C . ASN A 1 193 ? -12.906 11.469 -12.461 1 98.19 193 ASN A C 1
ATOM 1533 O O . ASN A 1 193 ? -13.305 10.484 -13.086 1 98.19 193 ASN A O 1
ATOM 1537 N N . ILE A 1 194 ? -11.93 11.43 -11.656 1 98.69 194 ILE A N 1
ATOM 1538 C CA . ILE A 1 194 ? -11.227 10.203 -11.328 1 98.69 194 ILE A CA 1
ATOM 1539 C C . ILE A 1 194 ? -12.102 9.32 -10.438 1 98.69 194 ILE A C 1
ATOM 1541 O O . ILE A 1 194 ? -12.484 9.727 -9.336 1 98.69 194 ILE A O 1
ATOM 1545 N N . THR A 1 195 ? -12.43 8.125 -10.906 1 98.44 195 THR A N 1
ATOM 1546 C CA . THR A 1 195 ? -13.367 7.242 -10.227 1 98.44 195 THR A CA 1
ATOM 1547 C C . THR A 1 195 ? -12.766 5.855 -10.023 1 98.44 195 THR A C 1
ATOM 1549 O O . THR A 1 195 ? -12.188 5.281 -10.945 1 98.44 195 THR A O 1
ATOM 1552 N N . TYR A 1 196 ? -12.953 5.344 -8.82 1 98.81 196 TYR A N 1
ATOM 1553 C CA . TYR A 1 196 ? -12.469 4.016 -8.453 1 98.81 196 TYR A CA 1
ATOM 1554 C C . TYR A 1 196 ? -13.164 2.936 -9.273 1 98.81 196 TYR A C 1
ATOM 1556 O O . TYR A 1 196 ? -14.383 2.973 -9.445 1 98.81 196 TYR A O 1
ATOM 1564 N N . PHE A 1 197 ? -12.406 1.908 -9.828 1 98.5 197 PHE A N 1
ATOM 1565 C CA . PHE A 1 197 ? -12.953 0.823 -10.633 1 98.5 197 PHE A CA 1
ATOM 1566 C C . PHE A 1 197 ? -12.875 -0.501 -9.883 1 98.5 197 PHE A C 1
ATOM 1568 O O . PHE A 1 197 ? -13.859 -1.239 -9.812 1 98.5 197 PHE A O 1
ATOM 1575 N N . GLY A 1 198 ? -11.773 -0.765 -9.336 1 98.25 198 GLY A N 1
ATOM 1576 C CA . GLY A 1 198 ? -11.453 -2.016 -8.664 1 98.25 198 GLY A CA 1
ATOM 1577 C C . GLY A 1 198 ? -9.969 -2.176 -8.375 1 98.25 198 GLY A C 1
ATOM 1578 O O . GLY A 1 198 ? -9.203 -1.217 -8.484 1 98.25 198 GLY A O 1
ATOM 1579 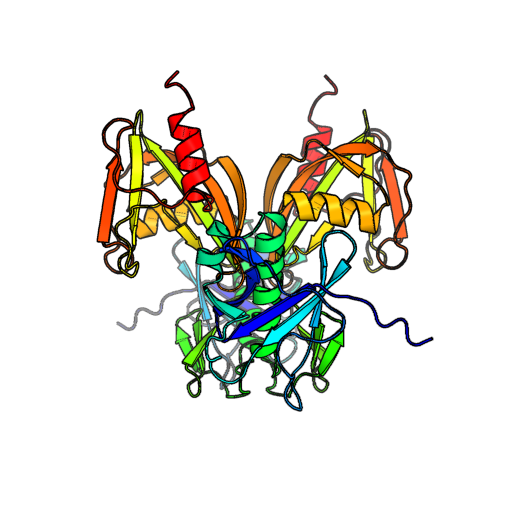N N . ASN A 1 199 ? -9.586 -3.338 -7.969 1 98.62 199 ASN A N 1
ATOM 1580 C CA . ASN A 1 199 ? -8.18 -3.609 -7.691 1 98.62 199 ASN A CA 1
ATOM 1581 C C . ASN A 1 199 ? -7.863 -5.098 -7.812 1 98.62 199 ASN A C 1
ATOM 1583 O O . ASN A 1 199 ? -8.773 -5.926 -7.91 1 98.62 199 ASN A O 1
ATOM 1587 N N . GLN A 1 200 ? -6.594 -5.371 -7.863 1 97.75 200 GLN A N 1
ATOM 1588 C CA . GLN A 1 200 ? -6.113 -6.73 -8.086 1 97.75 200 GLN A CA 1
ATOM 1589 C C . GLN A 1 200 ? -4.754 -6.941 -7.426 1 97.75 200 GLN A C 1
ATOM 1591 O O . GLN A 1 200 ? -3.852 -6.113 -7.566 1 97.75 200 GLN A O 1
ATOM 1596 N N . ALA A 1 201 ? -4.676 -8.055 -6.641 1 97.25 201 ALA A N 1
ATOM 1597 C CA . ALA A 1 201 ? -3.35 -8.438 -6.164 1 97.25 201 ALA A CA 1
ATOM 1598 C C . ALA A 1 201 ? -2.398 -8.688 -7.332 1 97.25 201 ALA A C 1
ATOM 1600 O O . ALA A 1 201 ? -2.787 -9.281 -8.344 1 97.25 201 ALA A O 1
ATOM 1601 N N . TRP A 1 202 ? -1.176 -8.211 -7.219 1 96.12 202 TRP A N 1
ATOM 1602 C CA . TRP A 1 202 ? -0.175 -8.312 -8.273 1 96.12 202 TRP A CA 1
ATOM 1603 C C . TRP A 1 202 ? 1.134 -8.883 -7.738 1 96.12 202 TRP A C 1
ATOM 1605 O O . TRP A 1 202 ? 2.031 -8.125 -7.355 1 96.12 202 TRP A O 1
ATOM 1615 N N . PRO A 1 203 ? 1.269 -10.227 -7.773 1 96.75 203 PRO A N 1
ATOM 1616 C CA . PRO A 1 203 ? 2.396 -10.898 -7.121 1 96.75 203 PRO A CA 1
ATOM 1617 C C . PRO A 1 203 ? 3.668 -10.867 -7.965 1 96.75 203 PRO A C 1
ATOM 1619 O O . PRO A 1 203 ? 4.383 -11.875 -8.039 1 96.75 203 PRO A O 1
ATOM 1622 N N . TYR A 1 204 ? 3.988 -9.719 -8.68 1 93.69 204 TYR A N 1
ATOM 1623 C CA . TYR A 1 204 ? 5.152 -9.547 -9.539 1 93.69 204 TYR A CA 1
ATOM 1624 C C . TYR A 1 204 ? 5.934 -8.297 -9.156 1 93.69 204 TYR A C 1
ATOM 1626 O O . TYR A 1 204 ? 6.008 -7.344 -9.938 1 93.69 204 TYR A O 1
ATOM 1634 N N . PRO A 1 205 ? 6.559 -8.258 -7.992 1 93.88 205 PRO A N 1
ATOM 1635 C CA . PRO A 1 205 ? 6.766 -9.391 -7.086 1 93.88 205 PRO A CA 1
ATOM 1636 C C . PRO A 1 205 ? 5.777 -9.398 -5.922 1 93.88 205 PRO A C 1
ATOM 1638 O O . PRO A 1 205 ? 5.543 -10.445 -5.316 1 93.88 205 PRO A O 1
ATOM 1641 N N . SER A 1 206 ? 5.383 -8.297 -5.395 1 96.62 206 SER A N 1
ATOM 1642 C CA . SER A 1 206 ? 4.426 -8.18 -4.297 1 96.62 206 SER A CA 1
ATOM 1643 C C . SER A 1 206 ? 3.715 -6.832 -4.328 1 96.62 206 SER A C 1
ATOM 1645 O O . SER A 1 206 ? 4.227 -5.844 -3.793 1 96.62 206 SER A O 1
ATOM 1647 N N . GLY A 1 207 ? 2.576 -6.832 -4.926 1 97.19 207 GLY A N 1
ATOM 1648 C CA . GLY A 1 207 ? 1.95 -5.531 -5.102 1 97.19 207 GLY A CA 1
ATOM 1649 C C . GLY A 1 207 ? 0.436 -5.598 -5.148 1 97.19 207 GLY A C 1
ATOM 1650 O O . GLY A 1 207 ? -0.146 -6.68 -5.027 1 97.19 207 GLY A O 1
ATOM 1651 N N . LEU A 1 208 ? -0.166 -4.469 -5.176 1 98.44 208 LEU A N 1
ATOM 1652 C CA . LEU A 1 208 ? -1.585 -4.219 -5.402 1 98.44 208 LEU A CA 1
ATOM 1653 C C . LEU A 1 208 ? -1.784 -3.184 -6.508 1 98.44 208 LEU A C 1
ATOM 1655 O O . LEU A 1 208 ? -1.225 -2.088 -6.445 1 98.44 208 LEU A O 1
ATOM 1659 N N . MET A 1 209 ? -2.514 -3.543 -7.527 1 98.31 209 MET A N 1
ATOM 1660 C CA . MET A 1 209 ? -2.9 -2.613 -8.586 1 98.31 209 MET A CA 1
ATOM 1661 C C . MET A 1 209 ? -4.309 -2.078 -8.352 1 98.31 209 MET A C 1
ATOM 1663 O O . MET A 1 209 ? -5.266 -2.852 -8.266 1 98.31 209 MET A O 1
ATOM 1667 N N . VAL A 1 210 ? -4.422 -0.827 -8.195 1 98.88 210 VAL A N 1
ATOM 1668 C CA . VAL A 1 210 ? -5.727 -0.203 -8.008 1 98.88 210 VAL A CA 1
ATOM 1669 C C . VAL A 1 210 ? -6.137 0.531 -9.281 1 98.88 210 VAL A C 1
ATOM 1671 O O . VAL A 1 210 ? -5.418 1.415 -9.75 1 98.88 210 VAL A O 1
ATOM 1674 N N . GLY A 1 211 ? -7.316 0.191 -9.797 1 98.81 211 GLY A N 1
ATOM 1675 C CA . GLY A 1 211 ? -7.777 0.72 -11.07 1 98.81 211 GLY A CA 1
ATOM 1676 C C . GLY A 1 211 ? -8.711 1.904 -10.922 1 98.81 211 GLY A C 1
ATOM 1677 O O . GLY A 1 211 ? -9.586 1.904 -10.047 1 98.81 211 GLY A O 1
ATOM 1678 N N . PHE A 1 212 ? -8.516 2.879 -11.797 1 98.88 212 PHE A N 1
ATOM 1679 C CA . PHE A 1 212 ? -9.359 4.066 -11.836 1 98.88 212 PHE A CA 1
ATOM 1680 C C . PHE A 1 212 ? -9.781 4.379 -13.266 1 98.88 212 PHE A C 1
ATOM 1682 O O . PHE A 1 212 ? -9.102 3.998 -14.219 1 98.88 212 PHE A O 1
ATOM 1689 N N . ILE A 1 213 ? -10.891 5.023 -13.398 1 98.5 213 ILE A N 1
ATOM 1690 C CA . ILE A 1 213 ? -11.336 5.66 -14.633 1 98.5 213 ILE A CA 1
ATOM 1691 C C . ILE A 1 213 ? -11.227 7.176 -14.508 1 98.5 213 ILE A C 1
ATOM 1693 O O . ILE A 1 213 ? -11.555 7.746 -13.461 1 98.5 213 ILE A O 1
ATOM 1697 N N . ALA A 1 214 ? -10.742 7.82 -15.523 1 98.69 214 ALA A N 1
ATOM 1698 C CA . ALA A 1 214 ? -10.641 9.273 -15.531 1 98.69 214 ALA A CA 1
ATOM 1699 C C . ALA A 1 214 ? -11.008 9.844 -16.891 1 98.69 214 ALA A C 1
ATOM 1701 O O . ALA A 1 214 ? -10.906 9.148 -17.906 1 98.69 214 ALA A O 1
ATOM 1702 N N . ASP A 1 215 ? -11.438 11.086 -16.906 1 98.5 215 ASP A N 1
ATOM 1703 C CA . ASP A 1 215 ? -11.734 11.789 -18.141 1 98.5 215 ASP A CA 1
ATOM 1704 C C . ASP A 1 215 ? -10.602 12.742 -18.516 1 98.5 215 ASP A C 1
ATOM 1706 O O . ASP A 1 215 ? -10.039 13.422 -17.656 1 98.5 215 ASP A O 1
ATOM 1710 N N . TYR A 1 216 ? -10.305 12.758 -19.844 1 98.12 216 TYR A N 1
ATOM 1711 C CA . TYR A 1 216 ? -9.383 13.758 -20.375 1 98.12 216 TYR A CA 1
ATOM 1712 C C . TYR A 1 216 ? -9.875 15.164 -20.062 1 98.12 216 TYR A C 1
ATOM 1714 O O . TYR A 1 216 ? -11.031 15.5 -20.312 1 98.12 216 TYR A O 1
ATOM 1722 N N . ALA A 1 217 ? -9 16.016 -19.5 1 98.06 217 ALA A N 1
ATOM 1723 C CA . ALA A 1 217 ? -9.398 17.359 -19.109 1 98.06 217 ALA A CA 1
ATOM 1724 C C . ALA A 1 217 ? -8.562 18.406 -19.828 1 98.06 217 ALA A C 1
ATOM 1726 O O . ALA A 1 217 ? -8.805 19.609 -19.672 1 98.06 217 ALA A O 1
ATOM 1727 N N . GLY A 1 218 ? -7.52 17.984 -20.531 1 96.81 218 GLY A N 1
ATOM 1728 C CA . GLY A 1 218 ? -6.715 18.938 -21.297 1 96.81 218 GLY A CA 1
ATOM 1729 C C . GLY A 1 218 ? -5.27 18.5 -21.453 1 96.81 218 GLY A C 1
ATOM 1730 O O . GLY A 1 218 ? -4.855 17.484 -20.875 1 96.81 218 GLY A O 1
ATOM 1731 N N . GLY A 1 219 ? -4.566 19.25 -22.312 1 95.38 219 GLY A N 1
ATOM 1732 C CA . GLY A 1 219 ? -3.158 18.984 -22.562 1 95.38 219 GLY A CA 1
ATOM 1733 C C . GLY A 1 219 ? -2.908 18.266 -23.875 1 95.38 219 GLY A C 1
ATOM 1734 O O . GLY A 1 219 ? -3.854 17.906 -24.578 1 95.38 219 GLY A O 1
ATOM 1735 N N . GLU A 1 220 ? -1.604 18.266 -24.203 1 94.94 220 GLU A N 1
ATOM 1736 C CA . GLU A 1 220 ? -1.131 17.531 -25.375 1 94.94 220 GLU A CA 1
ATOM 1737 C C . GLU A 1 220 ? -0.219 16.375 -24.984 1 94.94 220 GLU A C 1
ATOM 1739 O O . GLU A 1 220 ? 0.547 16.5 -24.016 1 94.94 220 GLU A O 1
ATOM 1744 N N . ILE A 1 221 ? -0.355 15.336 -25.719 1 93.25 221 ILE A N 1
ATOM 1745 C CA . ILE A 1 221 ? 0.432 14.156 -25.406 1 93.25 221 ILE A CA 1
ATOM 1746 C C . ILE A 1 221 ? 1.921 14.477 -25.516 1 93.25 221 ILE A C 1
ATOM 1748 O O . ILE A 1 221 ? 2.395 14.875 -26.578 1 93.25 221 ILE A O 1
ATOM 1752 N N . LYS A 1 222 ? 2.555 14.406 -24.547 1 93.75 222 LYS A N 1
ATOM 1753 C CA . LYS A 1 222 ? 4.012 14.461 -24.438 1 93.75 222 LYS A CA 1
ATOM 1754 C C . LYS A 1 222 ? 4.539 13.305 -23.594 1 93.75 222 LYS A C 1
ATOM 1756 O O . LYS A 1 222 ? 4.574 13.391 -22.375 1 93.75 222 LYS A O 1
ATOM 1761 N N . LEU A 1 223 ? 5.039 12.336 -24.25 1 90.88 223 LEU A N 1
ATOM 1762 C CA . LEU A 1 223 ? 5.41 11.102 -23.562 1 90.88 223 LEU A CA 1
ATOM 1763 C C . LEU A 1 223 ? 6.758 11.25 -22.875 1 90.88 223 LEU A C 1
ATOM 1765 O O . LEU A 1 223 ? 7.688 11.836 -23.438 1 90.88 223 LEU A O 1
ATOM 1769 N N . GLN A 1 224 ? 6.809 10.797 -21.703 1 88.06 224 GLN A N 1
ATOM 1770 C CA . GLN A 1 224 ? 8.102 10.648 -21.047 1 88.06 224 GLN A CA 1
ATOM 1771 C C . GLN A 1 224 ? 8.914 9.523 -21.688 1 88.06 224 GLN A C 1
ATOM 1773 O O . GLN A 1 224 ? 8.656 8.344 -21.422 1 88.06 224 GLN A O 1
ATOM 1778 N N . GLU A 1 225 ? 9.906 9.836 -22.312 1 83 225 GLU A N 1
ATOM 1779 C CA . GLU A 1 225 ? 10.648 8.898 -23.172 1 83 225 GLU A CA 1
ATOM 1780 C C . GLU A 1 225 ? 11.297 7.801 -22.328 1 83 225 GLU A C 1
ATOM 1782 O O . GLU A 1 225 ? 11.453 6.672 -22.797 1 83 225 GLU A O 1
ATOM 1787 N N . GLU A 1 226 ? 11.617 8.18 -21.172 1 82.5 226 GLU A N 1
ATOM 1788 C CA . GLU A 1 226 ? 12.305 7.207 -20.328 1 82.5 226 GLU A CA 1
ATOM 1789 C C . GLU A 1 226 ? 11.383 6.059 -19.922 1 82.5 226 GLU A C 1
ATOM 1791 O O . GLU A 1 226 ? 11.852 4.953 -19.641 1 82.5 226 GLU A O 1
ATOM 1796 N N . GLU A 1 227 ? 10.094 6.273 -20.016 1 82.88 227 GLU A N 1
ATOM 1797 C CA . GLU A 1 227 ? 9.164 5.289 -19.484 1 82.88 227 GLU A CA 1
ATOM 1798 C C . GLU A 1 227 ? 8.289 4.703 -20.594 1 82.88 227 GLU A C 1
ATOM 1800 O O . GLU A 1 227 ? 7.891 3.539 -20.531 1 82.88 227 GLU A O 1
ATOM 1805 N N . LEU A 1 228 ? 8.023 5.605 -21.578 1 83.94 228 LEU A N 1
ATOM 1806 C CA . LEU A 1 228 ? 7.047 5.188 -22.578 1 83.94 228 LEU A CA 1
ATOM 1807 C C . LEU A 1 228 ? 7.633 5.266 -23.969 1 83.94 228 LEU A C 1
ATOM 1809 O O . LEU A 1 228 ? 8.336 6.219 -24.312 1 83.94 228 LEU A O 1
ATOM 1813 N N . SER A 1 229 ? 7.301 4.254 -24.766 1 87.38 229 SER A N 1
ATOM 1814 C CA . SER A 1 229 ? 7.762 4.234 -26.156 1 87.38 229 SER A CA 1
ATOM 1815 C C . SER A 1 229 ? 6.68 4.738 -27.109 1 87.38 229 SER A C 1
ATOM 1817 O O . SER A 1 229 ? 6.984 5.234 -28.188 1 87.38 229 SER A O 1
ATOM 1819 N N . SER A 1 230 ? 5.48 4.609 -26.656 1 88.31 230 SER A N 1
ATOM 1820 C CA . SER A 1 230 ? 4.367 5.105 -27.453 1 88.31 230 SER A CA 1
ATOM 1821 C C . SER A 1 230 ? 3.113 5.285 -26.609 1 88.31 230 SER A C 1
ATOM 1823 O O . SER A 1 230 ? 3.025 4.75 -25.5 1 88.31 230 SER A O 1
ATOM 1825 N N . GLY A 1 231 ? 2.2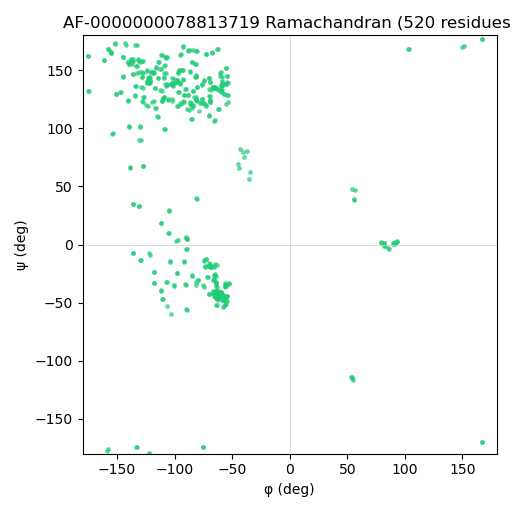54 6.098 -27.125 1 91.56 231 GLY A N 1
ATOM 1826 C CA . GLY A 1 231 ? 0.987 6.383 -26.469 1 91.56 231 GLY A CA 1
ATOM 1827 C C . GLY A 1 231 ? 0.072 7.262 -27.297 1 91.56 231 GLY A C 1
ATOM 1828 O O . GLY A 1 231 ? 0.521 8.242 -27.906 1 91.56 231 GLY A O 1
ATOM 1829 N N . ASP A 1 232 ? -1.118 6.801 -27.359 1 94.19 232 ASP A N 1
ATOM 1830 C CA . ASP A 1 232 ? -2.109 7.551 -28.125 1 94.19 232 ASP A CA 1
ATOM 1831 C C . ASP A 1 232 ? -3.527 7.211 -27.672 1 94.19 232 ASP A C 1
ATOM 1833 O O . ASP A 1 232 ? -3.727 6.273 -26.891 1 94.19 232 ASP A O 1
ATOM 1837 N N . PHE A 1 233 ? -4.422 8.023 -28.156 1 96.25 233 PHE A N 1
ATOM 1838 C CA . PHE A 1 233 ? -5.832 7.699 -27.984 1 96.25 233 PHE A CA 1
ATOM 1839 C C . PHE A 1 233 ? -6.301 6.738 -29.078 1 96.25 233 PHE A C 1
ATOM 1841 O O . PHE A 1 233 ? -6.016 6.945 -30.266 1 96.25 233 PHE A O 1
ATOM 1848 N N . TYR A 1 234 ? -6.977 5.727 -28.641 1 95.88 234 TYR A N 1
ATOM 1849 C CA . TYR A 1 234 ? -7.488 4.719 -29.562 1 95.88 234 TYR A CA 1
ATOM 1850 C C . TYR A 1 234 ? -9.008 4.605 -29.469 1 95.88 234 TYR A C 1
ATOM 1852 O O . TYR A 1 234 ? -9.562 4.648 -28.359 1 95.88 234 TYR A O 1
ATOM 1860 N N . THR A 1 235 ? -9.594 4.449 -30.656 1 94.81 235 THR A N 1
ATOM 1861 C CA . THR A 1 235 ? -11.039 4.238 -30.688 1 94.81 235 THR A CA 1
ATOM 1862 C C . THR A 1 235 ? -11.367 2.75 -30.578 1 94.81 235 THR A C 1
ATOM 1864 O O . THR A 1 235 ? -10.477 1.902 -30.703 1 94.81 235 THR A O 1
ATOM 1867 N N . ARG A 1 236 ? -12.641 2.512 -30.312 1 92.88 236 ARG A N 1
ATOM 1868 C CA . ARG A 1 236 ? -13.117 1.14 -30.156 1 92.88 236 ARG A CA 1
ATOM 1869 C C . ARG A 1 236 ? -12.789 0.295 -31.375 1 92.88 236 ARG A C 1
ATOM 1871 O O . ARG A 1 236 ? -12.523 -0.904 -31.266 1 92.88 236 ARG A O 1
ATOM 1878 N N . ASP A 1 237 ? -12.836 0.986 -32.5 1 91.25 237 ASP A N 1
ATOM 1879 C CA . ASP A 1 237 ? -12.68 0.264 -33.781 1 91.25 237 ASP A CA 1
ATOM 1880 C C . ASP A 1 237 ? -11.211 0.183 -34.188 1 91.25 237 ASP A C 1
ATOM 1882 O O . ASP A 1 237 ? -10.875 -0.458 -35.188 1 91.25 237 ASP A O 1
ATOM 1886 N N . ASN A 1 238 ? -10.336 0.78 -33.469 1 92.44 238 ASN A N 1
ATOM 1887 C CA . ASN A 1 238 ? -8.914 0.824 -33.812 1 92.44 238 ASN A CA 1
ATOM 1888 C C . ASN A 1 238 ? -8.047 0.628 -32.594 1 92.44 238 ASN A C 1
ATOM 1890 O O . ASN A 1 238 ? -7.238 1.497 -32.25 1 92.44 238 ASN A O 1
ATOM 1894 N N . LEU A 1 239 ? -8.133 -0.538 -32.062 1 92.94 239 LEU A N 1
ATOM 1895 C CA . LEU A 1 239 ? -7.367 -0.832 -30.859 1 92.94 239 LEU A CA 1
ATOM 1896 C C . LEU A 1 239 ? -6.078 -1.571 -31.203 1 92.94 239 LEU A C 1
ATOM 1898 O O . LEU A 1 239 ? -6.062 -2.42 -32.094 1 92.94 239 LEU A O 1
ATOM 1902 N N . PRO A 1 240 ? -5.047 -1.261 -30.531 1 92.75 240 PRO A N 1
ATOM 1903 C CA . PRO A 1 240 ? -3.82 -2.053 -30.672 1 92.75 240 PRO A CA 1
ATOM 1904 C C . PRO A 1 240 ? -3.898 -3.393 -29.953 1 92.75 240 PRO A C 1
ATOM 1906 O O . PRO A 1 240 ? -4.973 -3.785 -29.484 1 92.75 240 PRO A O 1
ATOM 1909 N N . GLU A 1 241 ? -2.781 -4.055 -29.969 1 91.31 241 GLU A N 1
ATOM 1910 C CA . GLU A 1 241 ? -2.725 -5.266 -29.156 1 91.31 241 GLU A CA 1
ATOM 1911 C C . GLU A 1 241 ? -2.916 -4.941 -27.688 1 91.31 241 GLU A C 1
ATOM 1913 O O . GLU A 1 241 ? -2.291 -4.02 -27.156 1 91.31 241 GLU A O 1
ATOM 1918 N N . LEU A 1 242 ? -3.75 -5.707 -27.078 1 92.19 242 LEU A N 1
ATOM 1919 C CA . LEU A 1 242 ? -4.141 -5.438 -25.703 1 92.19 242 LEU A CA 1
ATOM 1920 C C . LEU A 1 242 ? -3.531 -6.465 -24.75 1 92.19 242 LEU A C 1
ATOM 1922 O O . LEU A 1 242 ? -3.078 -7.527 -25.188 1 92.19 242 LEU A O 1
ATOM 1926 N N . PRO A 1 243 ? -3.477 -6.137 -23.484 1 88.75 243 PRO A N 1
ATOM 1927 C CA . PRO A 1 243 ? -2.979 -7.094 -22.5 1 88.75 243 PRO A CA 1
ATOM 1928 C C . PRO A 1 243 ? -3.838 -8.352 -22.406 1 88.75 243 PRO A C 1
ATOM 1930 O O . PRO A 1 243 ? -4.973 -8.367 -22.891 1 88.75 243 PRO A O 1
ATOM 1933 N N . ARG A 1 244 ? -3.293 -9.32 -21.719 1 85.69 244 ARG A N 1
ATOM 1934 C CA . ARG A 1 244 ? -4.008 -10.578 -21.547 1 85.69 244 ARG A CA 1
ATOM 1935 C C . ARG A 1 244 ? -5.176 -10.422 -20.578 1 85.69 244 ARG A C 1
ATOM 1937 O O . ARG A 1 244 ? -5.211 -9.477 -19.781 1 85.69 244 ARG A O 1
ATOM 1944 N N . LYS A 1 245 ? -6.082 -11.352 -20.562 1 85.44 245 LYS A N 1
ATOM 1945 C CA . LYS A 1 245 ? -7.363 -11.266 -19.859 1 85.44 245 LYS A CA 1
ATOM 1946 C C . LYS A 1 245 ? -7.164 -11.297 -18.344 1 85.44 245 LYS A C 1
ATOM 1948 O O . LYS A 1 245 ? -8.023 -10.836 -17.594 1 85.44 245 LYS A O 1
ATOM 1953 N N . LEU A 1 246 ? -6.062 -11.734 -17.891 1 86.25 246 LEU A N 1
ATOM 1954 C CA . LEU A 1 246 ? -5.797 -11.867 -16.453 1 86.25 246 LEU A CA 1
ATOM 1955 C C . LEU A 1 246 ? -5.621 -10.5 -15.812 1 86.25 246 LEU A C 1
ATOM 1957 O O . LEU A 1 246 ? -5.988 -10.305 -14.648 1 86.25 246 LEU A O 1
ATOM 1961 N N . SER A 1 247 ? -5.184 -9.562 -16.562 1 91 247 SER A N 1
ATOM 1962 C CA . SER A 1 247 ? -4.766 -8.289 -15.984 1 91 247 SER A CA 1
ATOM 1963 C C . SER A 1 247 ? -5.961 -7.383 -15.711 1 91 247 SER A C 1
ATOM 1965 O O . SER A 1 247 ? -6.934 -7.387 -16.469 1 91 247 SER A O 1
ATOM 1967 N N . LEU A 1 248 ? -5.887 -6.637 -14.648 1 95.31 248 LEU A N 1
ATOM 1968 C CA . LEU A 1 248 ? -6.883 -5.613 -14.344 1 95.31 248 LEU A CA 1
ATOM 1969 C C . LEU A 1 248 ? -7.012 -4.625 -15.5 1 95.31 248 LEU A C 1
ATOM 1971 O O . LEU A 1 248 ? -8.109 -4.152 -15.805 1 95.31 248 LEU A O 1
ATOM 1975 N N . ALA A 1 249 ? -5.938 -4.328 -16.141 1 95.75 249 ALA A N 1
ATOM 1976 C CA . ALA A 1 249 ? -5.957 -3.445 -17.297 1 95.75 249 ALA A CA 1
ATOM 1977 C C . ALA A 1 249 ? -6.914 -3.969 -18.359 1 95.75 249 ALA A C 1
ATOM 1979 O O . ALA A 1 249 ? -7.742 -3.219 -18.891 1 95.75 249 ALA A O 1
ATOM 1980 N N . ARG A 1 250 ? -6.723 -5.227 -18.672 1 95.12 250 ARG A N 1
ATOM 1981 C CA . ARG A 1 250 ? -7.582 -5.828 -19.688 1 95.12 250 ARG A CA 1
ATOM 1982 C C . ARG A 1 250 ? -9.047 -5.797 -19.25 1 95.12 250 ARG A C 1
ATOM 1984 O O . ARG A 1 250 ? -9.93 -5.496 -20.062 1 95.12 250 ARG A O 1
ATOM 1991 N N . LYS A 1 251 ? -9.273 -6.125 -18.016 1 96.06 251 LYS A N 1
ATOM 1992 C CA . LYS A 1 251 ? -10.633 -6.09 -17.484 1 96.06 251 LYS A CA 1
ATOM 1993 C C . LYS A 1 251 ? -11.25 -4.699 -17.656 1 96.06 251 LYS A C 1
ATOM 1995 O O . LYS A 1 251 ? -12.422 -4.57 -18.016 1 96.06 251 LYS A O 1
ATOM 2000 N N . MET A 1 252 ? -10.547 -3.693 -17.359 1 97.31 252 MET A N 1
ATOM 2001 C CA . MET A 1 252 ? -11.016 -2.314 -17.469 1 97.31 252 MET A CA 1
ATOM 2002 C C . MET A 1 252 ? -11.281 -1.936 -18.922 1 97.31 252 MET A C 1
ATOM 2004 O O . MET A 1 252 ? -12.281 -1.277 -19.219 1 97.31 252 MET A O 1
ATOM 2008 N N . ILE A 1 253 ? -10.375 -2.312 -19.766 1 96.06 253 ILE A N 1
ATOM 2009 C CA . ILE A 1 253 ? -10.562 -2.031 -21.188 1 96.06 253 ILE A CA 1
ATOM 2010 C C . ILE A 1 253 ? -11.82 -2.732 -21.688 1 96.06 253 ILE A C 1
ATOM 2012 O O . ILE A 1 253 ? -12.625 -2.131 -22.406 1 96.06 253 ILE A O 1
ATOM 2016 N N . ASP A 1 254 ? -11.961 -4.008 -21.312 1 96.19 254 ASP A N 1
ATOM 2017 C CA . ASP A 1 254 ? -13.141 -4.762 -21.703 1 96.19 254 ASP A CA 1
ATOM 2018 C C . ASP A 1 254 ? -14.414 -4.09 -21.203 1 96.19 254 ASP A C 1
ATOM 2020 O O . ASP A 1 254 ? -15.414 -4.02 -21.922 1 96.19 254 ASP A O 1
ATOM 2024 N N . TRP A 1 255 ? -14.367 -3.699 -20 1 95.81 255 TRP A N 1
ATOM 2025 C CA . TRP A 1 255 ? -15.5 -2.977 -19.422 1 95.81 255 TRP A CA 1
ATOM 2026 C C . TRP A 1 255 ? -15.852 -1.755 -20.266 1 95.81 255 TRP A C 1
ATOM 2028 O O . TRP A 1 255 ? -17.016 -1.529 -20.594 1 95.81 255 TRP A O 1
ATOM 2038 N N . TRP A 1 256 ? -14.867 -0.947 -20.625 1 95.5 256 TRP A N 1
ATOM 2039 C CA . TRP A 1 256 ? -15.062 0.247 -21.438 1 95.5 256 TRP A CA 1
ATOM 2040 C C . TRP A 1 256 ? -15.656 -0.112 -22.797 1 95.5 256 TRP A C 1
ATOM 2042 O O . TRP A 1 256 ? -16.547 0.585 -23.297 1 95.5 256 TRP A O 1
ATOM 2052 N N . LEU A 1 257 ? -15.188 -1.185 -23.375 1 94 257 LEU A N 1
ATOM 2053 C CA . LEU A 1 257 ? -15.664 -1.635 -24.688 1 94 257 LEU A CA 1
ATOM 2054 C C . LEU A 1 257 ? -17.141 -2.023 -24.609 1 94 257 LEU A C 1
ATOM 2056 O O . LEU A 1 257 ? -17.859 -1.863 -25.594 1 94 257 LEU A O 1
ATOM 2060 N N . GLU A 1 258 ? -17.516 -2.535 -23.484 1 92.5 258 GLU A N 1
ATOM 2061 C CA . GLU A 1 258 ? -18.891 -3.002 -23.328 1 92.5 258 GLU A CA 1
ATOM 2062 C C . GLU A 1 258 ? -19.828 -1.843 -23.016 1 92.5 258 GLU A C 1
ATOM 2064 O O . GLU A 1 258 ? -21.047 -1.945 -23.219 1 92.5 258 GLU A O 1
ATOM 2069 N N . CYS A 1 259 ? -19.344 -0.814 -22.297 1 84.81 259 CYS A N 1
ATOM 2070 C CA . CYS A 1 259 ? -20.172 0.327 -21.922 1 84.81 259 CYS A CA 1
ATOM 2071 C C . CYS A 1 259 ? -20.594 1.128 -23.156 1 84.81 259 CYS A C 1
ATOM 2073 O O . CYS A 1 259 ? -19.797 1.306 -24.078 1 84.81 259 CYS A O 1
ATOM 2075 N N . SER A 1 260 ? -21.859 1.055 -23.594 1 64.38 260 SER A N 1
ATOM 2076 C CA . SER A 1 260 ? -22.438 1.742 -24.75 1 64.38 260 SER A CA 1
ATOM 2077 C C . SER A 1 260 ? -22.219 3.25 -24.656 1 64.38 260 SER A C 1
ATOM 2079 O O . SER A 1 260 ? -22.125 3.801 -23.562 1 64.38 260 SER A O 1
ATOM 2081 N N . HIS A 1 261 ? -21.516 3.955 -25.641 1 54.72 261 HIS A N 1
ATOM 2082 C CA . HIS A 1 261 ? -21.516 5.402 -25.812 1 54.72 261 HIS A CA 1
ATOM 2083 C C . HIS A 1 261 ? -22.859 6.008 -25.453 1 54.72 261 HIS A C 1
ATOM 2085 O O . HIS A 1 261 ? -23.875 5.676 -26.078 1 54.72 261 HIS A O 1
ATOM 2091 N N . LYS A 1 262 ? -23.469 6.008 -24.297 1 35.62 262 LYS A N 1
ATOM 2092 C CA . LYS A 1 262 ? -24.531 7.008 -24.25 1 35.62 262 LYS A CA 1
ATOM 2093 C C . LYS A 1 262 ? -23.969 8.422 -24.234 1 35.62 262 LYS A C 1
ATOM 2095 O O . LYS A 1 262 ? -22.922 8.672 -23.625 1 35.62 262 LYS A O 1
ATOM 2100 N N . MET B 1 1 ? 26.391 33.656 -8.227 1 31.34 1 MET B N 1
ATOM 2101 C CA . MET B 1 1 ? 25.547 34.031 -7.102 1 31.34 1 MET B CA 1
ATOM 2102 C C . MET B 1 1 ? 24.891 32.812 -6.473 1 31.34 1 MET B C 1
ATOM 2104 O O . MET B 1 1 ? 24.156 32.094 -7.137 1 31.34 1 MET B O 1
ATOM 2108 N N . ASN B 1 2 ? 25.469 32.062 -5.699 1 39.38 2 ASN B N 1
ATOM 2109 C CA . ASN B 1 2 ? 25.047 30.844 -5 1 39.38 2 ASN B CA 1
ATOM 2110 C C . ASN B 1 2 ? 23.641 31.016 -4.402 1 39.38 2 ASN B C 1
ATOM 2112 O O . ASN B 1 2 ? 23.453 31.781 -3.463 1 39.38 2 ASN B O 1
ATOM 2116 N N . LYS B 1 3 ? 22.578 31.172 -5.191 1 46.53 3 LYS B N 1
ATOM 2117 C CA . LYS B 1 3 ? 21.234 31.625 -4.844 1 46.53 3 LYS B CA 1
ATOM 2118 C C . LYS B 1 3 ? 20.75 30.984 -3.535 1 46.53 3 LYS B C 1
ATOM 2120 O O . LYS B 1 3 ? 20.594 29.766 -3.453 1 46.53 3 LYS B O 1
ATOM 2125 N N . THR B 1 4 ? 21.125 31.516 -2.438 1 56.97 4 THR B N 1
ATOM 2126 C CA . THR B 1 4 ? 20.672 31.156 -1.1 1 56.97 4 THR B CA 1
ATOM 2127 C C . THR B 1 4 ? 19.156 30.891 -1.101 1 56.97 4 THR B C 1
ATOM 2129 O O . THR B 1 4 ? 18.359 31.812 -1.303 1 56.97 4 THR B O 1
ATOM 2132 N N . THR B 1 5 ? 18.656 29.719 -1.54 1 81.19 5 THR B N 1
ATOM 2133 C CA . THR B 1 5 ? 17.25 29.438 -1.744 1 81.19 5 THR B CA 1
ATOM 2134 C C . THR B 1 5 ? 16.562 29.141 -0.417 1 81.19 5 THR B C 1
ATOM 2136 O O . THR B 1 5 ? 17.078 28.375 0.397 1 81.19 5 THR B O 1
ATOM 2139 N N . GLN B 1 6 ? 15.625 30.031 -0.052 1 93.62 6 GLN B N 1
ATOM 2140 C CA . GLN B 1 6 ? 14.789 29.828 1.129 1 93.62 6 GLN B CA 1
ATOM 2141 C C . GLN B 1 6 ? 13.992 28.531 1.03 1 93.62 6 GLN B C 1
ATOM 2143 O O . GLN B 1 6 ? 13.539 28.156 -0.054 1 93.62 6 GLN B O 1
ATOM 2148 N N . SER B 1 7 ? 13.969 27.797 2.166 1 96.44 7 SER B N 1
ATOM 2149 C CA . SER B 1 7 ? 13.25 26.531 2.205 1 96.44 7 SER B CA 1
ATOM 2150 C C . SER B 1 7 ? 12.344 26.453 3.43 1 96.44 7 SER B C 1
ATOM 2152 O O . SER B 1 7 ? 12.586 27.125 4.434 1 96.44 7 SER B O 1
ATOM 2154 N N . TRP B 1 8 ? 11.266 25.75 3.244 1 97.5 8 TRP B N 1
ATOM 2155 C CA . TRP B 1 8 ? 10.547 25.266 4.418 1 97.5 8 TRP B CA 1
ATOM 2156 C C . TRP B 1 8 ? 11.344 24.172 5.125 1 97.5 8 TRP B C 1
ATOM 2158 O O . TRP B 1 8 ? 11.875 23.266 4.477 1 97.5 8 TRP B O 1
ATOM 2168 N N . TRP B 1 9 ? 11.438 24.281 6.43 1 97.81 9 TRP B N 1
ATOM 2169 C CA . TRP B 1 9 ? 12.211 23.297 7.184 1 97.81 9 TRP B CA 1
ATOM 2170 C C . TRP B 1 9 ? 11.297 22.422 8.039 1 97.81 9 TRP B C 1
ATOM 2172 O O . TRP B 1 9 ? 10.523 22.938 8.852 1 97.81 9 TRP B O 1
ATOM 2182 N N . PHE B 1 10 ? 11.375 21.156 7.848 1 98.19 10 PHE B N 1
ATOM 2183 C CA . PHE B 1 10 ? 10.672 20.141 8.641 1 98.19 10 PHE B CA 1
ATOM 2184 C C . PHE B 1 10 ? 11.648 19.391 9.531 1 98.19 10 PHE B C 1
ATOM 2186 O O . PHE B 1 10 ? 12.312 18.453 9.078 1 98.19 10 PHE B O 1
ATOM 2193 N N . VAL B 1 11 ? 11.719 19.766 10.789 1 98.12 11 VAL B N 1
ATOM 2194 C CA . VAL B 1 11 ? 12.672 19.188 11.734 1 98.12 11 VAL B CA 1
ATOM 2195 C C . VAL B 1 11 ? 11.93 18.312 12.742 1 98.12 11 VAL B C 1
ATOM 2197 O O . VAL B 1 11 ? 11 18.766 13.406 1 98.12 11 VAL B O 1
ATOM 2200 N N . PHE B 1 12 ? 12.406 17.078 12.852 1 98 12 PHE B N 1
ATOM 2201 C CA . PHE B 1 12 ? 11.695 16.141 13.711 1 98 12 PHE B CA 1
ATOM 2202 C C . PHE B 1 12 ? 12.617 15.586 14.789 1 98 12 PHE B C 1
ATOM 2204 O O . PHE B 1 12 ? 13.797 15.328 14.539 1 98 12 PHE B O 1
ATOM 2211 N N . TYR B 1 13 ? 12.117 15.391 15.922 1 97 13 TYR B N 1
ATOM 2212 C CA . TYR B 1 13 ? 12.586 14.406 16.891 1 97 13 TYR B CA 1
ATOM 2213 C C . TYR B 1 13 ? 11.523 13.336 17.141 1 97 13 TYR B C 1
ATOM 2215 O O . TYR B 1 13 ? 10.492 13.609 17.766 1 97 13 TYR B O 1
ATOM 2223 N N . LYS B 1 14 ? 11.828 12.133 16.656 1 94.5 14 LYS B N 1
ATOM 2224 C CA . LYS B 1 14 ? 10.789 11.102 16.641 1 94.5 14 LYS B CA 1
ATOM 2225 C C . LYS B 1 14 ? 9.547 11.602 15.906 1 94.5 14 LYS B C 1
ATOM 2227 O O . LYS B 1 14 ? 9.609 11.961 14.734 1 94.5 14 LYS B O 1
ATOM 2232 N N . ASP B 1 15 ? 8.469 11.711 16.594 1 95.25 15 ASP B N 1
ATOM 2233 C CA . ASP B 1 15 ? 7.242 12.148 15.93 1 95.25 15 ASP B CA 1
ATOM 2234 C C . ASP B 1 15 ? 6.926 13.602 16.281 1 95.25 15 ASP B C 1
ATOM 2236 O O . ASP B 1 15 ? 5.848 14.102 15.953 1 95.25 15 ASP B O 1
ATOM 2240 N N . GLN B 1 16 ? 7.871 14.32 16.938 1 97.06 16 GLN B N 1
ATOM 2241 C CA . GLN B 1 16 ? 7.684 15.719 17.312 1 97.06 16 GLN B CA 1
ATOM 2242 C C . GLN B 1 16 ? 8.203 16.656 16.234 1 97.06 16 GLN B C 1
ATOM 2244 O O . GLN B 1 16 ? 9.383 16.609 15.875 1 97.06 16 GLN B O 1
ATOM 2249 N N . LEU B 1 17 ? 7.375 17.5 15.727 1 98.12 17 LEU B N 1
ATOM 2250 C CA . LEU B 1 17 ? 7.672 18.469 14.664 1 98.12 17 LEU B CA 1
ATOM 2251 C C . LEU B 1 17 ? 8.016 19.828 15.258 1 98.12 17 LEU B C 1
ATOM 2253 O O . LEU B 1 17 ? 7.305 20.328 16.125 1 98.12 17 LEU B O 1
ATOM 2257 N N . LEU B 1 18 ? 9.086 20.438 14.828 1 98 18 LEU B N 1
ATOM 2258 C CA . LEU B 1 18 ? 9.492 21.766 15.273 1 98 18 LEU B CA 1
ATOM 2259 C C . LEU B 1 18 ? 8.641 22.844 14.609 1 98 18 LEU B C 1
ATOM 2261 O O . LEU B 1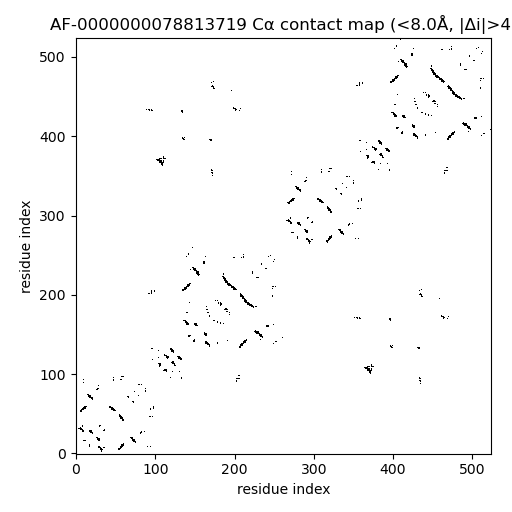 18 ? 8.523 22.875 13.383 1 98 18 LEU B O 1
ATOM 2265 N N . LEU B 1 19 ? 8.031 23.688 15.422 1 97.94 19 LEU B N 1
ATOM 2266 C CA . LEU B 1 19 ? 7.258 24.812 14.922 1 97.94 19 LEU B CA 1
ATOM 2267 C C . LEU B 1 19 ? 7.832 26.141 15.445 1 97.94 19 LEU B C 1
ATOM 2269 O O . LEU B 1 19 ? 8.406 26.172 16.531 1 97.94 19 LEU B O 1
ATOM 2273 N N . GLU B 1 20 ? 7.699 27.141 14.664 1 97.25 20 GLU B N 1
ATOM 2274 C CA . GLU B 1 20 ? 8.078 28.5 15.047 1 97.25 20 GLU B CA 1
ATOM 2275 C C . GLU B 1 20 ? 6.902 29.234 15.695 1 97.25 20 GLU B C 1
ATOM 2277 O O . GLU B 1 20 ? 5.789 29.219 15.164 1 97.25 20 GLU B O 1
ATOM 2282 N N . LYS B 1 21 ? 7.219 29.875 16.812 1 95.31 21 LYS B N 1
ATOM 2283 C CA . LYS B 1 21 ? 6.219 30.703 17.469 1 95.31 21 LYS B CA 1
ATOM 2284 C C . LYS B 1 21 ? 6.164 32.094 16.828 1 95.31 21 LYS B C 1
ATOM 2286 O O . LYS B 1 21 ? 7.184 32.781 16.75 1 95.31 21 LYS B O 1
ATOM 2291 N N . LYS B 1 22 ? 5.012 32.438 16.469 1 94.06 22 LYS B N 1
ATOM 2292 C CA . LYS B 1 22 ? 4.844 33.781 15.906 1 94.06 22 LYS B CA 1
ATOM 2293 C C . LYS B 1 22 ? 4.422 34.781 16.984 1 94.06 22 LYS B C 1
ATOM 2295 O O . LYS B 1 22 ? 3.926 34.406 18.047 1 94.06 22 LYS B O 1
ATOM 2300 N N . GLU B 1 23 ? 4.566 36.031 16.672 1 90.81 23 GLU B N 1
ATOM 2301 C CA . GLU B 1 23 ? 4.266 37.094 17.625 1 90.81 23 GLU B CA 1
ATOM 2302 C C . GLU B 1 23 ? 2.783 37.125 17.984 1 90.81 23 GLU B C 1
ATOM 2304 O O . GLU B 1 23 ? 2.416 37.469 19.109 1 90.81 23 GLU B O 1
ATOM 2309 N N . ASN B 1 24 ? 1.961 36.625 17.078 1 92.31 24 ASN B N 1
ATOM 2310 C CA . ASN B 1 24 ? 0.519 36.688 17.297 1 92.31 24 ASN B CA 1
ATOM 2311 C C . ASN B 1 24 ? 0.031 35.438 18.031 1 92.31 24 ASN B C 1
ATOM 2313 O O . ASN B 1 24 ? -1.175 35.219 18.188 1 92.31 24 ASN B O 1
ATOM 2317 N N . GLY B 1 25 ? 1.003 34.625 18.438 1 90.31 25 GLY B N 1
ATOM 2318 C CA . GLY B 1 25 ? 0.648 33.438 19.219 1 90.31 25 GLY B CA 1
ATOM 2319 C C . GLY B 1 25 ? 0.366 32.219 18.375 1 90.31 25 GLY B C 1
ATOM 2320 O O . GLY B 1 25 ? 0.021 31.156 18.891 1 90.31 25 GLY B O 1
ATOM 2321 N N . THR B 1 26 ? 0.518 32.406 17.078 1 94.12 26 THR B N 1
ATOM 2322 C CA . THR B 1 26 ? 0.288 31.266 16.188 1 94.12 26 THR B CA 1
ATOM 2323 C C . THR B 1 26 ? 1.589 30.516 15.914 1 94.12 26 THR B C 1
ATOM 2325 O O . THR B 1 26 ? 2.656 30.938 16.375 1 94.12 26 THR B O 1
ATOM 2328 N N . PHE B 1 27 ? 1.41 29.375 15.289 1 96.38 27 PHE B N 1
ATOM 2329 C CA . PHE B 1 27 ? 2.564 28.547 14.969 1 96.38 27 PHE B CA 1
ATOM 2330 C C . PHE B 1 27 ? 2.711 28.375 13.461 1 96.38 27 PHE B C 1
ATOM 2332 O O . PHE B 1 27 ? 1.721 28.406 12.734 1 96.38 27 PHE B O 1
ATOM 2339 N N . ALA B 1 28 ? 3.961 28.266 13.062 1 96.81 28 ALA B N 1
ATOM 2340 C CA . ALA B 1 28 ? 4.258 28.062 11.648 1 96.81 28 ALA B CA 1
ATOM 2341 C C . ALA B 1 28 ? 5.473 27.156 11.477 1 96.81 28 ALA B C 1
ATOM 2343 O O . ALA B 1 28 ? 6.25 26.953 12.414 1 96.81 28 ALA B O 1
ATOM 2344 N N . LEU B 1 29 ? 5.559 26.625 10.297 1 97.38 29 LEU B N 1
ATOM 2345 C CA . LEU B 1 29 ? 6.797 25.938 9.945 1 97.38 29 LEU B CA 1
ATOM 2346 C C . LEU B 1 29 ? 7.945 26.938 9.797 1 97.38 29 LEU B C 1
ATOM 2348 O O . LEU B 1 29 ? 7.762 28.031 9.25 1 97.38 29 LEU B O 1
ATOM 2352 N N . PRO B 1 30 ? 9.117 26.516 10.312 1 97.31 30 PRO B N 1
ATOM 2353 C CA . PRO B 1 30 ? 10.266 27.375 10.055 1 97.31 30 PRO B CA 1
ATOM 2354 C C . PRO B 1 30 ? 10.547 27.562 8.57 1 97.31 30 PRO B C 1
ATOM 2356 O O . PRO B 1 30 ? 10.422 26.625 7.789 1 97.31 30 PRO B O 1
ATOM 2359 N N . TYR B 1 31 ? 10.828 28.781 8.242 1 96.5 31 TYR B N 1
ATOM 2360 C CA . TYR B 1 31 ? 11.133 29.141 6.867 1 96.5 31 TYR B CA 1
ATOM 2361 C C . TYR B 1 31 ? 12.359 30.047 6.805 1 96.5 31 TYR B C 1
ATOM 2363 O O . TYR B 1 31 ? 12.477 31 7.586 1 96.5 31 TYR B O 1
ATOM 2371 N N . GLY B 1 32 ? 13.391 29.703 5.941 1 95.5 32 GLY B N 1
ATOM 2372 C CA . GLY B 1 32 ? 14.562 30.547 5.797 1 95.5 32 GLY B CA 1
ATOM 2373 C C . GLY B 1 32 ? 15.703 29.859 5.055 1 95.5 32 GLY B C 1
ATOM 2374 O O . GLY B 1 32 ? 15.578 28.688 4.664 1 95.5 32 GLY B O 1
ATOM 2375 N N . GLU B 1 33 ? 16.734 30.531 4.832 1 94.38 33 GLU B N 1
ATOM 2376 C CA . GLU B 1 33 ? 17.922 30 4.164 1 94.38 33 GLU B CA 1
ATOM 2377 C C . GLU B 1 33 ? 18.719 29.094 5.09 1 94.38 33 GLU B C 1
ATOM 2379 O O . GLU B 1 33 ? 19.234 28.062 4.652 1 94.38 33 GLU B O 1
ATOM 2384 N N . ILE B 1 34 ? 18.656 29.531 6.301 1 94 34 ILE B N 1
ATOM 2385 C CA . ILE B 1 34 ? 19.391 28.781 7.316 1 94 34 ILE B CA 1
ATOM 2386 C C . ILE B 1 34 ? 18.438 27.891 8.102 1 94 34 ILE B C 1
ATOM 2388 O O . ILE B 1 34 ? 17.328 28.312 8.453 1 94 34 ILE B O 1
ATOM 2392 N N . PRO B 1 35 ? 18.875 26.656 8.391 1 95.19 35 PRO B N 1
ATOM 2393 C CA . PRO B 1 35 ? 18.016 25.797 9.227 1 95.19 35 PRO B CA 1
ATOM 2394 C C . PRO B 1 35 ? 17.75 26.406 10.602 1 95.19 35 PRO B C 1
ATOM 2396 O O . PRO B 1 35 ? 18.578 27.125 11.141 1 95.19 35 PRO B O 1
ATOM 2399 N N . PRO B 1 36 ? 16.609 26.125 11.109 1 94.88 36 PRO B N 1
ATOM 2400 C CA . PRO B 1 36 ? 16.25 26.688 12.414 1 94.88 36 PRO B CA 1
ATOM 2401 C C . PRO B 1 36 ? 17.125 26.156 13.547 1 94.88 36 PRO B C 1
ATOM 2403 O O . PRO B 1 36 ? 17.266 26.797 14.586 1 94.88 36 PRO B O 1
ATOM 2406 N N . ILE B 1 37 ? 17.594 24.953 13.422 1 93.56 37 ILE B N 1
ATOM 2407 C CA . ILE B 1 37 ? 18.5 24.297 14.367 1 93.56 37 ILE B CA 1
ATOM 2408 C C . ILE B 1 37 ? 19.766 23.844 13.633 1 93.56 37 ILE B C 1
ATOM 2410 O O . ILE B 1 37 ? 19.688 23.359 12.508 1 93.56 37 ILE B O 1
ATOM 2414 N N . THR B 1 38 ? 20.859 24 14.305 1 92.25 38 THR B N 1
ATOM 2415 C CA . THR B 1 38 ? 22.125 23.578 13.711 1 92.25 38 THR B CA 1
ATOM 2416 C C . THR B 1 38 ? 22.094 22.094 13.375 1 92.25 38 THR B C 1
ATOM 2418 O O . THR B 1 38 ? 21.703 21.266 14.203 1 92.25 38 THR B O 1
ATOM 2421 N N . ILE B 1 39 ? 22.516 21.797 12.219 1 93.5 39 ILE B N 1
ATOM 2422 C CA . ILE B 1 39 ? 22.547 20.406 11.75 1 93.5 39 ILE B CA 1
ATOM 2423 C C . ILE B 1 39 ? 23.859 19.75 12.188 1 93.5 39 ILE B C 1
ATOM 2425 O O . ILE B 1 39 ? 24.938 20.219 11.852 1 93.5 39 ILE B O 1
ATOM 2429 N N . LYS B 1 40 ? 23.703 18.719 12.922 1 91.62 40 LYS B N 1
ATOM 2430 C CA . LYS B 1 40 ? 24.891 17.984 13.383 1 91.62 40 LYS B CA 1
ATOM 2431 C C . LYS B 1 40 ? 25.594 17.312 12.211 1 91.62 40 LYS B C 1
ATOM 2433 O O . LYS B 1 40 ? 24.984 17.031 11.18 1 91.62 40 LYS B O 1
ATOM 2438 N N . GLU B 1 41 ? 26.797 16.906 12.523 1 89.44 41 GLU B N 1
ATOM 2439 C CA . GLU B 1 41 ? 27.609 16.219 11.516 1 89.44 41 GLU B CA 1
ATOM 2440 C C . GLU B 1 41 ? 26.984 14.875 11.148 1 89.44 41 GLU B C 1
ATOM 2442 O O . GLU B 1 41 ? 26.438 14.18 12.008 1 89.44 41 GLU B O 1
ATOM 2447 N N . LYS B 1 42 ? 26.906 14.508 9.891 1 88.06 42 LYS B N 1
ATOM 2448 C CA . LYS B 1 42 ? 26.484 13.211 9.367 1 88.06 42 LYS B CA 1
ATOM 2449 C C . LYS B 1 42 ? 24.969 13.117 9.297 1 88.06 42 LYS B C 1
ATOM 2451 O O . LYS B 1 42 ? 24.406 12.07 8.953 1 88.06 42 LYS B O 1
ATOM 2456 N N . THR B 1 43 ? 24.312 14.25 9.758 1 91.75 43 THR B N 1
ATOM 2457 C CA . THR B 1 43 ? 22.859 14.266 9.617 1 91.75 43 THR B CA 1
ATOM 2458 C C . THR B 1 43 ? 22.453 14.383 8.148 1 91.75 43 THR B C 1
ATOM 2460 O O . THR B 1 43 ? 22.953 15.258 7.434 1 91.75 43 THR B O 1
ATOM 2463 N N . THR B 1 44 ? 21.625 13.5 7.73 1 91.75 44 THR B N 1
ATOM 2464 C CA . THR B 1 44 ? 21.125 13.555 6.363 1 91.75 44 THR B CA 1
ATOM 2465 C C . THR B 1 44 ? 19.984 14.562 6.246 1 91.75 44 THR B C 1
ATOM 2467 O O . THR B 1 44 ? 19 14.492 7.004 1 91.75 44 THR B O 1
ATOM 2470 N N . VAL B 1 45 ? 20.078 15.508 5.367 1 95 45 VAL B N 1
ATOM 2471 C CA . VAL B 1 45 ? 19.016 16.453 5.047 1 95 45 VAL B CA 1
ATOM 2472 C C . VAL B 1 45 ? 18.344 16.047 3.729 1 95 45 VAL B C 1
ATOM 2474 O O . VAL B 1 45 ? 19.016 15.906 2.705 1 95 45 VAL B O 1
ATOM 2477 N N . HIS B 1 46 ? 17.062 15.859 3.771 1 95.75 46 HIS B N 1
ATOM 2478 C CA . HIS B 1 46 ? 16.328 15.438 2.582 1 95.75 46 HIS B CA 1
ATOM 2479 C C . HIS B 1 46 ? 15.602 16.609 1.937 1 95.75 46 HIS B C 1
ATOM 2481 O O . HIS B 1 46 ? 15.023 17.453 2.635 1 95.75 46 HIS B O 1
ATOM 2487 N N . THR B 1 47 ? 15.648 16.719 0.662 1 93.56 47 THR B N 1
ATOM 2488 C CA . THR B 1 47 ? 14.711 17.531 -0.096 1 93.56 47 THR B CA 1
ATOM 2489 C C . THR B 1 47 ? 13.461 16.734 -0.461 1 93.56 47 THR B C 1
ATOM 2491 O O . THR B 1 47 ? 13.539 15.758 -1.213 1 93.56 47 THR B O 1
ATOM 2494 N N . ILE B 1 48 ? 12.359 17.062 -0.016 1 89.75 48 ILE B N 1
ATOM 2495 C CA . ILE B 1 48 ? 11.188 16.188 -0.02 1 89.75 48 ILE B CA 1
ATOM 2496 C C . ILE B 1 48 ? 10.242 16.609 -1.144 1 89.75 48 ILE B C 1
ATOM 2498 O O . ILE B 1 48 ? 9.82 15.773 -1.95 1 89.75 48 ILE B O 1
ATOM 2502 N N . THR B 1 49 ? 9.773 17.781 -1.138 1 85.31 49 THR B N 1
ATOM 2503 C CA . THR B 1 49 ? 8.781 18.281 -2.08 1 85.31 49 THR B CA 1
ATOM 2504 C C . THR B 1 49 ? 8.828 19.812 -2.158 1 85.31 49 THR B C 1
ATOM 2506 O O . THR B 1 49 ? 9.766 20.438 -1.657 1 85.31 49 THR B O 1
ATOM 2509 N N . THR B 1 50 ? 7.895 20.281 -2.936 1 90.88 50 THR B N 1
ATOM 2510 C CA . THR B 1 50 ? 7.688 21.719 -2.99 1 90.88 50 THR B CA 1
ATOM 2511 C C . THR B 1 50 ? 6.355 22.109 -2.352 1 90.88 50 THR B C 1
ATOM 2513 O O . THR B 1 50 ? 5.367 21.375 -2.48 1 90.88 50 THR B O 1
ATOM 2516 N N . LEU B 1 51 ? 6.426 23.047 -1.56 1 93.31 51 LEU B N 1
ATOM 2517 C CA . LEU B 1 51 ? 5.238 23.625 -0.933 1 93.31 51 LEU B CA 1
ATOM 2518 C C . LEU B 1 51 ? 5.148 25.125 -1.213 1 93.31 51 LEU B C 1
ATOM 2520 O O . LEU B 1 51 ? 6.062 25.875 -0.868 1 93.31 51 LEU B O 1
ATOM 2524 N N . GLU B 1 52 ? 4.074 25.438 -1.859 1 92.38 52 GLU B N 1
ATOM 2525 C CA . GLU B 1 52 ? 3.875 26.844 -2.227 1 92.38 52 GLU B CA 1
ATOM 2526 C C . GLU B 1 52 ? 5.055 27.375 -3.039 1 92.38 52 GLU B C 1
ATOM 2528 O O . GLU B 1 52 ? 5.551 28.469 -2.777 1 92.38 52 GLU B O 1
ATOM 2533 N N . GLY B 1 53 ? 5.52 26.516 -3.873 1 91.19 53 GLY B N 1
ATOM 2534 C CA . GLY B 1 53 ? 6.566 26.891 -4.809 1 91.19 53 GLY B CA 1
ATOM 2535 C C . GLY B 1 53 ? 7.949 26.922 -4.18 1 91.19 53 GLY B C 1
ATOM 2536 O O . GLY B 1 53 ? 8.93 27.281 -4.836 1 91.19 53 GLY B O 1
ATOM 2537 N N . LYS B 1 54 ? 8.039 26.578 -2.951 1 94.75 54 LYS B N 1
ATOM 2538 C CA . LYS B 1 54 ? 9.32 26.594 -2.244 1 94.75 54 LYS B CA 1
ATOM 2539 C C . LYS B 1 54 ? 9.773 25.188 -1.895 1 94.75 54 LYS B C 1
ATOM 2541 O O . LYS B 1 54 ? 8.953 24.312 -1.635 1 94.75 54 LYS B O 1
ATOM 2546 N N . THR B 1 55 ? 11.055 25.078 -1.834 1 95.31 55 THR B N 1
ATOM 2547 C CA . THR B 1 55 ? 11.641 23.781 -1.51 1 95.31 55 THR B CA 1
ATOM 2548 C C . THR B 1 55 ? 11.375 23.422 -0.053 1 95.31 55 THR B C 1
ATOM 2550 O O . THR B 1 55 ? 11.367 24.297 0.821 1 95.31 55 THR B O 1
ATOM 2553 N N . CYS B 1 56 ? 11.141 22.172 0.163 1 96.88 56 CYS B N 1
ATOM 2554 C CA . CYS B 1 56 ? 10.969 21.625 1.506 1 96.88 56 CYS B CA 1
ATOM 2555 C C . CYS B 1 56 ? 12.148 20.734 1.893 1 96.88 56 CYS B C 1
ATOM 2557 O O . CYS B 1 56 ? 12.508 19.812 1.162 1 96.88 56 CYS B O 1
ATOM 2559 N N . LYS B 1 57 ? 12.734 21.031 2.975 1 96.94 57 LYS B N 1
ATOM 2560 C CA . LYS B 1 57 ? 13.844 20.234 3.496 1 96.94 57 LYS B CA 1
ATOM 2561 C C . LYS B 1 57 ? 13.508 19.656 4.859 1 96.94 57 LYS B C 1
ATOM 2563 O O . LYS B 1 57 ? 12.766 20.266 5.641 1 96.94 57 LYS B O 1
ATOM 2568 N N . SER B 1 58 ? 14.055 18.484 5.148 1 97.5 58 SER B N 1
ATOM 2569 C CA . SER B 1 58 ? 13.703 17.812 6.391 1 97.5 58 SER B CA 1
ATOM 2570 C C . SER B 1 58 ? 14.906 17.062 6.969 1 97.5 58 SER B C 1
ATOM 2572 O O . SER B 1 58 ? 15.719 16.5 6.223 1 97.5 58 SER B O 1
ATOM 2574 N N . PHE B 1 59 ? 15.016 17.031 8.25 1 97.5 59 PHE B N 1
ATOM 2575 C CA . PHE B 1 59 ? 16 16.203 8.922 1 97.5 59 PHE B CA 1
ATOM 2576 C C . PHE B 1 59 ? 15.555 15.867 10.344 1 97.5 59 PHE B C 1
ATOM 2578 O O . PHE B 1 59 ? 14.625 16.484 10.859 1 97.5 59 PHE B O 1
ATOM 2585 N N . SER B 1 60 ? 16.203 14.914 10.898 1 97.06 60 SER B N 1
ATOM 2586 C CA . SER B 1 60 ? 15.859 14.438 12.234 1 97.06 60 SER B CA 1
ATOM 2587 C C . SER B 1 60 ? 16.922 14.828 13.25 1 97.06 60 SER B C 1
ATOM 2589 O O . SER B 1 60 ? 18.125 14.805 12.945 1 97.06 60 SER B O 1
ATOM 2591 N N . LEU B 1 61 ? 16.438 15.133 14.422 1 95.88 61 LEU B N 1
ATOM 2592 C CA . LEU B 1 61 ? 17.344 15.352 15.555 1 95.88 61 LEU B CA 1
ATOM 2593 C C . LEU B 1 61 ? 17.656 14.031 16.25 1 95.88 61 LEU B C 1
ATOM 2595 O O . LEU B 1 61 ? 16.812 13.141 16.328 1 95.88 61 LEU B O 1
ATOM 2599 N N . SER B 1 62 ? 18.844 13.938 16.812 1 92.69 62 SER B N 1
ATOM 2600 C CA . SER B 1 62 ? 19.266 12.734 17.516 1 92.69 62 SER B CA 1
ATOM 2601 C C . SER B 1 62 ? 18.938 12.82 19 1 92.69 62 SER B C 1
ATOM 2603 O O . SER B 1 62 ? 19.016 11.812 19.719 1 92.69 62 SER B O 1
ATOM 2605 N N . SER B 1 63 ? 18.625 14.023 19.484 1 92.44 63 SER B N 1
ATOM 2606 C CA . SER B 1 63 ? 18.25 14.258 20.875 1 92.44 63 SER B CA 1
ATOM 2607 C C . SER B 1 63 ? 17.078 15.219 20.984 1 92.44 63 SER B C 1
ATOM 2609 O O . SER B 1 63 ? 16.781 15.961 20.047 1 92.44 63 SER B O 1
ATOM 2611 N N . PRO B 1 64 ? 16.422 15.18 22.062 1 91.56 64 PRO B N 1
ATOM 2612 C CA . PRO B 1 64 ? 15.281 16.078 22.25 1 91.56 64 PRO B CA 1
ATOM 2613 C C . PRO B 1 64 ? 15.672 17.547 22.141 1 91.56 64 PRO B C 1
ATOM 2615 O O . PRO B 1 64 ? 16.766 17.938 22.547 1 91.56 64 PRO B O 1
ATOM 2618 N N . PHE B 1 65 ? 14.797 18.266 21.609 1 90.5 65 PHE B N 1
ATOM 2619 C CA . PHE B 1 65 ? 14.969 19.703 21.5 1 90.5 65 PHE B CA 1
ATOM 2620 C C . PHE B 1 65 ? 14.359 20.406 22.719 1 90.5 65 PHE B C 1
ATOM 2622 O O . PHE B 1 65 ? 13.234 20.109 23.109 1 90.5 65 PHE B O 1
ATOM 2629 N N . GLU B 1 66 ? 15.203 21.281 23.328 1 88.81 66 GLU B N 1
ATOM 2630 C CA . GLU B 1 66 ? 14.672 22.109 24.406 1 88.81 66 GLU B CA 1
ATOM 2631 C C . GLU B 1 66 ? 13.922 23.312 23.859 1 88.81 66 GLU B C 1
ATOM 2633 O O . GLU B 1 66 ? 14.461 24.078 23.062 1 88.81 66 GLU B O 1
ATOM 2638 N N . GLU B 1 67 ? 12.695 23.375 24.281 1 87.06 67 GLU B N 1
ATOM 2639 C CA . GLU B 1 67 ? 11.859 24.484 23.828 1 87.06 67 GLU B CA 1
ATOM 2640 C C . GLU B 1 67 ? 12.523 25.828 24.094 1 87.06 67 GLU B C 1
ATOM 2642 O O . GLU B 1 67 ? 13.164 26 25.141 1 87.06 67 GLU B O 1
ATOM 2647 N N . SER B 1 68 ? 12.383 26.75 23.078 1 89.62 68 SER B N 1
ATOM 2648 C CA . SER B 1 68 ? 12.883 28.109 23.203 1 89.62 68 SER B CA 1
ATOM 2649 C C . SER B 1 68 ? 11.766 29.141 23.016 1 89.62 68 SER B C 1
ATOM 2651 O O . SER B 1 68 ? 10.594 28.766 22.891 1 89.62 68 SER B O 1
ATOM 2653 N N . ALA B 1 69 ? 12.148 30.438 23.109 1 91 69 ALA B N 1
ATOM 2654 C CA . ALA B 1 69 ? 11.18 31.5 22.891 1 91 69 ALA B CA 1
ATOM 2655 C C . ALA B 1 69 ? 10.688 31.516 21.453 1 91 69 ALA B C 1
ATOM 2657 O O . ALA B 1 69 ? 9.57 31.938 21.172 1 91 69 ALA B O 1
ATOM 2658 N N . GLN B 1 70 ? 11.477 30.875 20.625 1 94.19 70 GLN B N 1
ATOM 2659 C CA . GLN B 1 70 ? 11.18 30.969 19.188 1 94.19 70 GLN B CA 1
ATOM 2660 C C . GLN B 1 70 ? 10.594 29.672 18.656 1 94.19 70 GLN B C 1
ATOM 2662 O O . GLN B 1 70 ? 9.789 29.672 17.719 1 94.19 70 GLN B O 1
ATOM 2667 N N . TYR B 1 71 ? 11.023 28.562 19.25 1 96.06 71 TYR B N 1
ATOM 2668 C CA . TYR B 1 71 ? 10.664 27.266 18.672 1 96.06 71 TYR B CA 1
ATOM 2669 C C . TYR B 1 71 ? 10.062 26.359 19.734 1 96.06 71 TYR B C 1
ATOM 2671 O O . TYR B 1 71 ? 10.492 26.375 20.891 1 96.06 71 TYR B O 1
ATOM 2679 N N . VAL B 1 72 ? 9.086 25.578 19.297 1 95.75 72 VAL B N 1
ATOM 2680 C CA . VAL B 1 72 ? 8.461 24.578 20.141 1 95.75 72 VAL B CA 1
ATOM 2681 C C . VAL B 1 72 ? 8.266 23.281 19.359 1 95.75 72 VAL B C 1
ATOM 2683 O O . VAL B 1 72 ? 8.227 23.297 18.125 1 95.75 72 VAL B O 1
ATOM 2686 N N . MET B 1 73 ? 8.164 22.203 20.031 1 96.12 73 MET B N 1
ATOM 2687 C CA . MET B 1 73 ? 7.867 20.922 19.375 1 96.12 73 MET B CA 1
ATOM 2688 C C . MET B 1 73 ? 6.445 20.469 19.688 1 96.12 73 MET B C 1
ATOM 2690 O O . MET B 1 73 ? 5.965 20.641 20.812 1 96.12 73 MET B O 1
ATOM 2694 N N . THR B 1 74 ? 5.809 19.984 18.703 1 95.75 74 THR B N 1
ATOM 2695 C CA . THR B 1 74 ? 4.477 19.406 18.844 1 95.75 74 THR B CA 1
ATOM 2696 C C . THR B 1 74 ? 4.375 18.094 18.062 1 95.75 74 THR B C 1
ATOM 2698 O O . THR B 1 74 ? 5.059 17.922 17.062 1 95.75 74 THR B O 1
ATOM 2701 N N . GLY B 1 75 ? 3.576 17.125 18.562 1 96.44 75 GLY B N 1
ATOM 2702 C CA . GLY B 1 75 ? 3.348 15.914 17.797 1 96.44 75 GLY B CA 1
ATOM 2703 C C . GLY B 1 75 ? 2.824 16.188 16.391 1 96.44 75 GLY B C 1
ATOM 2704 O O . GLY B 1 75 ? 2.029 17.109 16.188 1 96.44 75 GLY B O 1
ATOM 2705 N N . LEU B 1 76 ? 3.248 15.359 15.453 1 96.81 76 LEU B N 1
ATOM 2706 C CA . LEU B 1 76 ? 2.811 15.547 14.078 1 96.81 76 LEU B CA 1
ATOM 2707 C C . LEU B 1 76 ? 1.288 15.57 13.984 1 96.81 76 LEU B C 1
ATOM 2709 O O . LEU B 1 76 ? 0.712 16.453 13.352 1 96.81 76 LEU B O 1
ATOM 2713 N N . ARG B 1 77 ? 0.619 14.672 14.641 1 93.38 77 ARG B N 1
ATOM 2714 C CA . ARG B 1 77 ? -0.838 14.617 14.578 1 93.38 77 ARG B CA 1
ATOM 2715 C C . ARG B 1 77 ? -1.455 15.883 15.164 1 93.38 77 ARG B C 1
ATOM 2717 O O . ARG B 1 77 ? -2.369 16.469 14.578 1 93.38 77 ARG B O 1
ATOM 2724 N N . ALA B 1 78 ? -0.948 16.312 16.297 1 93.62 78 ALA B N 1
ATOM 2725 C CA . ALA B 1 78 ? -1.447 17.5 16.984 1 93.62 78 ALA B CA 1
ATOM 2726 C C . ALA B 1 78 ? -1.193 18.766 16.172 1 93.62 78 ALA B C 1
ATOM 2728 O O . ALA B 1 78 ? -1.934 19.734 16.281 1 93.62 78 ALA B O 1
ATOM 2729 N N . SER B 1 79 ? -0.19 18.766 15.344 1 96.25 79 SER B N 1
ATOM 2730 C CA . SER B 1 79 ? 0.173 19.953 14.555 1 96.25 79 SER B CA 1
ATOM 2731 C C . SER B 1 79 ? -0.932 20.312 13.57 1 96.25 79 SER B C 1
ATOM 2733 O O . SER B 1 79 ? -0.958 21.422 13.047 1 96.25 79 SER B O 1
ATOM 2735 N N . TYR B 1 80 ? -1.825 19.391 13.312 1 94.12 80 TYR B N 1
ATOM 2736 C CA . TYR B 1 80 ? -2.975 19.625 12.453 1 94.12 80 TYR B CA 1
ATOM 2737 C C . TYR B 1 80 ? -3.783 20.828 12.938 1 94.12 80 TYR B C 1
ATOM 2739 O O . TYR B 1 80 ? -4.332 21.578 12.133 1 94.12 80 TYR B O 1
ATOM 2747 N N . ASP B 1 81 ? -3.85 20.984 14.234 1 93.19 81 ASP B N 1
ATOM 2748 C CA . ASP B 1 81 ? -4.652 22.047 14.844 1 93.19 81 ASP B CA 1
ATOM 2749 C C . ASP B 1 81 ? -4 23.406 14.648 1 93.19 81 ASP B C 1
ATOM 2751 O O . ASP B 1 81 ? -4.641 24.453 14.852 1 93.19 81 ASP B O 1
ATOM 2755 N N . TYR B 1 82 ? -2.738 23.406 14.219 1 94.5 82 TYR B N 1
ATOM 2756 C CA . TYR B 1 82 ? -1.991 24.672 14.234 1 94.5 82 TYR B CA 1
ATOM 2757 C C . TYR B 1 82 ? -1.584 25.078 12.82 1 94.5 82 TYR B C 1
ATOM 2759 O O . TYR B 1 82 ? -1.36 26.266 12.555 1 94.5 82 TYR B O 1
ATOM 2767 N N . LEU B 1 83 ? -1.489 24.141 11.93 1 96.56 83 LEU B N 1
ATOM 2768 C CA . LEU B 1 83 ? -0.953 24.406 10.602 1 96.56 83 LEU B CA 1
ATOM 2769 C C . LEU B 1 83 ? -2.062 24.391 9.555 1 96.56 83 LEU B C 1
ATOM 2771 O O . LEU B 1 83 ? -3.049 23.656 9.695 1 96.56 83 LEU B O 1
ATOM 2775 N N . PRO B 1 84 ? -1.827 25.25 8.523 1 95.38 84 PRO B N 1
ATOM 2776 C CA . PRO B 1 84 ? -2.674 25.016 7.348 1 95.38 84 PRO B CA 1
ATOM 2777 C C . PRO B 1 84 ? -2.572 23.578 6.824 1 95.38 84 PRO B C 1
ATOM 2779 O O . PRO B 1 84 ? -1.528 22.938 6.973 1 95.38 84 PRO B O 1
ATOM 2782 N N . LEU B 1 85 ? -3.621 23.109 6.215 1 94.12 85 LEU B N 1
ATOM 2783 C CA . LEU B 1 85 ? -3.719 21.719 5.773 1 94.12 85 LEU B CA 1
ATOM 2784 C C . LEU B 1 85 ? -2.533 21.344 4.887 1 94.12 85 LEU B C 1
ATOM 2786 O O . LEU B 1 85 ? -1.932 20.281 5.062 1 94.12 85 LEU B O 1
ATOM 2790 N N . SER B 1 86 ? -2.15 22.188 3.953 1 95.25 86 SER B N 1
ATOM 2791 C CA . SER B 1 86 ? -1.063 21.875 3.029 1 95.25 86 SER B CA 1
ATOM 2792 C C . SER B 1 86 ? 0.262 21.719 3.766 1 95.25 86 SER B C 1
ATOM 2794 O O . SER B 1 86 ? 1.086 20.875 3.402 1 95.25 86 SER B O 1
ATOM 2796 N N . HIS B 1 87 ? 0.455 22.531 4.805 1 97.12 87 HIS B N 1
ATOM 2797 C CA . HIS B 1 87 ? 1.669 22.453 5.609 1 97.12 87 HIS B CA 1
ATOM 2798 C C . HIS B 1 87 ? 1.697 21.172 6.438 1 97.12 87 HIS B C 1
ATOM 2800 O O . HIS B 1 87 ? 2.73 20.5 6.523 1 97.12 87 HIS B O 1
ATOM 2806 N N . TYR B 1 88 ? 0.542 20.891 6.984 1 96.31 88 TYR B N 1
ATOM 2807 C CA . TYR B 1 88 ? 0.405 19.656 7.742 1 96.31 88 TYR B CA 1
ATOM 2808 C C . TYR B 1 88 ? 0.688 18.438 6.863 1 96.31 88 TYR B C 1
ATOM 2810 O O . TYR B 1 88 ? 1.408 17.531 7.273 1 96.31 88 TYR B O 1
ATOM 2818 N N . GLN B 1 89 ? 0.171 18.422 5.672 1 95.75 89 GLN B N 1
ATOM 2819 C CA . GLN B 1 89 ? 0.353 17.312 4.734 1 95.75 89 GLN B CA 1
ATOM 2820 C C . GLN B 1 89 ? 1.813 17.188 4.309 1 95.75 89 GLN B C 1
ATOM 2822 O O . GLN B 1 89 ? 2.344 16.078 4.211 1 95.75 89 GLN B O 1
ATOM 2827 N N . ALA B 1 90 ? 2.455 18.297 4.074 1 96.88 90 ALA B N 1
ATOM 2828 C CA . ALA B 1 90 ? 3.877 18.281 3.742 1 96.88 90 ALA B CA 1
ATOM 2829 C C . ALA B 1 90 ? 4.707 17.734 4.902 1 96.88 90 ALA B C 1
ATOM 2831 O O . ALA B 1 90 ? 5.68 17 4.688 1 96.88 90 ALA B O 1
ATOM 2832 N N . ALA B 1 91 ? 4.34 18.125 6.105 1 97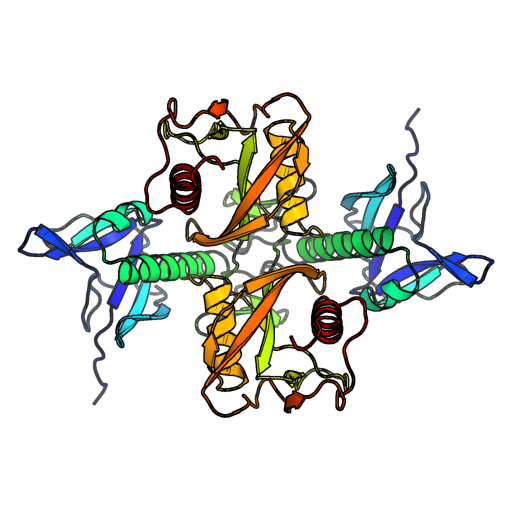.88 91 ALA B N 1
ATOM 2833 C CA . ALA B 1 91 ? 5.016 17.609 7.285 1 97.88 91 ALA B CA 1
ATOM 2834 C C . ALA B 1 91 ? 4.867 16.094 7.371 1 97.88 91 ALA B C 1
ATOM 2836 O O . ALA B 1 91 ? 5.812 15.383 7.734 1 97.88 91 ALA B O 1
ATOM 2837 N N . GLY B 1 92 ? 3.656 15.648 7.066 1 97.5 92 GLY B N 1
ATOM 2838 C CA . GLY B 1 92 ? 3.441 14.211 7.027 1 97.5 92 GLY B CA 1
ATOM 2839 C C . GLY B 1 92 ? 4.355 13.492 6.047 1 97.5 92 GLY B C 1
ATOM 2840 O O . GLY B 1 92 ? 4.953 12.477 6.379 1 97.5 92 GLY B O 1
ATOM 2841 N N . LYS B 1 93 ? 4.453 14.023 4.895 1 97.31 93 LYS B N 1
ATOM 2842 C CA . LYS B 1 93 ? 5.34 13.461 3.879 1 97.31 93 LYS B CA 1
ATOM 2843 C C . LYS B 1 93 ? 6.789 13.438 4.363 1 97.31 93 LYS B C 1
ATOM 2845 O O . LYS B 1 93 ? 7.496 12.445 4.18 1 97.31 93 LYS B O 1
ATOM 2850 N N . ALA B 1 94 ? 7.211 14.516 4.961 1 97.31 94 ALA B N 1
ATOM 2851 C CA . ALA B 1 94 ? 8.562 14.602 5.512 1 97.31 94 ALA B CA 1
ATOM 2852 C C . ALA B 1 94 ? 8.805 13.508 6.543 1 97.31 94 ALA B C 1
ATOM 2854 O O . ALA B 1 94 ? 9.852 12.852 6.531 1 97.31 94 ALA B O 1
ATOM 2855 N N . HIS B 1 95 ? 7.824 13.359 7.387 1 97.94 95 HIS B N 1
ATOM 2856 C CA . HIS B 1 95 ? 7.934 12.344 8.43 1 97.94 95 HIS B CA 1
ATOM 2857 C C . HIS B 1 95 ? 8.086 10.953 7.824 1 97.94 95 HIS B C 1
ATOM 2859 O O . HIS B 1 95 ? 8.891 10.148 8.305 1 97.94 95 HIS B O 1
ATOM 2865 N N . GLU B 1 96 ? 7.332 10.664 6.812 1 97.69 96 GLU B N 1
ATOM 2866 C CA . GLU B 1 96 ? 7.395 9.375 6.133 1 97.69 96 GLU B CA 1
ATOM 2867 C C . GLU B 1 96 ? 8.773 9.141 5.516 1 97.69 96 GLU B C 1
ATOM 2869 O O . GLU B 1 96 ? 9.312 8.039 5.594 1 97.69 96 GLU B O 1
ATOM 2874 N N . ILE B 1 97 ? 9.32 10.156 4.895 1 97.06 97 ILE B N 1
ATOM 2875 C CA . ILE B 1 97 ? 10.633 10.047 4.254 1 97.06 97 ILE B CA 1
ATOM 2876 C C . ILE B 1 97 ? 11.703 9.805 5.309 1 97.06 97 ILE B C 1
ATOM 2878 O O . ILE B 1 97 ? 12.602 8.977 5.117 1 97.06 97 ILE B O 1
ATOM 2882 N N . LEU B 1 98 ? 11.625 10.516 6.406 1 97.06 98 LEU B N 1
ATOM 2883 C CA . LEU B 1 98 ? 12.586 10.32 7.488 1 97.06 98 LEU B CA 1
ATOM 2884 C C . LEU B 1 98 ? 12.469 8.914 8.07 1 97.06 98 LEU B C 1
ATOM 2886 O O . LEU B 1 98 ? 13.484 8.305 8.422 1 97.06 98 LEU B O 1
ATOM 2890 N N . HIS B 1 99 ? 11.25 8.469 8.203 1 96.88 99 HIS B N 1
ATOM 2891 C CA . HIS B 1 99 ? 11.023 7.102 8.648 1 96.88 99 HIS B CA 1
ATOM 2892 C C . HIS B 1 99 ? 11.695 6.102 7.715 1 96.88 99 HIS B C 1
ATOM 2894 O O . HIS B 1 99 ? 12.391 5.191 8.172 1 96.88 99 HIS B O 1
ATOM 2900 N N . TRP B 1 100 ? 11.5 6.27 6.477 1 97.06 100 TRP B N 1
ATOM 2901 C CA . TRP B 1 100 ? 12.133 5.422 5.469 1 97.06 100 TRP B CA 1
ATOM 2902 C C . TRP B 1 100 ? 13.648 5.465 5.594 1 97.06 100 TRP B C 1
ATOM 2904 O O . TRP B 1 100 ? 14.312 4.426 5.555 1 97.06 100 TRP B O 1
ATOM 2914 N N . ASP B 1 101 ? 14.148 6.645 5.695 1 96.31 101 ASP B N 1
ATOM 2915 C CA . ASP B 1 101 ? 15.602 6.809 5.777 1 96.31 101 ASP B CA 1
ATOM 2916 C C . ASP B 1 101 ? 16.172 6.008 6.945 1 96.31 101 ASP B C 1
ATOM 2918 O O . ASP B 1 101 ? 17.156 5.277 6.777 1 96.31 101 ASP B O 1
ATOM 2922 N N . ARG B 1 102 ? 15.562 6.059 8.062 1 95.31 102 ARG B N 1
ATOM 2923 C CA . ARG B 1 102 ? 16.062 5.398 9.266 1 95.31 102 ARG B CA 1
ATOM 2924 C C . ARG B 1 102 ? 15.875 3.889 9.188 1 95.31 102 ARG B C 1
ATOM 2926 O O . ARG B 1 102 ? 16.562 3.133 9.867 1 95.31 102 ARG B O 1
ATOM 2933 N N . ASN B 1 103 ? 14.977 3.473 8.297 1 96.25 103 ASN B N 1
ATOM 2934 C CA . ASN B 1 103 ? 14.641 2.055 8.227 1 96.25 103 ASN B CA 1
ATOM 2935 C C . ASN B 1 103 ? 15.141 1.425 6.93 1 96.25 103 ASN B C 1
ATOM 2937 O O . ASN B 1 103 ? 14.633 0.388 6.504 1 96.25 103 ASN B O 1
ATOM 2941 N N . SER B 1 104 ? 16.047 2.039 6.266 1 97.5 104 SER B N 1
ATOM 2942 C CA . SER B 1 104 ? 16.641 1.504 5.047 1 97.5 104 SER B CA 1
ATOM 2943 C C . SER B 1 104 ? 18.156 1.689 5.039 1 97.5 104 SER B C 1
ATOM 2945 O O . SER B 1 104 ? 18.75 1.957 3.994 1 97.5 104 SER B O 1
ATOM 2947 N N . ARG B 1 105 ? 18.734 1.591 6.172 1 97.56 105 ARG B N 1
ATOM 2948 C CA . ARG B 1 105 ? 20.172 1.815 6.328 1 97.56 105 ARG B CA 1
ATOM 2949 C C . ARG B 1 105 ? 20.969 0.59 5.895 1 97.56 105 ARG B C 1
ATOM 2951 O O . ARG B 1 105 ? 22.125 0.71 5.461 1 97.56 105 ARG B O 1
ATOM 2958 N N . PHE B 1 106 ? 20.391 -0.548 6.059 1 98.75 106 PHE B N 1
ATOM 2959 C CA . PHE B 1 106 ? 21.016 -1.802 5.66 1 98.75 106 PHE B CA 1
ATOM 2960 C C . PHE B 1 106 ? 20.125 -2.572 4.695 1 98.75 106 PHE B C 1
ATOM 2962 O O . PHE B 1 106 ? 18.906 -2.479 4.766 1 98.75 106 PHE B O 1
ATOM 2969 N N . CYS B 1 107 ? 20.797 -3.309 3.834 1 98.56 107 CYS B N 1
ATOM 2970 C CA . CYS B 1 107 ? 20.047 -4.16 2.908 1 98.56 107 CYS B CA 1
ATOM 2971 C C . CYS B 1 107 ? 19.375 -5.305 3.646 1 98.56 107 CYS B C 1
ATOM 2973 O O . CYS B 1 107 ? 20.031 -6.094 4.324 1 98.56 107 CYS B O 1
ATOM 2975 N N . SER B 1 108 ? 18.109 -5.441 3.506 1 98.31 108 SER B N 1
ATOM 2976 C CA . SER B 1 108 ? 17.359 -6.457 4.234 1 98.31 108 SER B CA 1
ATOM 2977 C C . SER B 1 108 ? 17.609 -7.848 3.66 1 98.31 108 SER B C 1
ATOM 2979 O O . SER B 1 108 ? 17.266 -8.852 4.289 1 98.31 108 SER B O 1
ATOM 2981 N N . ALA B 1 109 ? 18.172 -7.949 2.494 1 97.75 109 ALA B N 1
ATOM 2982 C CA . ALA B 1 109 ? 18.453 -9.234 1.855 1 97.75 109 ALA B CA 1
ATOM 2983 C C . ALA B 1 109 ? 19.844 -9.75 2.242 1 97.75 109 ALA B C 1
ATOM 2985 O O . ALA B 1 109 ? 20.031 -10.953 2.418 1 97.75 109 ALA B O 1
ATOM 2986 N N . CYS B 1 110 ? 20.859 -8.836 2.434 1 98.19 110 CYS B N 1
ATOM 2987 C CA . CYS B 1 110 ? 22.219 -9.375 2.602 1 98.19 110 CYS B CA 1
ATOM 2988 C C . CYS B 1 110 ? 22.938 -8.672 3.746 1 98.19 110 CYS B C 1
ATOM 2990 O O . CYS B 1 110 ? 24.094 -8.977 4.031 1 98.19 110 CYS B O 1
ATOM 2992 N N . GLY B 1 111 ? 22.375 -7.625 4.32 1 98.19 111 GLY B N 1
ATOM 2993 C CA . GLY B 1 111 ? 22.922 -7.023 5.527 1 98.19 111 GLY B CA 1
ATOM 2994 C C . GLY B 1 111 ? 23.906 -5.914 5.242 1 98.19 111 GLY B C 1
ATOM 2995 O O . GLY B 1 111 ? 24.422 -5.273 6.164 1 98.19 111 GLY B O 1
ATOM 2996 N N . THR B 1 112 ? 24.125 -5.641 3.943 1 98.62 112 THR B N 1
ATOM 2997 C CA . THR B 1 112 ? 25.094 -4.633 3.543 1 98.62 112 THR B CA 1
ATOM 2998 C C . THR B 1 112 ? 24.547 -3.227 3.762 1 98.62 112 THR B C 1
ATOM 3000 O O . THR B 1 112 ? 23.375 -2.971 3.498 1 98.62 112 THR B O 1
ATOM 3003 N N . PRO B 1 113 ? 25.391 -2.266 4.301 1 98.38 113 PRO B N 1
ATOM 3004 C CA . PRO B 1 113 ? 24.922 -0.879 4.391 1 98.38 113 PRO B CA 1
ATOM 3005 C C . PRO B 1 113 ? 24.469 -0.323 3.039 1 98.38 113 PRO B C 1
ATOM 3007 O O . PRO B 1 113 ? 25.172 -0.496 2.035 1 98.38 113 PRO B O 1
ATOM 3010 N N . MET B 1 114 ? 23.406 0.37 3.055 1 98.12 114 MET B N 1
ATOM 3011 C CA . MET B 1 114 ? 22.812 0.893 1.826 1 98.12 114 MET B CA 1
ATOM 3012 C C . MET B 1 114 ? 23.453 2.219 1.435 1 98.12 114 MET B C 1
ATOM 3014 O O . MET B 1 114 ? 24.016 2.918 2.283 1 98.12 114 MET B O 1
ATOM 3018 N N . GLU B 1 115 ? 23.359 2.531 0.162 1 97.69 115 GLU B N 1
ATOM 3019 C CA . GLU B 1 115 ? 23.844 3.811 -0.35 1 97.69 115 GLU B CA 1
ATOM 3020 C C . GLU B 1 115 ? 22.703 4.641 -0.927 1 97.69 115 GLU B C 1
ATOM 3022 O O . GLU B 1 115 ? 21.875 4.133 -1.696 1 97.69 115 GLU B O 1
ATOM 3027 N N . GLN B 1 116 ? 22.672 5.906 -0.58 1 95.25 116 GLN B N 1
ATOM 3028 C CA . GLN B 1 116 ? 21.703 6.824 -1.16 1 95.25 116 GLN B CA 1
ATOM 3029 C C . GLN B 1 116 ? 22 7.082 -2.635 1 95.25 116 GLN B C 1
ATOM 3031 O O . GLN B 1 116 ? 23.094 7.527 -2.986 1 95.25 116 GLN B O 1
ATOM 3036 N N . LYS B 1 117 ? 21.047 6.82 -3.529 1 94.81 117 LYS B N 1
ATOM 3037 C CA . LYS B 1 117 ? 21.25 7.031 -4.961 1 94.81 117 LYS B CA 1
ATOM 3038 C C . LYS B 1 117 ? 20.375 8.172 -5.477 1 94.81 117 LYS B C 1
ATOM 3040 O O . LYS B 1 117 ? 20.781 8.922 -6.367 1 94.81 117 LYS B O 1
ATOM 3045 N N . GLU B 1 118 ? 19.172 8.281 -5.035 1 91.69 118 GLU B N 1
ATOM 3046 C CA . GLU B 1 118 ? 18.234 9.359 -5.324 1 91.69 118 GLU B CA 1
ATOM 3047 C C . GLU B 1 118 ? 17.562 9.867 -4.051 1 91.69 118 GLU B C 1
ATOM 3049 O O . GLU B 1 118 ? 17.766 9.297 -2.973 1 91.69 118 GLU B O 1
ATOM 3054 N N . ASP B 1 119 ? 16.844 10.938 -4.18 1 88.56 119 ASP B N 1
ATOM 3055 C CA . ASP B 1 119 ? 16.203 11.539 -3.021 1 88.56 119 ASP B CA 1
ATOM 3056 C C . ASP B 1 119 ? 15.367 10.516 -2.254 1 88.56 119 ASP B C 1
ATOM 3058 O O . ASP B 1 119 ? 15.305 10.555 -1.023 1 88.56 119 ASP B O 1
ATOM 3062 N N . ILE B 1 120 ? 14.82 9.617 -2.994 1 92.44 120 ILE B N 1
ATOM 3063 C CA . ILE B 1 120 ? 13.93 8.68 -2.314 1 92.44 120 ILE B CA 1
ATOM 3064 C C . ILE B 1 120 ? 14.281 7.25 -2.713 1 92.44 120 ILE B C 1
ATOM 3066 O O . ILE B 1 120 ? 13.391 6.418 -2.912 1 92.44 120 ILE B O 1
ATOM 3070 N N . MET B 1 121 ? 15.547 6.965 -2.961 1 96.12 121 MET B N 1
ATOM 3071 C CA . MET B 1 121 ? 15.961 5.617 -3.348 1 96.12 121 MET B CA 1
ATOM 3072 C C . MET B 1 121 ? 17.344 5.297 -2.811 1 96.12 121 MET B C 1
ATOM 3074 O O . MET B 1 121 ? 18.266 6.109 -2.928 1 96.12 121 MET B O 1
ATOM 3078 N N . LYS B 1 122 ? 17.5 4.203 -2.203 1 97.88 122 LYS B N 1
ATOM 3079 C CA . LYS B 1 122 ? 18.781 3.641 -1.791 1 97.88 122 LYS B CA 1
ATOM 3080 C C . LYS B 1 122 ? 19.062 2.326 -2.514 1 97.88 122 LYS B C 1
ATOM 3082 O O . LYS B 1 122 ? 18.125 1.63 -2.93 1 97.88 122 LYS B O 1
ATOM 3087 N N . ARG B 1 123 ? 20.25 2.031 -2.693 1 98.44 123 ARG B N 1
ATOM 3088 C CA . ARG B 1 123 ? 20.656 0.82 -3.396 1 98.44 123 ARG B CA 1
ATOM 3089 C C . ARG B 1 123 ? 21.766 0.091 -2.639 1 98.44 123 ARG B C 1
ATOM 3091 O O . ARG B 1 123 ? 22.688 0.721 -2.117 1 98.44 123 ARG B O 1
ATOM 3098 N N . CYS B 1 124 ? 21.672 -1.191 -2.531 1 98.56 124 CYS B N 1
ATOM 3099 C CA . CYS B 1 124 ? 22.734 -2.006 -1.953 1 98.56 124 CYS B CA 1
ATOM 3100 C C . CYS B 1 124 ? 23.906 -2.135 -2.916 1 98.56 124 CYS B C 1
ATOM 3102 O O . CYS B 1 124 ? 23.75 -2.617 -4.039 1 98.56 124 CYS B O 1
ATOM 3104 N N . PRO B 1 125 ? 25.016 -1.727 -2.52 1 98.44 125 PRO B N 1
ATOM 3105 C CA . PRO B 1 125 ? 26.172 -1.834 -3.424 1 98.44 125 PRO B CA 1
ATOM 3106 C C . PRO B 1 125 ? 26.609 -3.277 -3.646 1 98.44 125 PRO B C 1
ATOM 3108 O O . PRO B 1 125 ? 27.375 -3.557 -4.57 1 98.44 125 PRO B O 1
ATOM 3111 N N . LYS B 1 126 ? 26.188 -4.148 -2.828 1 98.19 126 LYS B N 1
ATOM 3112 C CA . LYS B 1 126 ? 26.609 -5.543 -2.93 1 98.19 126 LYS B CA 1
ATOM 3113 C C . LYS B 1 126 ? 25.656 -6.336 -3.834 1 98.19 126 LYS B C 1
ATOM 3115 O O . LYS B 1 126 ? 26.094 -6.918 -4.832 1 98.19 126 LYS B O 1
ATOM 3120 N N . CYS B 1 127 ? 24.391 -6.371 -3.584 1 97.5 127 CYS B N 1
ATOM 3121 C CA . CYS B 1 127 ? 23.5 -7.246 -4.328 1 97.5 127 CYS B CA 1
ATOM 3122 C C . CYS B 1 127 ? 22.688 -6.453 -5.344 1 97.5 127 CYS B C 1
ATOM 3124 O O . CYS B 1 127 ? 21.969 -7.031 -6.156 1 97.5 127 CYS B O 1
ATOM 3126 N N . GLY B 1 128 ? 22.656 -5.121 -5.223 1 97.56 128 GLY B N 1
ATOM 3127 C CA . GLY B 1 128 ? 22.016 -4.285 -6.227 1 97.56 128 GLY B CA 1
ATOM 3128 C C . GLY B 1 128 ? 20.562 -3.973 -5.898 1 97.56 128 GLY B C 1
ATOM 3129 O O . GLY B 1 128 ? 19.906 -3.213 -6.613 1 97.56 128 GLY B O 1
ATOM 3130 N N . ARG B 1 129 ? 20.078 -4.402 -4.805 1 96.56 129 ARG B N 1
ATOM 3131 C CA . ARG B 1 129 ? 18.688 -4.18 -4.43 1 96.56 129 ARG B CA 1
ATOM 3132 C C . ARG B 1 129 ? 18.406 -2.695 -4.207 1 96.56 129 ARG B C 1
ATOM 3134 O O . ARG B 1 129 ? 19.219 -1.994 -3.588 1 96.56 129 ARG B O 1
ATOM 3141 N N . GLU B 1 130 ? 17.281 -2.256 -4.77 1 97.38 130 GLU B N 1
ATOM 3142 C CA . GLU B 1 130 ? 16.812 -0.884 -4.582 1 97.38 130 GLU B CA 1
ATOM 3143 C C . GLU B 1 130 ? 15.664 -0.822 -3.574 1 97.38 130 GLU B C 1
ATOM 3145 O O . GLU B 1 130 ? 14.805 -1.702 -3.551 1 97.38 130 GLU B O 1
ATOM 3150 N N . VAL B 1 131 ? 15.734 0.164 -2.748 1 97.25 131 VAL B N 1
ATOM 3151 C CA . VAL B 1 131 ? 14.695 0.324 -1.736 1 97.25 131 VAL B CA 1
ATOM 3152 C C . VAL B 1 131 ? 14.125 1.738 -1.802 1 97.25 131 VAL B C 1
ATOM 3154 O O . VAL B 1 131 ? 14.875 2.719 -1.815 1 97.25 131 VAL B O 1
ATOM 3157 N N . TYR B 1 132 ? 12.836 1.838 -1.912 1 97.06 132 TYR B N 1
ATOM 3158 C CA . TYR B 1 132 ? 12.055 3.072 -1.933 1 97.06 132 TYR B CA 1
ATOM 3159 C C . TYR B 1 132 ? 11.211 3.205 -0.671 1 97.06 132 TYR B C 1
ATOM 3161 O O . TYR B 1 132 ? 11.055 2.242 0.084 1 97.06 132 TYR B O 1
ATOM 3169 N N . PRO B 1 133 ? 10.711 4.461 -0.371 1 96.38 133 PRO B N 1
ATOM 3170 C CA . PRO B 1 133 ? 9.773 4.566 0.753 1 96.38 133 PRO B CA 1
ATOM 3171 C C . PRO B 1 133 ? 8.594 3.613 0.627 1 96.38 133 PRO B C 1
ATOM 3173 O O . PRO B 1 133 ? 7.957 3.547 -0.43 1 96.38 133 PRO B O 1
ATOM 3176 N N . SER B 1 134 ? 8.375 2.885 1.679 1 94.75 134 SER B N 1
ATOM 3177 C CA . SER B 1 134 ? 7.285 1.91 1.664 1 94.75 134 SER B CA 1
ATOM 3178 C C . SER B 1 134 ? 6.012 2.49 2.271 1 94.75 134 SER B C 1
ATOM 3180 O O . SER B 1 134 ? 6.07 3.223 3.262 1 94.75 134 SER B O 1
ATOM 3182 N N . ILE B 1 135 ? 4.91 2.234 1.693 1 97.5 135 ILE B N 1
ATOM 3183 C CA . ILE B 1 135 ? 3.598 2.656 2.168 1 97.5 135 ILE B CA 1
ATOM 3184 C C . ILE B 1 135 ? 2.758 1.431 2.52 1 97.5 135 ILE B C 1
ATOM 3186 O O . ILE B 1 135 ? 2.486 0.588 1.659 1 97.5 135 ILE B O 1
ATOM 3190 N N . SER B 1 136 ? 2.385 1.302 3.791 1 97.62 136 SER B N 1
ATOM 3191 C CA . SER B 1 136 ? 1.524 0.202 4.219 1 97.62 136 SER B CA 1
ATOM 3192 C C . SER B 1 136 ? 0.054 0.525 3.98 1 97.62 136 SER B C 1
ATOM 3194 O O . SER B 1 136 ? -0.48 1.475 4.559 1 97.62 136 SER B O 1
ATOM 3196 N N . THR B 1 137 ? -0.578 -0.268 3.197 1 98.31 137 THR B N 1
ATOM 3197 C CA . THR B 1 137 ? -1.982 -0.039 2.877 1 98.31 137 THR B CA 1
ATOM 3198 C C . THR B 1 137 ? -2.889 -0.727 3.893 1 98.31 137 THR B C 1
ATOM 3200 O O . THR B 1 137 ? -2.688 -1.898 4.219 1 98.31 137 THR B O 1
ATOM 3203 N N . ALA B 1 138 ? -3.809 -0.003 4.43 1 98.25 138 ALA B N 1
ATOM 3204 C CA . ALA B 1 138 ? -4.836 -0.518 5.332 1 98.25 138 ALA B CA 1
ATOM 3205 C C . ALA B 1 138 ? -6.223 -0.048 4.906 1 98.25 138 ALA B C 1
ATOM 3207 O O . ALA B 1 138 ? -6.355 0.928 4.164 1 98.25 138 ALA B O 1
ATOM 3208 N N . ILE B 1 139 ? -7.242 -0.795 5.34 1 98.62 139 ILE B N 1
ATOM 3209 C CA . ILE B 1 139 ? -8.609 -0.405 5.016 1 98.62 139 ILE B CA 1
ATOM 3210 C C . ILE B 1 139 ? -9.312 0.1 6.273 1 98.62 139 ILE B C 1
ATOM 3212 O O . ILE B 1 139 ? -8.906 -0.22 7.391 1 98.62 139 ILE B O 1
ATOM 3216 N N . LEU B 1 140 ? -10.281 0.936 6.055 1 97.5 140 LEU B N 1
ATOM 3217 C CA . LEU B 1 140 ? -11.344 1.304 6.984 1 97.5 140 LEU B CA 1
ATOM 3218 C C . LEU B 1 140 ? -12.711 0.993 6.395 1 97.5 140 LEU B C 1
ATOM 3220 O O . LEU B 1 140 ? -12.938 1.186 5.199 1 97.5 140 LEU B O 1
ATOM 3224 N N . VAL B 1 141 ? -13.625 0.561 7.316 1 98.69 141 VAL B N 1
ATOM 3225 C CA . VAL B 1 141 ? -14.922 0.239 6.73 1 98.69 141 VAL B CA 1
ATOM 3226 C C . VAL B 1 141 ? -16.047 0.711 7.656 1 98.69 141 VAL B C 1
ATOM 3228 O O . VAL B 1 141 ? -16.016 0.45 8.859 1 98.69 141 VAL B O 1
ATOM 3231 N N . LEU B 1 142 ? -16.875 1.495 7.137 1 98.38 142 LEU B N 1
ATOM 3232 C CA . LEU B 1 142 ? -18.141 1.857 7.781 1 98.38 142 LEU B CA 1
ATOM 3233 C C . LEU B 1 142 ? -19.219 0.82 7.488 1 98.38 142 LEU B C 1
ATOM 3235 O O . LEU B 1 142 ? -19.688 0.712 6.355 1 98.38 142 LEU B O 1
ATOM 3239 N N . VAL B 1 143 ? -19.578 0.037 8.445 1 98.38 143 VAL B N 1
ATOM 3240 C CA . VAL B 1 143 ? -20.578 -1.015 8.297 1 98.38 143 VAL B CA 1
ATOM 3241 C C . VAL B 1 143 ? -21.953 -0.494 8.734 1 98.38 143 VAL B C 1
ATOM 3243 O O . VAL B 1 143 ? -22.141 -0.137 9.898 1 98.38 143 VAL B O 1
ATOM 3246 N N . ARG B 1 144 ? -22.812 -0.549 7.852 1 97.12 144 ARG B N 1
ATOM 3247 C CA . ARG B 1 144 ? -24.172 -0.059 8.109 1 97.12 144 ARG B CA 1
ATOM 3248 C C . ARG B 1 144 ? -25.125 -1.212 8.398 1 97.12 144 ARG B C 1
ATOM 3250 O O . ARG B 1 144 ? -25.031 -2.271 7.773 1 97.12 144 ARG B O 1
ATOM 3257 N N . LYS B 1 145 ? -26.016 -0.982 9.289 1 96.44 145 LYS B N 1
ATOM 3258 C CA . LYS B 1 145 ? -27.141 -1.848 9.594 1 96.44 145 LYS B CA 1
ATOM 3259 C C . LYS B 1 145 ? -28.406 -1.03 9.852 1 96.44 145 LYS B C 1
ATOM 3261 O O . LYS B 1 145 ? -28.578 -0.472 10.938 1 96.44 145 LYS B O 1
ATOM 3266 N N . GLU B 1 146 ? -29.297 -1.007 8.773 1 91.31 146 GLU B N 1
ATOM 3267 C CA . GLU B 1 146 ? -30.484 -0.168 8.883 1 91.31 146 GLU B CA 1
ATOM 3268 C C . GLU B 1 146 ? -30.125 1.27 9.234 1 91.31 146 GLU B C 1
ATOM 3270 O O . GLU B 1 146 ? -29.344 1.91 8.523 1 91.31 146 GLU B O 1
ATOM 3275 N N . ASP B 1 147 ? -30.5 1.742 10.406 1 91.25 147 ASP B N 1
ATOM 3276 C CA . ASP B 1 147 ? -30.234 3.127 10.781 1 91.25 147 ASP B CA 1
ATOM 3277 C C . ASP B 1 147 ? -29.094 3.215 11.789 1 91.25 147 ASP B C 1
ATOM 3279 O O . ASP B 1 147 ? -29.062 4.113 12.633 1 91.25 147 ASP B O 1
ATOM 3283 N N . SER B 1 148 ? -28.234 2.289 11.688 1 96.19 148 SER B N 1
ATOM 3284 C CA . SER B 1 148 ? -27.109 2.268 12.617 1 96.19 148 SER B CA 1
ATOM 3285 C C . SER B 1 148 ? -25.797 1.977 11.898 1 96.19 148 SER B C 1
ATOM 3287 O O . SER B 1 148 ? -25.797 1.534 10.75 1 96.19 148 SER B O 1
ATOM 3289 N N . LEU B 1 149 ? -24.75 2.355 12.562 1 96.5 149 LEU B N 1
ATOM 3290 C CA . LEU B 1 149 ? -23.422 1.992 12.047 1 96.5 149 LEU B CA 1
ATOM 3291 C C . LEU B 1 149 ? -22.594 1.322 13.133 1 96.5 149 LEU B C 1
ATOM 3293 O O . LEU B 1 149 ? -22.75 1.62 14.32 1 96.5 149 LEU B O 1
ATOM 3297 N N . LEU B 1 150 ? -21.734 0.421 12.734 1 97.25 150 LEU B N 1
ATOM 3298 C CA . LEU B 1 150 ? -20.844 -0.299 13.641 1 97.25 150 LEU B CA 1
ATOM 3299 C C . LEU B 1 150 ? -19.672 0.572 14.047 1 97.25 150 LEU B C 1
ATOM 3301 O O . LEU B 1 150 ? -18.969 1.112 13.195 1 97.25 150 LEU B O 1
ATOM 3305 N N . LEU B 1 151 ? -19.484 0.811 15.312 1 96.56 151 LEU B N 1
ATOM 3306 C CA . LEU B 1 151 ? -18.297 1.479 15.859 1 96.56 151 LEU B CA 1
ATOM 3307 C C . LEU B 1 151 ? -17.594 0.592 16.875 1 96.56 151 LEU B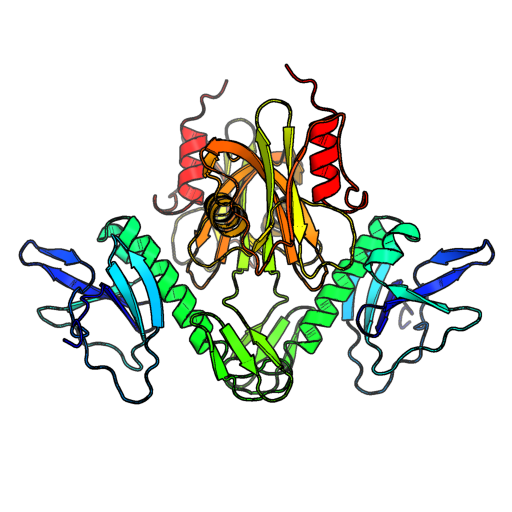 C 1
ATOM 3309 O O . LEU B 1 151 ? -18.25 -0.1 17.656 1 96.56 151 LEU B O 1
ATOM 3313 N N . VAL B 1 152 ? -16.266 0.639 16.766 1 94.38 152 VAL B N 1
ATOM 3314 C CA . VAL B 1 152 ? -15.484 -0.228 17.641 1 94.38 152 VAL B CA 1
ATOM 3315 C C . VAL B 1 152 ? -14.43 0.596 18.359 1 94.38 152 VAL B C 1
ATOM 3317 O O . VAL B 1 152 ? -14.062 1.682 17.922 1 94.38 152 VAL B O 1
ATOM 3320 N N . HIS B 1 153 ? -13.977 0.084 19.469 1 91.5 153 HIS B N 1
ATOM 3321 C CA . HIS B 1 153 ? -12.898 0.673 20.25 1 91.5 153 HIS B CA 1
ATOM 3322 C C . HIS B 1 153 ? -11.703 -0.271 20.344 1 91.5 153 HIS B C 1
ATOM 3324 O O . HIS B 1 153 ? -11.844 -1.408 20.812 1 91.5 153 HIS B O 1
ATOM 3330 N N . ALA B 1 154 ? -10.609 0.261 19.906 1 80.88 154 ALA B N 1
ATOM 3331 C CA . ALA B 1 154 ? -9.406 -0.562 19.938 1 80.88 154 ALA B CA 1
ATOM 3332 C C . ALA B 1 154 ? -8.867 -0.691 21.359 1 80.88 154 ALA B C 1
ATOM 3334 O O . ALA B 1 154 ? -8.859 0.281 22.109 1 80.88 154 ALA B O 1
ATOM 3335 N N . ARG B 1 155 ? -8.406 -1.804 21.688 1 73.88 155 ARG B N 1
ATOM 3336 C CA . ARG B 1 155 ? -7.957 -2.082 23.047 1 73.88 155 ARG B CA 1
ATOM 3337 C C . ARG B 1 155 ? -6.719 -1.257 23.391 1 73.88 155 ARG B C 1
ATOM 3339 O O . ARG B 1 155 ? -6.617 -0.711 24.5 1 73.88 155 ARG B O 1
ATOM 3346 N N . ASN B 1 156 ? -5.836 -1.162 22.438 1 66.06 156 ASN B N 1
ATOM 3347 C CA . ASN B 1 156 ? -4.57 -0.502 22.75 1 66.06 156 ASN B CA 1
ATOM 3348 C C . ASN B 1 156 ? -4.648 1.002 22.5 1 66.06 156 ASN B C 1
ATOM 3350 O O . ASN B 1 156 ? -3.658 1.715 22.672 1 66.06 156 ASN B O 1
ATOM 3354 N N . PHE B 1 157 ? -5.828 1.386 22.156 1 63.97 157 PHE B N 1
ATOM 3355 C CA . PHE B 1 157 ? -5.984 2.816 21.922 1 63.97 157 PHE B CA 1
ATOM 3356 C C . PHE B 1 157 ? -6.281 3.547 23.234 1 63.97 157 PHE B C 1
ATOM 3358 O O . PHE B 1 157 ? -7.184 3.158 23.969 1 63.97 157 PHE B O 1
ATOM 3365 N N . LYS B 1 158 ? -5.469 4.465 23.562 1 60.78 158 LYS B N 1
ATOM 3366 C CA . LYS B 1 158 ? -5.559 5.211 24.812 1 60.78 158 LYS B CA 1
ATOM 3367 C C . LYS B 1 158 ? -6.77 6.137 24.812 1 60.78 158 LYS B C 1
ATOM 3369 O O . LYS B 1 158 ? -7.246 6.535 25.875 1 60.78 158 LYS B O 1
ATOM 3374 N N . GLY B 1 159 ? -7.223 6.328 23.625 1 67.94 159 GLY B N 1
ATOM 3375 C CA . GLY B 1 159 ? -8.336 7.258 23.609 1 67.94 159 GLY B CA 1
ATOM 3376 C C . GLY B 1 159 ? -9.68 6.586 23.859 1 67.94 159 GLY B C 1
ATOM 3377 O O . GLY B 1 159 ? -9.75 5.367 24.016 1 67.94 159 GLY B O 1
ATOM 3378 N N . THR B 1 160 ? -10.68 7.406 24.109 1 75.12 160 THR B N 1
ATOM 3379 C CA . THR B 1 160 ? -12 6.926 24.484 1 75.12 160 THR B CA 1
ATOM 3380 C C . THR B 1 160 ? -12.93 6.871 23.281 1 75.12 160 THR B C 1
ATOM 3382 O O . THR B 1 160 ? -14.078 6.434 23.406 1 75.12 160 THR B O 1
ATOM 3385 N N . PHE B 1 161 ? -12.305 7.18 22.188 1 85.44 161 PHE B N 1
ATOM 3386 C CA . PHE B 1 161 ? -13.258 7.281 21.094 1 85.44 161 PHE B CA 1
ATOM 3387 C C . PHE B 1 161 ? -13.375 5.957 20.344 1 85.44 161 PHE B C 1
ATOM 3389 O O . PHE B 1 161 ? -12.445 5.141 20.375 1 85.44 161 PHE B O 1
ATOM 3396 N N . ASN B 1 162 ? -14.555 5.773 19.812 1 90.38 162 ASN B N 1
ATOM 3397 C CA . ASN B 1 162 ? -14.828 4.637 18.938 1 90.38 162 ASN B CA 1
ATOM 3398 C C . ASN B 1 162 ? -14.602 4.992 17.469 1 90.38 162 ASN B C 1
ATOM 3400 O O . ASN B 1 162 ? -14.883 6.113 17.047 1 90.38 162 ASN B O 1
ATOM 3404 N N . SER B 1 163 ? -14.086 4.059 16.828 1 92.94 163 SER B N 1
ATOM 3405 C CA . SER B 1 163 ? -13.805 4.281 15.414 1 92.94 163 SER B CA 1
ATOM 3406 C C . SER B 1 163 ? -14.297 3.119 14.562 1 92.94 163 SER B C 1
ATOM 3408 O O . SER B 1 163 ? -15.102 2.309 15.023 1 92.94 163 SER B O 1
ATOM 3410 N N . LEU B 1 164 ? -13.969 3.193 13.305 1 96.75 164 LEU B N 1
ATOM 3411 C CA . LEU B 1 164 ? -14.391 2.178 12.352 1 96.75 164 LEU B CA 1
ATOM 3412 C C . LEU B 1 164 ? -13.469 0.964 12.398 1 96.75 164 LEU B C 1
ATOM 3414 O O . LEU B 1 164 ? -12.336 1.062 12.867 1 96.75 164 LEU B O 1
ATOM 3418 N N . VAL B 1 165 ? -14.016 -0.183 11.984 1 96.62 165 VAL B N 1
ATOM 3419 C CA . VAL B 1 165 ? -13.172 -1.368 11.836 1 96.62 165 VAL B CA 1
ATOM 3420 C C . VAL B 1 165 ? -12.062 -1.093 10.82 1 96.62 165 VAL B C 1
ATOM 3422 O O . VAL B 1 165 ? -12.312 -0.492 9.773 1 96.62 165 VAL B O 1
ATOM 3425 N N . ALA B 1 166 ? -10.914 -1.424 11.188 1 96.44 166 ALA B N 1
ATOM 3426 C CA . ALA B 1 166 ? -9.758 -1.191 10.328 1 96.44 166 ALA B CA 1
ATOM 3427 C C . ALA B 1 166 ? -8.781 -2.359 10.391 1 96.44 166 ALA B C 1
ATOM 3429 O O . ALA B 1 166 ? -8.781 -3.121 11.359 1 96.44 166 ALA B O 1
ATOM 3430 N N . GLY B 1 167 ? -7.953 -2.51 9.336 1 96.75 167 GLY B N 1
ATOM 3431 C CA . GLY B 1 167 ? -6.922 -3.537 9.305 1 96.75 167 GLY B CA 1
ATOM 3432 C C . GLY B 1 167 ? -6.035 -3.459 8.078 1 96.75 167 GLY B C 1
ATOM 3433 O O . GLY B 1 167 ? -6.449 -2.943 7.035 1 96.75 167 GLY B O 1
ATOM 3434 N N . PHE B 1 168 ? -4.922 -4.109 8.203 1 97.5 168 PHE B N 1
ATOM 3435 C CA . PHE B 1 168 ? -3.928 -4.039 7.141 1 97.5 168 PHE B CA 1
ATOM 3436 C C . PHE B 1 168 ? -4.27 -5.012 6.016 1 97.5 168 PHE B C 1
ATOM 3438 O O . PHE B 1 168 ? -4.773 -6.109 6.27 1 97.5 168 PHE B O 1
ATOM 3445 N N . LEU B 1 169 ? -3.934 -4.543 4.824 1 98.19 169 LEU B N 1
ATOM 3446 C CA . LEU B 1 169 ? -4.004 -5.414 3.654 1 98.19 169 LEU B CA 1
ATOM 3447 C C . LEU B 1 169 ? -2.971 -6.531 3.744 1 98.19 169 LEU B C 1
ATOM 3449 O O . LEU B 1 169 ? -1.821 -6.289 4.121 1 98.19 169 LEU B O 1
ATOM 3453 N N . GLU B 1 170 ? -3.352 -7.762 3.424 1 96.5 170 GLU B N 1
ATOM 3454 C CA . GLU B 1 170 ? -2.432 -8.891 3.367 1 96.5 170 GLU B CA 1
ATOM 3455 C C . GLU B 1 170 ? -2.154 -9.305 1.926 1 96.5 170 GLU B C 1
ATOM 3457 O O . GLU B 1 170 ? -2.932 -8.992 1.022 1 96.5 170 GLU B O 1
ATOM 3462 N N . THR B 1 171 ? -1.117 -10 1.728 1 96.44 171 THR B N 1
ATOM 3463 C CA . THR B 1 171 ? -0.729 -10.445 0.394 1 96.44 171 THR B CA 1
ATOM 3464 C C . THR B 1 171 ? -1.829 -11.289 -0.236 1 96.44 171 THR B C 1
ATOM 3466 O O . THR B 1 171 ? -2.469 -12.094 0.448 1 96.44 171 THR B O 1
ATOM 3469 N N . GLY B 1 172 ? -2.021 -11.078 -1.495 1 95.75 172 GLY B N 1
ATOM 3470 C CA . GLY B 1 172 ? -2.875 -11.953 -2.281 1 95.75 172 GLY B CA 1
ATOM 3471 C C . GLY B 1 172 ? -4.34 -11.57 -2.219 1 95.75 172 GLY B C 1
ATOM 3472 O O . GLY B 1 172 ? -5.18 -12.203 -2.865 1 95.75 172 GLY B O 1
ATOM 3473 N N . GLU B 1 173 ? -4.711 -10.625 -1.477 1 95.81 173 GLU B N 1
ATOM 3474 C CA . GLU B 1 173 ? -6.129 -10.289 -1.405 1 95.81 173 GLU B CA 1
ATOM 3475 C C . GLU B 1 173 ? -6.398 -8.914 -2 1 95.81 173 GLU B C 1
ATOM 3477 O O . GLU B 1 173 ? -5.484 -8.094 -2.131 1 95.81 173 GLU B O 1
ATOM 3482 N N . THR B 1 174 ? -7.656 -8.68 -2.424 1 97.88 174 THR B N 1
ATOM 3483 C CA . THR B 1 174 ? -8.125 -7.359 -2.832 1 97.88 174 THR B CA 1
ATOM 3484 C C . THR B 1 174 ? -8.5 -6.52 -1.615 1 97.88 174 THR B C 1
ATOM 3486 O O . THR B 1 174 ? -8.586 -7.039 -0.5 1 97.88 174 THR B O 1
ATOM 3489 N N . LEU B 1 175 ? -8.672 -5.254 -1.85 1 98.81 175 LEU B N 1
ATOM 3490 C CA . LEU B 1 175 ? -9.102 -4.367 -0.773 1 98.81 175 LEU B CA 1
ATOM 3491 C C . LEU B 1 175 ? -10.453 -4.805 -0.214 1 98.81 175 LEU B C 1
ATOM 3493 O O . LEU B 1 175 ? -10.648 -4.809 1.003 1 98.81 175 LEU B O 1
ATOM 3497 N N . GLU B 1 176 ? -11.383 -5.191 -1.076 1 98.81 176 GLU B N 1
ATOM 3498 C CA . GLU B 1 176 ? -12.711 -5.629 -0.65 1 98.81 176 GLU B CA 1
ATOM 3499 C C . GLU B 1 176 ? -12.633 -6.926 0.152 1 98.81 176 GLU B C 1
ATOM 3501 O O . GLU B 1 176 ? -13.344 -7.094 1.142 1 98.81 176 GLU B O 1
ATOM 3506 N N . GLU B 1 177 ? -11.758 -7.852 -0.314 1 97.88 177 GLU B N 1
ATOM 3507 C CA . GLU B 1 177 ? -11.547 -9.078 0.456 1 97.88 177 GLU B CA 1
ATOM 3508 C C . GLU B 1 177 ? -10.977 -8.766 1.839 1 97.88 177 GLU B C 1
ATOM 3510 O O . GLU B 1 177 ? -11.344 -9.414 2.824 1 97.88 177 GLU B O 1
ATOM 3515 N N . CYS B 1 178 ? -10.062 -7.824 1.899 1 98.44 178 CYS B N 1
ATOM 3516 C CA . CYS B 1 178 ? -9.508 -7.383 3.174 1 98.44 178 CYS B CA 1
ATOM 3517 C C . CYS B 1 178 ? -10.602 -6.855 4.094 1 98.44 178 CYS B C 1
ATOM 3519 O O . CYS B 1 178 ? -10.625 -7.176 5.285 1 98.44 178 CYS B O 1
ATOM 3521 N N . VAL B 1 179 ? -11.531 -6.066 3.535 1 98.75 179 VAL B N 1
ATOM 3522 C CA . VAL B 1 179 ? -12.656 -5.531 4.297 1 98.75 179 VAL B CA 1
ATOM 3523 C C . VAL B 1 179 ? -13.453 -6.68 4.918 1 98.75 179 VAL B C 1
ATOM 3525 O O . VAL B 1 179 ? -13.68 -6.699 6.129 1 98.75 179 VAL B O 1
ATOM 3528 N N . ALA B 1 180 ? -13.836 -7.602 4.09 1 98.56 180 ALA B N 1
ATOM 3529 C CA . ALA B 1 180 ? -14.648 -8.719 4.562 1 98.56 180 ALA B CA 1
ATOM 3530 C C . ALA B 1 180 ? -13.906 -9.523 5.625 1 98.56 180 ALA B C 1
ATOM 3532 O O . ALA B 1 180 ? -14.484 -9.914 6.645 1 98.56 180 ALA B O 1
ATOM 3533 N N . ARG B 1 181 ? -12.633 -9.789 5.406 1 96.94 181 ARG B N 1
ATOM 3534 C CA . ARG B 1 181 ? -11.836 -10.578 6.34 1 96.94 181 ARG B CA 1
ATOM 3535 C C . ARG B 1 181 ? -11.719 -9.875 7.688 1 96.94 181 ARG B C 1
ATOM 3537 O O . ARG B 1 181 ? -11.992 -10.469 8.727 1 96.94 181 ARG B O 1
ATOM 3544 N N . GLU B 1 182 ? -11.297 -8.594 7.699 1 97.56 182 GLU B N 1
ATOM 3545 C CA . GLU B 1 182 ? -11.055 -7.859 8.938 1 97.56 182 GLU B CA 1
ATOM 3546 C C . GLU B 1 182 ? -12.336 -7.699 9.742 1 97.56 182 GLU B C 1
ATOM 3548 O O . GLU B 1 182 ? -12.312 -7.777 10.977 1 97.56 182 GLU B O 1
ATOM 3553 N N . VAL B 1 183 ? -13.492 -7.414 9.07 1 98.06 183 VAL B N 1
ATOM 3554 C CA . VAL B 1 183 ? -14.758 -7.293 9.781 1 98.06 183 VAL B CA 1
ATOM 3555 C C . VAL B 1 183 ? -15.109 -8.625 10.445 1 98.06 183 VAL B C 1
ATOM 3557 O O . VAL B 1 183 ? -15.492 -8.656 11.617 1 98.06 183 VAL B O 1
ATOM 3560 N N . LYS B 1 184 ? -14.93 -9.727 9.672 1 97.88 184 LYS B N 1
ATOM 3561 C CA . LYS B 1 184 ? -15.227 -11.047 10.211 1 97.88 184 LYS B CA 1
ATOM 3562 C C . LYS B 1 184 ? -14.312 -11.375 11.391 1 97.88 184 LYS B C 1
ATOM 3564 O O . LYS B 1 184 ? -14.781 -11.828 12.445 1 97.88 184 LYS B O 1
ATOM 3569 N N . GLU B 1 185 ? -13.039 -11.148 11.258 1 95.69 185 GLU B N 1
ATOM 3570 C CA . GLU B 1 185 ? -12.055 -11.484 12.281 1 95.69 185 GLU B CA 1
ATOM 3571 C C . GLU B 1 185 ? -12.281 -10.664 13.547 1 95.69 185 GLU B C 1
ATOM 3573 O O . GLU B 1 185 ? -12.258 -11.203 14.656 1 95.69 185 GLU B O 1
ATOM 3578 N N . GLU B 1 186 ? -12.508 -9.359 13.406 1 95.69 186 GLU B N 1
ATOM 3579 C CA . GLU B 1 186 ? -12.523 -8.461 14.555 1 95.69 186 GLU B CA 1
ATOM 3580 C C . GLU B 1 186 ? -13.898 -8.438 15.219 1 95.69 186 GLU B C 1
ATOM 3582 O O . GLU B 1 186 ? -14.008 -8.172 16.422 1 95.69 186 GLU B O 1
ATOM 3587 N N . THR B 1 187 ? -15.023 -8.734 14.43 1 96.5 187 THR B N 1
ATOM 3588 C CA . THR B 1 187 ? -16.344 -8.484 15 1 96.5 187 THR B CA 1
ATOM 3589 C C . THR B 1 187 ? -17.234 -9.711 14.844 1 96.5 187 THR B C 1
ATOM 3591 O O . THR B 1 187 ? -18.312 -9.773 15.438 1 96.5 187 THR B O 1
ATOM 3594 N N . GLY B 1 188 ? -16.812 -10.703 13.984 1 96.94 188 GLY B N 1
ATOM 3595 C CA . GLY B 1 188 ? -17.625 -11.891 13.742 1 96.94 188 GLY B CA 1
ATOM 3596 C C . GLY B 1 188 ? -18.719 -11.664 12.711 1 96.94 188 GLY B C 1
ATOM 3597 O O . GLY B 1 188 ? -19.438 -12.594 12.359 1 96.94 188 GLY B O 1
ATOM 3598 N N . LEU B 1 189 ? -18.828 -10.516 12.148 1 97.88 189 LEU B N 1
ATOM 3599 C CA . LEU B 1 189 ? -19.953 -10.156 11.273 1 97.88 189 LEU B CA 1
ATOM 3600 C C . LEU B 1 189 ? -19.594 -10.391 9.812 1 97.88 189 LEU B C 1
ATOM 3602 O O . LEU B 1 189 ? -18.422 -10.305 9.43 1 97.88 189 LEU B O 1
ATOM 3606 N N . ASP B 1 190 ? -20.578 -10.703 9.008 1 98.38 190 ASP B N 1
ATOM 3607 C CA . ASP B 1 190 ? -20.453 -10.734 7.555 1 98.38 190 ASP B CA 1
ATOM 3608 C C . ASP B 1 190 ? -20.953 -9.43 6.934 1 98.38 190 ASP B C 1
ATOM 3610 O O . ASP B 1 190 ? -21.891 -8.805 7.449 1 98.38 190 ASP B O 1
ATOM 3614 N N . VAL B 1 191 ? -20.344 -9.039 5.832 1 98.62 191 VAL B N 1
ATOM 3615 C CA . VAL B 1 191 ? -20.75 -7.797 5.176 1 98.62 191 VAL B CA 1
ATOM 3616 C C . VAL B 1 191 ? -20.938 -8.047 3.68 1 98.62 191 VAL B C 1
ATOM 3618 O O . VAL B 1 191 ? -20.438 -9.031 3.141 1 98.62 191 VAL B O 1
ATOM 3621 N N . THR B 1 192 ? -21.672 -7.176 3.057 1 98.44 192 THR B N 1
ATOM 3622 C CA . THR B 1 192 ? -21.922 -7.188 1.62 1 98.44 192 THR B CA 1
ATOM 3623 C C . THR B 1 192 ? -21.969 -5.766 1.068 1 98.44 192 THR B C 1
ATOM 3625 O O . THR B 1 192 ? -21.812 -4.801 1.814 1 98.44 192 THR B O 1
ATOM 3628 N N . ASN B 1 193 ? -22.062 -5.648 -0.234 1 98.25 193 ASN B N 1
ATOM 3629 C CA . ASN B 1 193 ? -22.156 -4.355 -0.906 1 98.25 193 ASN B CA 1
ATOM 3630 C C . ASN B 1 193 ? -21.016 -3.432 -0.521 1 98.25 193 ASN B C 1
ATOM 3632 O O . ASN B 1 193 ? -21.234 -2.285 -0.13 1 98.25 193 ASN B O 1
ATOM 3636 N N . ILE B 1 194 ? -19.844 -3.936 -0.561 1 98.69 194 ILE B N 1
ATOM 3637 C CA . ILE B 1 194 ? -18.641 -3.184 -0.202 1 98.69 194 ILE B CA 1
ATOM 3638 C C . ILE B 1 194 ? -18.328 -2.164 -1.296 1 98.69 194 ILE B C 1
ATOM 3640 O O . ILE B 1 194 ? -18.094 -2.533 -2.449 1 98.69 194 ILE B O 1
ATOM 3644 N N . THR B 1 195 ? -18.312 -0.888 -0.938 1 98.38 195 THR B N 1
ATOM 3645 C CA . THR B 1 195 ? -18.156 0.187 -1.911 1 98.38 195 THR B CA 1
ATOM 3646 C C . THR B 1 195 ? -17.047 1.141 -1.491 1 98.38 195 THR B C 1
ATOM 3648 O O . THR B 1 195 ? -16.984 1.557 -0.332 1 98.38 195 THR B O 1
ATOM 3651 N N . TYR B 1 196 ? -16.234 1.491 -2.465 1 98.81 196 TYR B N 1
ATOM 3652 C CA . TYR B 1 196 ? -15.133 2.418 -2.252 1 98.81 196 TYR B CA 1
ATOM 3653 C C . TYR B 1 196 ? -15.641 3.801 -1.87 1 98.81 196 TYR B C 1
ATOM 3655 O O . TYR B 1 196 ? -16.578 4.312 -2.482 1 98.81 196 TYR B O 1
ATOM 3663 N N . PHE B 1 197 ? -15.031 4.488 -0.807 1 98.44 197 PHE B N 1
ATOM 3664 C CA . PHE B 1 197 ? -15.43 5.812 -0.346 1 98.44 197 PHE B CA 1
ATOM 3665 C C . PHE B 1 197 ? -14.367 6.848 -0.684 1 98.44 197 PHE B C 1
ATOM 3667 O O . PHE B 1 197 ? -14.672 7.91 -1.224 1 98.44 197 PHE B O 1
ATOM 3674 N N . GLY B 1 198 ? -13.164 6.523 -0.404 1 98.25 198 GLY B N 1
ATOM 3675 C CA . GLY B 1 198 ? -12.016 7.402 -0.543 1 98.25 198 GLY B CA 1
ATOM 3676 C C . GLY B 1 198 ? -10.773 6.875 0.155 1 98.25 198 GLY B C 1
ATOM 3677 O O . GLY B 1 198 ? -10.727 5.711 0.557 1 98.25 198 GLY B O 1
ATOM 3678 N N . ASN B 1 199 ? -9.773 7.695 0.256 1 98.62 199 ASN B N 1
ATOM 3679 C CA . ASN B 1 199 ? -8.547 7.297 0.936 1 98.62 199 ASN B CA 1
ATOM 3680 C C . ASN B 1 199 ? -7.777 8.508 1.451 1 98.62 199 ASN B C 1
ATOM 3682 O O . ASN B 1 199 ? -8.094 9.648 1.103 1 98.62 199 ASN B O 1
ATOM 3686 N N . GLN B 1 200 ? -6.832 8.234 2.301 1 97.75 200 GLN B N 1
ATOM 3687 C CA . GLN B 1 200 ? -6.066 9.273 2.973 1 97.75 200 GLN B CA 1
ATOM 3688 C C . GLN B 1 200 ? -4.66 8.789 3.318 1 97.75 200 GLN B C 1
ATOM 3690 O O . GLN B 1 200 ? -4.492 7.684 3.846 1 97.75 200 GLN B O 1
ATOM 3695 N N . ALA B 1 201 ? -3.664 9.609 2.922 1 97.25 201 ALA B N 1
ATOM 3696 C CA . ALA B 1 201 ? -2.322 9.312 3.416 1 97.25 201 ALA B CA 1
ATOM 3697 C C . ALA B 1 201 ? -2.287 9.312 4.941 1 97.25 201 ALA B C 1
ATOM 3699 O O . ALA B 1 201 ? -2.91 10.164 5.582 1 97.25 201 ALA B O 1
ATOM 3700 N N . TRP B 1 202 ? -1.589 8.367 5.527 1 96.19 202 TRP B N 1
ATOM 3701 C CA . TRP B 1 202 ? -1.518 8.203 6.973 1 96.19 202 TRP B CA 1
ATOM 3702 C C . TRP B 1 202 ? -0.07 8.062 7.434 1 96.19 202 TRP B C 1
ATOM 3704 O O . TRP B 1 202 ? 0.441 6.945 7.562 1 96.19 202 TRP B O 1
ATOM 3714 N N . PRO B 1 203 ? 0.576 9.211 7.75 1 96.81 203 PRO B N 1
ATOM 3715 C CA . PRO B 1 203 ? 2.014 9.219 8.023 1 96.81 203 PRO B CA 1
ATOM 3716 C C . PRO B 1 203 ? 2.346 8.781 9.453 1 96.81 203 PRO B C 1
ATOM 3718 O O . PRO B 1 203 ? 3.203 9.383 10.102 1 96.81 203 PRO B O 1
ATOM 3721 N N . TYR B 1 204 ? 1.637 7.73 10.016 1 93.69 204 TYR B N 1
ATOM 3722 C CA . TYR B 1 204 ? 1.824 7.211 11.367 1 93.69 204 TYR B CA 1
ATOM 3723 C C . TYR B 1 204 ? 2.049 5.703 11.344 1 93.69 204 TYR B C 1
ATOM 3725 O O . TYR B 1 204 ? 1.225 4.938 11.852 1 93.69 204 TYR B O 1
ATOM 3733 N N . PRO B 1 205 ? 3.166 5.215 10.805 1 93.94 205 PRO B N 1
ATOM 3734 C CA . PRO B 1 205 ? 4.328 6.012 10.398 1 93.94 205 PRO B CA 1
ATOM 3735 C C . PRO B 1 205 ? 4.375 6.266 8.891 1 93.94 205 PRO B C 1
ATOM 3737 O O . PRO B 1 205 ? 5.02 7.219 8.445 1 93.94 205 PRO B O 1
ATOM 3740 N N . SER B 1 206 ? 3.965 5.367 8.07 1 96.56 206 SER B N 1
ATOM 3741 C CA . SER B 1 206 ? 3.932 5.5 6.621 1 96.56 206 SER B CA 1
ATOM 3742 C C . SER B 1 206 ? 2.863 4.605 6.008 1 96.56 206 SER B C 1
ATOM 3744 O O . SER B 1 206 ? 3.105 3.42 5.762 1 96.56 206 SER B O 1
ATOM 3746 N N . GLY B 1 207 ? 1.734 5.18 5.777 1 97.19 207 GLY B N 1
ATOM 3747 C CA . GLY B 1 207 ? 0.653 4.312 5.336 1 97.19 207 GLY B CA 1
ATOM 3748 C C . GLY B 1 207 ? -0.367 5.023 4.469 1 97.19 207 GLY B C 1
ATOM 3749 O O . GLY B 1 207 ? -0.232 6.219 4.195 1 97.19 207 GLY B O 1
ATOM 3750 N N . LEU B 1 208 ? -1.257 4.277 3.939 1 98.44 208 LEU B N 1
ATOM 3751 C CA . LEU B 1 208 ? -2.455 4.688 3.217 1 98.44 208 LEU B CA 1
ATOM 3752 C C . LEU B 1 208 ? -3.697 4.02 3.797 1 98.44 208 LEU B C 1
ATOM 3754 O O . LEU B 1 208 ? -3.75 2.793 3.912 1 98.44 208 LEU B O 1
ATOM 3758 N N . MET B 1 209 ? -4.656 4.809 4.215 1 98.25 209 MET B N 1
ATOM 3759 C CA . MET B 1 209 ? -5.949 4.305 4.664 1 98.25 209 MET B CA 1
ATOM 3760 C C . MET B 1 209 ? -6.984 4.387 3.545 1 98.25 209 MET B C 1
ATOM 3762 O O . MET B 1 209 ? -7.25 5.469 3.018 1 98.25 209 MET B O 1
ATOM 3766 N N . VAL B 1 210 ? -7.492 3.289 3.168 1 98.81 210 VAL B N 1
ATOM 3767 C CA . VAL B 1 210 ? -8.523 3.256 2.137 1 98.81 210 VAL B CA 1
ATOM 3768 C C . VAL B 1 210 ? -9.883 2.971 2.773 1 98.81 210 VAL B C 1
ATOM 3770 O O . VAL B 1 210 ? -10.062 1.951 3.445 1 98.81 210 VAL B O 1
ATOM 3773 N N . GLY B 1 211 ? -10.852 3.865 2.518 1 98.81 211 GLY B N 1
ATOM 3774 C CA . GLY B 1 211 ? -12.156 3.781 3.15 1 98.81 211 GLY B CA 1
ATOM 3775 C C . GLY B 1 211 ? -13.195 3.1 2.283 1 98.81 211 GLY B C 1
ATOM 3776 O O . GLY B 1 211 ? -13.258 3.338 1.075 1 98.81 211 GLY B O 1
ATOM 3777 N N . PHE B 1 212 ? -14.008 2.277 2.936 1 98.88 212 PHE B N 1
ATOM 3778 C CA . PHE B 1 212 ? -15.102 1.583 2.271 1 98.88 212 PHE B CA 1
ATOM 3779 C C . PHE B 1 212 ? -16.391 1.702 3.084 1 98.88 212 PHE B C 1
ATOM 3781 O O . PHE B 1 212 ? -16.344 1.903 4.301 1 98.88 212 PHE B O 1
ATOM 3788 N N . ILE B 1 213 ? -17.5 1.625 2.41 1 98.44 213 ILE B N 1
ATOM 3789 C CA . ILE B 1 213 ? -18.812 1.437 3.008 1 98.44 213 ILE B CA 1
ATOM 3790 C C . ILE B 1 213 ? -19.297 0.012 2.748 1 98.44 213 ILE B C 1
ATOM 3792 O O . ILE B 1 213 ? -19.125 -0.519 1.649 1 98.44 213 ILE B O 1
ATOM 3796 N N . ALA B 1 214 ? -19.859 -0.612 3.74 1 98.69 214 ALA B N 1
ATOM 3797 C CA . ALA B 1 214 ? -20.406 -1.954 3.584 1 98.69 214 ALA B CA 1
ATOM 3798 C C . ALA B 1 214 ? -21.734 -2.094 4.344 1 98.69 214 ALA B C 1
ATOM 3800 O O . ALA B 1 214 ? -21.984 -1.354 5.297 1 98.69 214 ALA B O 1
ATOM 3801 N N . ASP B 1 215 ? -22.547 -3.033 3.891 1 98.5 215 ASP B N 1
ATOM 3802 C CA . ASP B 1 215 ? -23.797 -3.34 4.574 1 98.5 215 ASP B CA 1
ATOM 3803 C C . ASP B 1 215 ? -23.672 -4.613 5.41 1 98.5 215 ASP B C 1
ATOM 3805 O O . ASP B 1 215 ? -23.062 -5.59 4.973 1 98.5 215 ASP B O 1
ATOM 3809 N N . TYR B 1 216 ? -24.281 -4.539 6.621 1 98.19 216 TYR B N 1
ATOM 3810 C CA . TYR B 1 216 ? -24.406 -5.738 7.441 1 98.19 216 TYR B CA 1
ATOM 3811 C C . TYR B 1 216 ? -25.141 -6.844 6.684 1 98.19 216 TYR B C 1
ATOM 3813 O O . TYR B 1 216 ? -26.219 -6.613 6.125 1 98.19 216 TYR B O 1
ATOM 3821 N N . ALA B 1 217 ? -24.578 -8.055 6.652 1 98.12 217 ALA B N 1
ATOM 3822 C CA . ALA B 1 217 ? -25.172 -9.148 5.891 1 98.12 217 ALA B CA 1
ATOM 3823 C C . ALA B 1 217 ? -25.484 -10.344 6.793 1 98.12 217 ALA B C 1
ATOM 3825 O O . ALA B 1 217 ? -26.016 -11.352 6.336 1 98.12 217 ALA B O 1
ATOM 3826 N N . GLY B 1 218 ? -25.047 -10.289 8.055 1 96.81 218 GLY B N 1
ATOM 3827 C CA . GLY B 1 218 ? -25.359 -11.352 8.992 1 96.81 218 GLY B CA 1
ATOM 3828 C C . GLY B 1 218 ? -24.297 -11.547 10.055 1 96.81 218 GLY B C 1
ATOM 3829 O O . GLY B 1 218 ? -23.234 -10.914 10.008 1 96.81 218 GLY B O 1
ATOM 3830 N N . GLY B 1 219 ? -24.656 -12.367 11.031 1 95.5 219 GLY B N 1
ATOM 3831 C CA . GLY B 1 219 ? -23.75 -12.688 12.117 1 95.5 219 GLY B CA 1
ATOM 3832 C C . GLY B 1 219 ? -24.078 -11.961 13.406 1 95.5 219 GLY B C 1
ATOM 3833 O O . GLY B 1 219 ? -24.984 -11.125 13.438 1 95.5 219 GLY B O 1
ATOM 3834 N N . GLU B 1 220 ? -23.391 -12.453 14.469 1 94.94 220 GLU B N 1
ATOM 3835 C CA . GLU B 1 220 ? -23.469 -11.828 15.781 1 94.94 220 GLU B CA 1
ATOM 3836 C C . GLU B 1 220 ? -22.125 -11.242 16.203 1 94.94 220 GLU B C 1
ATOM 3838 O O . GLU B 1 220 ? -21.078 -11.812 15.898 1 94.94 220 GLU B O 1
ATOM 3843 N N . ILE B 1 221 ? -22.234 -10.148 16.859 1 93.25 221 ILE B N 1
ATOM 3844 C CA . ILE B 1 221 ? -21 -9.477 17.266 1 93.25 221 ILE B CA 1
ATOM 3845 C C . ILE B 1 221 ? -20.203 -10.375 18.203 1 93.25 221 ILE B C 1
ATOM 3847 O O . ILE B 1 221 ? -20.703 -10.766 19.266 1 93.25 221 ILE B O 1
ATOM 3851 N N . LYS B 1 222 ? -19.172 -10.727 17.844 1 93.88 222 LYS B N 1
ATOM 3852 C CA . LYS B 1 222 ? -18.156 -11.406 18.625 1 93.88 222 LYS B CA 1
ATOM 3853 C C . LYS B 1 222 ? -16.797 -10.734 18.469 1 93.88 222 LYS B C 1
ATOM 3855 O O . LYS B 1 222 ? -16.062 -11.016 17.516 1 93.88 222 LYS B O 1
ATOM 3860 N N . LEU B 1 223 ? -16.453 -9.977 19.438 1 90.81 223 LEU B N 1
ATOM 3861 C CA . LEU B 1 223 ? -15.258 -9.141 19.312 1 90.81 223 LEU B CA 1
ATOM 3862 C C . LEU B 1 223 ? -13.992 -9.953 19.578 1 90.81 223 LEU B C 1
ATOM 3864 O O . LEU B 1 223 ? -13.961 -10.781 20.484 1 90.81 223 LEU B O 1
ATOM 3868 N N . GLN B 1 224 ? -13.055 -9.75 18.766 1 88.19 224 GLN B N 1
ATOM 3869 C CA . GLN B 1 224 ? -11.727 -10.273 19.062 1 88.19 224 GLN B CA 1
ATOM 3870 C C . GLN B 1 224 ? -11.086 -9.516 20.219 1 88.19 224 GLN B C 1
ATOM 3872 O O . GLN B 1 224 ? -10.609 -8.391 20.047 1 88.19 224 GLN B O 1
ATOM 3877 N N . GLU B 1 225 ? -10.945 -10.109 21.266 1 82.94 225 GLU B N 1
ATOM 3878 C CA . GLU B 1 225 ? -10.57 -9.461 22.516 1 82.94 225 GLU B CA 1
ATOM 3879 C C . GLU B 1 225 ? -9.156 -8.883 22.438 1 82.94 225 GLU B C 1
ATOM 3881 O O . GLU B 1 225 ? -8.859 -7.871 23.078 1 82.94 225 GLU B O 1
ATOM 3886 N N . GLU B 1 226 ? -8.398 -9.539 21.656 1 82.44 226 GLU B N 1
ATOM 3887 C CA . GLU B 1 226 ? -7.008 -9.102 21.578 1 82.44 226 GLU B CA 1
ATOM 3888 C C . GLU B 1 226 ? -6.902 -7.746 20.875 1 82.44 226 GLU B C 1
ATOM 3890 O O . GLU B 1 226 ? -5.949 -7 21.109 1 82.44 226 GLU B O 1
ATOM 3895 N N . GLU B 1 227 ? -7.914 -7.379 20.141 1 82.69 227 GLU B N 1
ATOM 3896 C CA . GLU B 1 227 ? -7.805 -6.184 19.297 1 82.69 227 GLU B CA 1
ATOM 3897 C C . GLU B 1 227 ? -8.812 -5.121 19.719 1 82.69 227 GLU B C 1
ATOM 3899 O O . GLU B 1 227 ? -8.547 -3.924 19.609 1 82.69 227 GLU B O 1
ATOM 3904 N N . LEU B 1 228 ? -9.969 -5.66 20.188 1 84.06 228 LEU B N 1
ATOM 3905 C CA . LEU B 1 228 ? -11.055 -4.719 20.438 1 84.06 228 LEU B CA 1
ATOM 3906 C C . LEU B 1 228 ? -11.547 -4.82 21.875 1 84.06 228 LEU B C 1
ATOM 3908 O O . LEU B 1 228 ? -11.68 -5.922 22.422 1 84.06 228 LEU B O 1
ATOM 3912 N N . SER B 1 229 ? -11.82 -3.646 22.453 1 87.19 229 SER B N 1
ATOM 3913 C CA . SER B 1 229 ? -12.344 -3.611 23.812 1 87.19 229 SER B CA 1
ATOM 3914 C C . SER B 1 229 ? -13.859 -3.459 23.828 1 87.19 229 SER B C 1
ATOM 3916 O O . SER B 1 229 ? -14.523 -3.863 24.781 1 87.19 229 SER B O 1
ATOM 3918 N N . SER B 1 230 ? -14.336 -2.904 2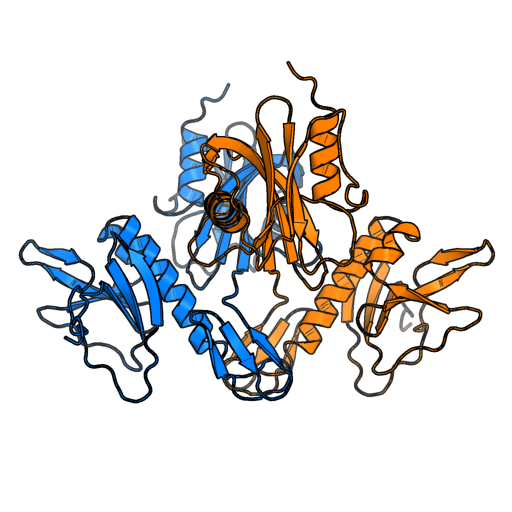2.766 1 88.19 230 SER B N 1
ATOM 3919 C CA . SER B 1 230 ? -15.781 -2.752 22.641 1 88.19 230 SER B CA 1
ATOM 3920 C C . SER B 1 230 ? -16.188 -2.51 21.188 1 88.19 230 SER B C 1
ATOM 3922 O O . SER B 1 230 ? -15.344 -2.168 20.359 1 88.19 230 SER B O 1
ATOM 3924 N N . GLY B 1 231 ? -17.422 -2.789 20.953 1 91.56 231 GLY B N 1
ATOM 3925 C CA . GLY B 1 231 ? -18 -2.605 19.625 1 91.56 231 GLY B CA 1
ATOM 3926 C C . GLY B 1 231 ? -19.484 -2.873 19.578 1 91.56 231 GLY B C 1
ATOM 3927 O O . GLY B 1 231 ? -19.969 -3.842 20.172 1 91.56 231 GLY B O 1
ATOM 3928 N N . ASP B 1 232 ? -20.125 -1.955 18.984 1 94.12 232 ASP B N 1
ATOM 3929 C CA . ASP B 1 232 ? -21.562 -2.088 18.859 1 94.12 232 ASP B CA 1
ATOM 3930 C C . ASP B 1 232 ? -22.109 -1.256 17.703 1 94.12 232 ASP B C 1
ATOM 3932 O O . ASP B 1 232 ? -21.375 -0.457 17.109 1 94.12 232 ASP B O 1
ATOM 3936 N N . PHE B 1 233 ? -23.344 -1.531 17.406 1 96.31 233 PHE B N 1
ATOM 3937 C CA . PHE B 1 233 ? -24.047 -0.67 16.469 1 96.31 233 PHE B CA 1
ATOM 3938 C C . PHE B 1 233 ? -24.625 0.552 17.172 1 96.31 233 PHE B C 1
ATOM 3940 O O . PHE B 1 233 ? -25.234 0.429 18.25 1 96.31 233 PHE B O 1
ATOM 3947 N N . TYR B 1 234 ? -24.391 1.692 16.594 1 95.81 234 TYR B N 1
ATOM 3948 C CA . TYR B 1 234 ? -24.875 2.949 17.156 1 95.81 234 TYR B CA 1
ATOM 3949 C C . TYR B 1 234 ? -25.781 3.674 16.172 1 95.81 234 TYR B C 1
ATOM 3951 O O . TYR B 1 234 ? -25.516 3.701 14.969 1 95.81 234 TYR B O 1
ATOM 3959 N N . THR B 1 235 ? -26.844 4.242 16.766 1 94.75 235 THR B N 1
ATOM 3960 C CA . THR B 1 235 ? -27.734 5.047 15.938 1 94.75 235 THR B CA 1
ATOM 3961 C C . THR B 1 235 ? -27.266 6.5 15.875 1 94.75 235 THR B C 1
ATOM 3963 O O . THR B 1 235 ? -26.391 6.902 16.641 1 94.75 235 THR B O 1
ATOM 3966 N N . ARG B 1 236 ? -27.859 7.219 14.938 1 92.81 236 ARG B N 1
ATOM 3967 C CA . ARG B 1 236 ? -27.5 8.617 14.727 1 92.81 236 ARG B CA 1
ATOM 3968 C C . ARG B 1 236 ? -27.672 9.422 16.016 1 92.81 236 ARG B C 1
ATOM 3970 O O . ARG B 1 236 ? -26.922 10.367 16.266 1 92.81 236 ARG B O 1
ATOM 3977 N N . ASP B 1 237 ? -28.672 9 16.766 1 91.12 237 ASP B N 1
ATOM 3978 C CA . ASP B 1 237 ? -29.031 9.773 17.953 1 91.12 237 ASP B CA 1
ATOM 3979 C C . ASP B 1 237 ? -28.25 9.289 19.172 1 91.12 237 ASP B C 1
ATOM 3981 O O . ASP B 1 237 ? -28.359 9.875 20.266 1 91.12 237 ASP B O 1
ATOM 3985 N N . ASN B 1 238 ? -27.484 8.281 19.062 1 92.38 238 ASN B N 1
ATOM 3986 C CA . ASN B 1 238 ? -26.766 7.695 20.188 1 92.38 238 ASN B CA 1
ATOM 3987 C C . ASN B 1 238 ? -25.344 7.309 19.797 1 92.38 238 ASN B C 1
ATOM 3989 O O . ASN B 1 238 ? -24.953 6.145 19.891 1 92.38 238 ASN B O 1
ATOM 3993 N N . LEU B 1 239 ? -24.594 8.289 19.5 1 92.81 239 LEU B N 1
ATOM 3994 C CA . LEU B 1 239 ? -23.219 8.039 19.078 1 92.81 239 LEU B CA 1
ATOM 3995 C C . LEU B 1 239 ? -22.25 8.211 20.234 1 92.81 239 LEU B C 1
ATOM 3997 O O . LEU B 1 239 ? -22.422 9.102 21.078 1 92.81 239 LEU B O 1
ATOM 4001 N N . PRO B 1 240 ? -21.281 7.406 20.312 1 92.56 240 PRO B N 1
ATOM 4002 C CA . PRO B 1 240 ? -20.203 7.617 21.281 1 92.56 240 PRO B CA 1
ATOM 4003 C C . PRO B 1 240 ? -19.25 8.734 20.875 1 92.56 240 PRO B C 1
ATOM 4005 O O . PRO B 1 240 ? -19.531 9.469 19.922 1 92.56 240 PRO B O 1
ATOM 4008 N N . GLU B 1 241 ? -18.234 8.844 21.672 1 91 241 GLU B N 1
ATOM 4009 C CA . GLU B 1 241 ? -17.188 9.773 21.266 1 91 241 GLU B CA 1
ATOM 4010 C C . GLU B 1 241 ? -16.547 9.344 19.938 1 91 241 GLU B C 1
ATOM 4012 O O . GLU B 1 241 ? -16.203 8.18 19.766 1 91 241 GLU B O 1
ATOM 4017 N N . LEU B 1 242 ? -16.422 10.281 19.078 1 92.06 242 LEU B N 1
ATOM 4018 C CA . LEU B 1 242 ? -15.953 9.992 17.734 1 92.06 242 LEU B CA 1
ATOM 4019 C C . LEU B 1 242 ? -14.531 10.5 17.516 1 92.06 242 LEU B C 1
ATOM 4021 O O . LEU B 1 242 ? -14.039 11.32 18.297 1 92.06 242 LEU B O 1
ATOM 4025 N N . PRO B 1 243 ? -13.875 9.984 16.5 1 88.56 243 PRO B N 1
ATOM 4026 C CA . PRO B 1 243 ? -12.531 10.477 16.188 1 88.56 243 PRO B CA 1
ATOM 4027 C C . PRO B 1 243 ? -12.516 11.945 15.781 1 88.56 243 PRO B C 1
ATOM 4029 O O . PRO B 1 243 ? -13.562 12.523 15.484 1 88.56 243 PRO B O 1
ATOM 4032 N N . ARG B 1 244 ? -11.312 12.469 15.727 1 85.25 244 ARG B N 1
ATOM 4033 C CA . ARG B 1 244 ? -11.156 13.875 15.359 1 85.25 244 ARG B CA 1
ATOM 4034 C C . ARG B 1 244 ? -11.422 14.086 13.875 1 85.25 244 ARG B C 1
ATOM 4036 O O . ARG B 1 244 ? -11.367 13.133 13.086 1 85.25 244 ARG B O 1
ATOM 4043 N N . LYS B 1 245 ? -11.633 15.289 13.445 1 85.12 245 LYS B N 1
ATOM 4044 C CA . LYS B 1 245 ? -12.102 15.656 12.117 1 85.12 245 LYS B CA 1
ATOM 4045 C C . LYS B 1 245 ? -11.039 15.359 11.055 1 85.12 245 LYS B C 1
ATOM 4047 O O . LYS B 1 245 ? -11.352 15.211 9.875 1 85.12 245 LYS B O 1
ATOM 4052 N N . LEU B 1 246 ? -9.828 15.211 11.445 1 85.94 246 LEU B N 1
ATOM 4053 C CA . LEU B 1 246 ? -8.727 14.992 10.516 1 85.94 246 LEU B CA 1
ATOM 4054 C C . LEU B 1 246 ? -8.805 13.602 9.898 1 85.94 246 LEU B C 1
ATOM 4056 O O . LEU B 1 246 ? -8.422 13.406 8.742 1 85.94 246 LEU B O 1
ATOM 4060 N N . SER B 1 247 ? -9.383 12.695 10.602 1 90.75 247 SER B N 1
ATOM 4061 C CA . SER B 1 247 ? -9.289 11.297 10.211 1 90.75 247 SER B CA 1
ATOM 4062 C C . SER B 1 247 ? -10.312 10.953 9.133 1 90.75 247 SER B C 1
ATOM 4064 O O . SER B 1 247 ? -11.422 11.484 9.133 1 90.75 247 SER B O 1
ATOM 4066 N N . LEU B 1 248 ? -9.922 10.094 8.227 1 95.19 248 LEU B N 1
ATOM 4067 C CA . LEU B 1 248 ? -10.844 9.555 7.23 1 95.19 248 LEU B CA 1
ATOM 4068 C C . LEU B 1 248 ? -12.047 8.898 7.906 1 95.19 248 LEU B C 1
ATOM 4070 O O . LEU B 1 248 ? -13.172 8.992 7.402 1 95.19 248 LEU B O 1
ATOM 4074 N N . ALA B 1 249 ? -11.844 8.273 9 1 95.69 249 ALA B N 1
ATOM 4075 C CA . ALA B 1 249 ? -12.938 7.676 9.758 1 95.69 249 ALA B CA 1
ATOM 4076 C C . ALA B 1 249 ? -14.008 8.711 10.094 1 95.69 249 ALA B C 1
ATOM 4078 O O . ALA B 1 249 ? -15.195 8.477 9.891 1 95.69 249 ALA B O 1
ATOM 4079 N N . ARG B 1 250 ? -13.531 9.812 10.664 1 94.88 250 ARG B N 1
ATOM 4080 C CA . ARG B 1 250 ? -14.469 10.867 11.023 1 94.88 250 ARG B CA 1
ATOM 4081 C C . ARG B 1 250 ? -15.203 11.391 9.789 1 94.88 250 ARG B C 1
ATOM 4083 O O . ARG B 1 250 ? -16.406 11.633 9.844 1 94.88 250 ARG B O 1
ATOM 4090 N N . LYS B 1 251 ? -14.469 11.594 8.727 1 95.94 251 LYS B N 1
ATOM 4091 C CA . LYS B 1 251 ? -15.078 12.055 7.484 1 95.94 251 LYS B CA 1
ATOM 4092 C C . LYS B 1 251 ? -16.172 11.102 7.023 1 95.94 251 LYS B C 1
ATOM 4094 O O . LYS B 1 251 ? -17.234 11.531 6.574 1 95.94 251 LYS B O 1
ATOM 4099 N N . MET B 1 252 ? -15.953 9.852 7.066 1 97.31 252 MET B N 1
ATOM 4100 C CA . MET B 1 252 ? -16.906 8.836 6.648 1 97.31 252 MET B CA 1
ATOM 4101 C C . MET B 1 252 ? -18.141 8.836 7.559 1 97.31 252 MET B C 1
ATOM 4103 O O . MET B 1 252 ? -19.266 8.719 7.082 1 97.31 252 MET B O 1
ATOM 4107 N N . ILE B 1 253 ? -17.875 8.93 8.836 1 96 253 ILE B N 1
ATOM 4108 C CA . ILE B 1 253 ? -18.984 8.977 9.789 1 96 253 ILE B CA 1
ATOM 4109 C C . ILE B 1 253 ? -19.844 10.211 9.523 1 96 253 ILE B C 1
ATOM 4111 O O . ILE B 1 253 ? -21.078 10.125 9.5 1 96 253 ILE B O 1
ATOM 4115 N N . ASP B 1 254 ? -19.172 11.344 9.336 1 96.06 254 ASP B N 1
ATOM 4116 C CA . ASP B 1 254 ? -19.891 12.578 9.047 1 96.06 254 ASP B CA 1
ATOM 4117 C C . ASP B 1 254 ? -20.719 12.438 7.773 1 96.06 254 ASP B C 1
ATOM 4119 O O . ASP B 1 254 ? -21.859 12.914 7.711 1 96.06 254 ASP B O 1
ATOM 4123 N N . TRP B 1 255 ? -20.125 11.883 6.797 1 95.75 255 TRP B N 1
ATOM 4124 C CA . TRP B 1 255 ? -20.844 11.625 5.555 1 95.75 255 TRP B CA 1
ATOM 4125 C C . TRP B 1 255 ? -22.109 10.812 5.812 1 95.75 255 TRP B C 1
ATOM 4127 O O . TRP B 1 255 ? -23.188 11.148 5.32 1 95.75 255 TRP B O 1
ATOM 4137 N N . TRP B 1 256 ? -22 9.734 6.562 1 95.44 256 TRP B N 1
ATOM 4138 C CA . TRP B 1 256 ? -23.125 8.875 6.898 1 95.44 256 TRP B CA 1
ATOM 4139 C C . TRP B 1 256 ? -24.203 9.656 7.652 1 95.44 256 TRP B C 1
ATOM 4141 O O . TRP B 1 256 ? -25.391 9.484 7.398 1 95.44 256 TRP B O 1
ATOM 4151 N N . LEU B 1 257 ? -23.781 10.508 8.555 1 93.88 257 LEU B N 1
ATOM 4152 C CA . LEU B 1 257 ? -24.703 11.312 9.352 1 93.88 257 LEU B CA 1
ATOM 4153 C C . LEU B 1 257 ? -25.5 12.273 8.469 1 93.88 257 LEU B C 1
ATOM 4155 O O . LEU B 1 257 ? -26.656 12.594 8.766 1 93.88 257 LEU B O 1
ATOM 4159 N N . GLU B 1 258 ? -24.859 12.734 7.41 1 92.25 258 GLU B N 1
ATOM 4160 C CA . GLU B 1 258 ? -25.484 13.695 6.516 1 92.25 258 GLU B CA 1
ATOM 4161 C C . GLU B 1 258 ? -26.422 13.008 5.52 1 92.25 258 GLU B C 1
ATOM 4163 O O . GLU B 1 258 ? -27.312 13.641 4.961 1 92.25 258 GLU B O 1
ATOM 4168 N N . CYS B 1 259 ? -26.109 11.789 5.047 1 84.75 259 CYS B N 1
ATOM 4169 C CA . CYS B 1 259 ? -26.922 11.055 4.086 1 84.75 259 CYS B CA 1
ATOM 4170 C C . CYS B 1 259 ? -28.281 10.695 4.672 1 84.75 259 CYS B C 1
ATOM 4172 O O . CYS B 1 259 ? -28.375 10.344 5.848 1 84.75 259 CYS B O 1
ATOM 4174 N N . SER B 1 260 ? -29.453 11.359 4.258 1 64.5 260 SER B N 1
ATOM 4175 C CA . SER B 1 260 ? -30.828 11.172 4.719 1 64.5 260 SER B CA 1
ATOM 4176 C C . SER B 1 260 ? -31.25 9.711 4.617 1 64.5 260 SER B C 1
ATOM 4178 O O . SER B 1 260 ? -30.75 8.977 3.762 1 64.5 260 SER B O 1
ATOM 4180 N N . HIS B 1 261 ? -31.703 8.953 5.652 1 53.94 261 HIS B N 1
ATOM 4181 C CA . HIS B 1 261 ? -32.469 7.703 5.59 1 53.94 261 HIS B CA 1
ATOM 4182 C C . HIS B 1 261 ? -33.438 7.711 4.426 1 53.94 261 HIS B C 1
ATOM 4184 O O . HIS B 1 261 ? -34.375 8.508 4.414 1 53.94 261 HIS B O 1
ATOM 4190 N N . LYS B 1 262 ? -33.062 7.922 3.098 1 37 262 LYS B N 1
ATOM 4191 C CA . LYS B 1 262 ? -34.219 7.574 2.305 1 37 262 LYS B CA 1
ATOM 4192 C C . LYS B 1 262 ? -34.531 6.086 2.42 1 37 262 LYS B C 1
ATOM 4194 O O . LYS B 1 262 ? -33.625 5.25 2.412 1 37 262 LYS B O 1
#

Secondary structure (DSSP, 8-state):
------EEEEEEETTEEEEEEPTTS-EE--EESS-SSPPPTTPPPEEEEEETTEEEEEEE-SSPPPP-SSEEEEETTGGGGTS-HHHHHHHHHHHHHHHHHHT-SB-TTT-PBPEEEETTEEE-TTT--EE----EEEEEEEEEETTEEEEEEETT--S---B-EEEE--TT--HHHHHHHHHHHHH--EEEEEEEEEEEEETTTTEEEEEEEEEEEE------TTTEEEEEEEETTS------TTSHHHHHHHHHHHS---/------EEEEEEETTEEEEEEPTTS-EE--EESS-SSPPPTTPPPEEEEEETTEEEEEEE-SSPPPP-SSEEEEETTGGGGTS-HHHHHHHHHHHHHHHHHHT-SB-TTT-PBPEEEETTEEE-TTT--EE----EEEEEEEEEETTEEEEEEETT--S---B-EEEE--TT--HHHHHHHHHHHHH--EEEEEEEEEEEEETTTTEEEEEEEEEEEE------TTTEEEEEEEETTS------TTSHHHHHHHHHHHS---

Solvent-accessible surface area (backbone atoms only — not comparable to full-atom values): 28778 Å² total; per-residue (Å²): 125,83,75,79,62,55,24,39,43,46,41,26,41,87,62,28,35,45,30,27,53,42,95,87,74,46,53,38,70,38,70,37,68,62,72,94,60,87,77,59,90,90,59,68,73,42,70,75,51,70,56,93,87,28,44,29,34,30,38,67,50,94,58,84,80,78,73,52,92,49,36,41,72,40,44,56,77,65,37,50,83,54,35,58,67,71,57,38,47,50,48,32,31,45,46,25,51,53,49,33,55,59,50,48,41,12,25,21,56,77,32,44,64,40,39,82,74,49,91,64,31,31,32,22,83,82,85,60,52,73,48,59,71,68,50,49,50,26,40,33,36,48,36,31,50,93,74,23,35,47,36,27,23,50,52,88,45,89,64,84,40,33,38,51,53,61,45,68,62,56,85,61,45,35,70,67,54,38,51,48,48,44,43,27,62,46,30,40,31,43,63,38,77,73,36,86,72,51,60,38,51,35,53,86,60,37,27,33,39,35,34,30,37,28,32,62,66,46,74,56,86,43,65,30,66,90,53,30,70,45,68,47,75,29,37,85,90,54,64,72,52,61,58,59,80,86,39,67,60,28,50,52,51,52,49,56,69,65,52,70,89,122,126,85,74,78,62,54,25,39,44,46,40,26,41,87,64,27,34,46,29,28,54,43,95,88,73,45,53,40,69,39,69,38,68,61,72,94,60,89,78,59,88,90,60,66,74,44,71,74,52,70,56,94,87,27,45,29,32,29,38,69,49,94,56,86,79,78,71,53,93,50,37,41,71,40,45,56,76,63,38,51,83,56,35,58,68,72,56,38,46,50,49,32,30,43,47,27,52,53,50,35,56,60,50,48,40,13,26,20,57,78,33,44,65,39,39,82,76,49,90,65,32,29,32,21,83,82,84,59,51,72,48,59,74,68,50,49,50,26,41,34,37,47,35,33,50,91,76,23,34,45,33,28,24,51,51,89,45,87,63,84,40,33,38,51,54,64,45,67,61,57,83,62,44,35,71,67,53,37,51,49,49,44,42,30,62,46,30,41,30,42,62,38,78,72,38,85,70,51,60,38,50,35,53,84,59,38,27,35,40,36,34,29,36,28,33,62,65,46,74,57,85,42,65,29,66,88,54,31,70,46,68,48,74,30,36,86,90,54,63,72,53,61,56,59,79,85,38,65,59,30,49,52,52,52,48,57,72,66,53,73,88,122

Radius of gyration: 25.03 Å; Cα contacts (8 Å, |Δi|>4): 1123; chains: 2; bounding box: 62×78×59 Å